Protein AF-A0A7C4X6F0-F1 (afdb_monomer_lite)

Foldseek 3Di:
DQDQALCPVPDCVPVVSVLVLLLVLQLLCLLQVFDHQDPGNCPVCVVCVVVSVVSNVVCVVVQQPAQPLLVLQLVCQCVLCVVPDPVLRAHDHRDFAEPFDACNLQLQLAAPPDQWDDAPFWIKGQDPVGIDIDGPDNDDDDQLFEAEEPRAPDDDPSHQYAHNLLVSNLNNVLRVAPQSLQFGNRCPPPPGTTGGKYKFKFWAWQDDDDPPPAHIATEIEMEIERNNLSVLVNLVCNVGGGSGDSNDPSSPCVVVVRRYLQAHEYEGERLVLLQAWLVVSPQAAPVPDDPSCVVSVSHDPDRRQGDVNSDWHKYWYDHLNRYIYMYTNGSDSVVSVVVVLVSSQVSNVNSPPGHRDPDDDDDDDDDDDCPPDHDCPPPDPDPPDDVVNVCVVCPPQWDDDPVRWIAGPVHRPDID

pLDDT: mean 94.07, std 7.0, range [45.28, 98.94]

Secondary structure (DSSP, 8-state):
----B--TT--TTSHHHHHHHHHHHHHHHHHTT----SSSS-HHHHHTHHHHHHHHHHHHHTTTPPPHHHHHHHHHHHHHTTTS-GGG-----S-EEE--STTHHHHHTS-TT-SEEEETTEEEEEETTEEEEEESS-S---TT-EEEESSSSPPPTTSEEE-HHHHHHHHHHHTS--HHHHB-GGGTTSSS--B-EEEEEE--EEE--BTTTB--EEEEEEEEEEGGGHHHHHHHHHHH-B---TTSGGG-GGG-TTTEEEEEEEEEE-GGGGG-BTTTTTPPBGGG--HHHHHHT-SBSSTTPBGGGG---EEEEE-TTSEEEEEES---HHHHHHHHHHHHHHHHHHHSS------------------S---GGGT----S--HHHHHHHHGGGEEEETTTEEEESS-TT-B-

Structure (mmCIF, N/CA/C/O backbone):
data_AF-A0A7C4X6F0-F1
#
_entry.id   AF-A0A7C4X6F0-F1
#
loop_
_atom_site.group_PDB
_atom_site.id
_atom_site.type_symbol
_atom_site.label_atom_id
_atom_site.label_alt_id
_atom_site.label_comp_id
_atom_site.label_asym_id
_atom_site.label_entity_id
_atom_site.label_seq_id
_atom_site.pdbx_PDB_ins_code
_atom_site.Cartn_x
_atom_site.Cartn_y
_atom_site.Cartn_z
_atom_site.occupancy
_atom_site.B_iso_or_equiv
_atom_site.auth_seq_id
_atom_site.auth_comp_id
_atom_site.auth_asym_id
_atom_site.auth_atom_id
_atom_site.pdbx_PDB_model_num
ATOM 1 N N . MET A 1 1 ? -0.761 -7.126 -20.478 1.00 45.28 1 MET A N 1
ATOM 2 C CA . MET A 1 1 ? -0.667 -6.788 -19.044 1.00 45.28 1 MET A CA 1
ATOM 3 C C . MET A 1 1 ? -1.473 -5.528 -18.778 1.00 45.28 1 MET A C 1
ATOM 5 O O . MET A 1 1 ? -1.378 -4.611 -19.596 1.00 45.28 1 MET A O 1
ATOM 9 N N . PRO A 1 2 ? -2.237 -5.454 -17.675 1.00 49.09 2 PRO A N 1
ATOM 10 C CA . PRO A 1 2 ? -2.739 -4.183 -17.164 1.00 49.09 2 PRO A CA 1
ATOM 11 C C . PRO A 1 2 ? -1.581 -3.192 -17.017 1.00 49.09 2 PRO A C 1
ATOM 13 O O . PRO A 1 2 ? -0.437 -3.575 -16.762 1.00 49.09 2 PRO A O 1
ATOM 16 N N . LYS A 1 3 ? -1.868 -1.913 -17.237 1.00 57.47 3 LYS A N 1
ATOM 17 C CA . LYS A 1 3 ? -0.872 -0.847 -17.339 1.00 57.47 3 LYS A CA 1
ATOM 18 C C . LYS A 1 3 ? -0.253 -0.575 -15.958 1.00 57.47 3 LYS A C 1
ATOM 20 O O . LYS A 1 3 ? -0.777 0.243 -15.217 1.00 57.47 3 LYS A O 1
ATOM 25 N N . ARG A 1 4 ? 0.846 -1.257 -15.606 1.00 74.81 4 ARG A N 1
ATOM 26 C CA . ARG A 1 4 ? 1.692 -0.886 -14.458 1.00 74.81 4 ARG A CA 1
ATOM 27 C C . ARG A 1 4 ? 2.516 0.334 -14.857 1.00 74.81 4 ARG A C 1
ATOM 29 O O . ARG A 1 4 ? 3.539 0.204 -15.523 1.00 74.81 4 ARG A O 1
ATOM 36 N N . ASP A 1 5 ? 2.037 1.519 -14.500 1.00 86.62 5 ASP A N 1
ATOM 37 C CA . ASP A 1 5 ? 2.746 2.765 -14.787 1.00 86.62 5 ASP A CA 1
ATOM 38 C C . ASP A 1 5 ? 3.826 3.006 -13.725 1.00 86.62 5 ASP A C 1
ATOM 40 O O . ASP A 1 5 ? 3.529 3.063 -12.532 1.00 86.62 5 ASP A O 1
ATOM 44 N N . LEU A 1 6 ? 5.083 3.108 -14.160 1.00 86.38 6 LEU A N 1
ATOM 45 C CA . LEU A 1 6 ? 6.242 3.410 -13.311 1.00 86.38 6 LEU A CA 1
ATOM 46 C C . LEU A 1 6 ? 6.633 4.896 -13.365 1.00 86.38 6 LEU A C 1
ATOM 48 O O . LEU A 1 6 ? 7.646 5.285 -12.789 1.00 86.38 6 LEU A O 1
ATOM 52 N N . GLY A 1 7 ? 5.885 5.722 -14.102 1.00 84.75 7 GLY A N 1
ATOM 53 C CA . GLY A 1 7 ? 6.131 7.158 -14.202 1.00 84.75 7 GLY A CA 1
ATOM 54 C C . GLY A 1 7 ? 7.413 7.546 -14.931 1.00 84.75 7 GLY A C 1
ATOM 55 O O . GLY A 1 7 ? 7.840 8.690 -14.820 1.00 84.75 7 GLY A O 1
ATOM 56 N N . LEU A 1 8 ? 8.035 6.626 -15.678 1.00 84.50 8 LEU A N 1
ATOM 57 C CA . LEU A 1 8 ? 9.307 6.867 -16.376 1.00 84.50 8 LEU A CA 1
ATOM 58 C C . LEU A 1 8 ? 9.208 7.955 -17.455 1.00 84.50 8 LEU A C 1
ATOM 60 O O . LEU A 1 8 ? 10.213 8.563 -17.806 1.00 84.50 8 LEU A O 1
ATOM 64 N N . SER A 1 9 ? 8.006 8.194 -17.982 1.00 82.75 9 SER A N 1
ATOM 65 C CA . SER A 1 9 ? 7.734 9.217 -18.995 1.00 82.75 9 SER A CA 1
ATOM 66 C C . SER A 1 9 ? 7.144 10.510 -18.426 1.00 82.75 9 SER A C 1
ATOM 68 O O . SER A 1 9 ? 6.794 11.387 -19.209 1.00 82.75 9 SER A O 1
ATOM 70 N N . LEU A 1 10 ? 6.949 10.610 -17.106 1.00 82.62 10 LEU A N 1
ATOM 71 C CA . LEU A 1 10 ? 6.332 11.774 -16.471 1.00 82.62 10 LEU A CA 1
ATOM 72 C C . LEU A 1 10 ? 7.409 12.773 -16.034 1.00 82.62 10 LEU A C 1
ATOM 74 O O . LEU A 1 10 ? 8.211 12.472 -15.149 1.00 82.62 10 LEU A O 1
ATOM 78 N N . ASP A 1 11 ? 7.365 13.992 -16.570 1.00 84.19 11 ASP A N 1
ATOM 79 C CA . ASP A 1 11 ? 8.173 15.108 -16.089 1.00 84.19 11 ASP A CA 1
ATOM 80 C C . ASP A 1 11 ? 7.322 16.043 -15.222 1.00 84.19 11 ASP A C 1
ATOM 82 O O . ASP A 1 11 ? 6.773 17.054 -15.657 1.00 84.19 11 ASP A O 1
ATOM 86 N N . ILE A 1 12 ? 7.253 15.731 -13.929 1.00 78.25 12 ILE A N 1
ATOM 87 C CA . ILE A 1 12 ? 6.500 16.532 -12.954 1.00 78.25 12 ILE A CA 1
ATOM 88 C C . ILE A 1 12 ? 7.059 17.956 -12.762 1.00 78.25 12 ILE A C 1
ATOM 90 O O . ILE A 1 12 ? 6.385 18.803 -12.167 1.00 78.25 12 ILE A O 1
ATOM 94 N N . ASN A 1 13 ? 8.285 18.224 -13.229 1.00 79.88 13 ASN A N 1
ATOM 95 C CA . ASN A 1 13 ? 8.870 19.562 -13.200 1.00 79.88 13 ASN A CA 1
ATOM 96 C C . ASN A 1 13 ? 8.414 20.405 -14.394 1.00 79.88 13 ASN A C 1
ATOM 98 O O . ASN A 1 13 ? 8.497 21.632 -14.323 1.00 79.88 13 ASN A O 1
ATOM 102 N N . ASN A 1 14 ? 7.885 19.780 -15.450 1.00 88.19 14 ASN A N 1
ATOM 103 C CA . ASN A 1 14 ? 7.239 20.481 -16.546 1.00 88.19 14 ASN A CA 1
ATOM 104 C C . ASN A 1 14 ? 5.931 21.130 -16.044 1.00 88.19 14 ASN A C 1
ATOM 106 O O . ASN A 1 14 ? 4.987 20.418 -15.675 1.00 88.19 14 ASN A O 1
ATOM 110 N N . PRO A 1 15 ? 5.814 22.475 -16.058 1.00 88.38 15 PRO A N 1
ATOM 111 C CA . PRO A 1 15 ? 4.629 23.165 -15.551 1.00 88.38 15 PRO A CA 1
ATOM 112 C C . PRO A 1 15 ? 3.330 22.748 -16.250 1.00 88.38 15 PRO A C 1
ATOM 114 O O . PRO A 1 15 ? 2.281 22.692 -15.611 1.00 88.38 15 PRO A O 1
ATOM 117 N N . ALA A 1 16 ? 3.388 22.412 -17.542 1.00 90.06 16 ALA A N 1
ATOM 118 C CA . ALA A 1 16 ? 2.212 21.996 -18.297 1.00 90.06 16 ALA A CA 1
ATOM 119 C C . ALA A 1 16 ? 1.716 20.605 -17.871 1.00 90.06 16 ALA A C 1
ATOM 121 O O . ALA A 1 16 ? 0.509 20.384 -17.775 1.00 90.06 16 ALA A O 1
ATOM 122 N N . GLU A 1 17 ? 2.624 19.664 -17.598 1.00 89.94 17 GLU A N 1
ATOM 123 C CA . GLU A 1 17 ? 2.253 18.337 -17.090 1.00 89.94 17 GLU A CA 1
ATOM 124 C C . GLU A 1 17 ? 1.723 18.421 -15.662 1.00 89.94 17 GLU A C 1
ATOM 126 O O . GLU A 1 17 ? 0.656 17.881 -15.359 1.00 89.94 17 GLU A O 1
ATOM 131 N N . ARG A 1 18 ? 2.406 19.188 -14.808 1.00 90.88 18 ARG A N 1
ATOM 132 C CA . ARG A 1 18 ? 1.957 19.462 -13.443 1.00 90.88 18 ARG A CA 1
ATOM 133 C C . ARG A 1 18 ? 0.552 20.070 -13.414 1.00 90.88 18 ARG A C 1
ATOM 135 O O . ARG A 1 18 ? -0.300 19.575 -12.678 1.00 90.88 18 ARG A O 1
ATOM 142 N N . GLY A 1 19 ? 0.285 21.083 -14.241 1.00 93.19 19 GLY A N 1
ATOM 143 C CA . GLY A 1 19 ? -1.025 21.736 -14.317 1.00 93.19 19 GLY A CA 1
ATOM 144 C C . GLY A 1 19 ? -2.149 20.798 -14.776 1.00 93.19 19 GLY A C 1
ATOM 145 O O . GLY A 1 19 ? -3.276 20.881 -14.276 1.00 93.19 19 GLY A O 1
ATOM 146 N N . LYS A 1 20 ? -1.851 19.833 -15.662 1.00 93.19 20 LYS A N 1
ATOM 147 C CA . LYS A 1 20 ? -2.805 18.772 -16.044 1.00 93.19 20 LYS A CA 1
ATOM 148 C C . LYS A 1 20 ? -3.149 17.870 -14.859 1.00 93.19 20 LYS A C 1
ATOM 150 O O . LYS A 1 20 ? -4.325 17.577 -14.653 1.00 93.19 20 LYS A O 1
ATOM 155 N N . ILE A 1 21 ? -2.154 17.459 -14.066 1.00 94.56 21 ILE A N 1
ATOM 156 C CA . ILE A 1 21 ? -2.380 16.627 -12.872 1.00 94.56 21 ILE A CA 1
ATOM 157 C C . ILE A 1 21 ? -3.182 17.400 -11.817 1.00 94.56 21 ILE A C 1
ATOM 159 O O . ILE A 1 21 ? -4.138 16.853 -11.274 1.00 94.56 21 ILE A O 1
ATOM 163 N N . ILE A 1 22 ? -2.864 18.676 -11.575 1.00 95.88 22 ILE A N 1
ATOM 164 C CA . ILE A 1 22 ? -3.624 19.549 -10.659 1.00 95.88 22 ILE A CA 1
ATOM 165 C C . ILE A 1 22 ? -5.090 19.644 -11.090 1.00 95.88 22 ILE A C 1
ATOM 167 O O . ILE A 1 22 ? -5.987 19.420 -10.278 1.00 95.88 22 ILE A O 1
ATOM 171 N N . SER A 1 23 ? -5.338 19.903 -12.376 1.00 95.31 23 SER A N 1
ATOM 172 C CA . SER A 1 23 ? -6.697 19.974 -12.932 1.00 95.31 23 SER A CA 1
ATOM 173 C C . SER A 1 23 ? -7.452 18.652 -12.754 1.00 95.31 23 SER A C 1
ATOM 175 O O . SER A 1 23 ? -8.632 18.646 -12.404 1.00 95.31 23 SER A O 1
ATOM 177 N N . TYR A 1 24 ? -6.767 17.521 -12.945 1.00 95.69 24 TYR A N 1
ATOM 178 C CA . TYR A 1 24 ? -7.346 16.193 -12.749 1.00 95.69 24 TYR A CA 1
ATOM 179 C C . TYR A 1 24 ? -7.680 15.905 -11.279 1.00 95.69 24 TYR A C 1
ATOM 181 O O . TYR A 1 24 ? -8.777 15.436 -10.982 1.00 95.69 24 TYR A O 1
ATOM 189 N N . ILE A 1 25 ? -6.782 16.238 -10.345 1.00 97.50 25 ILE A N 1
ATOM 190 C CA . ILE A 1 25 ? -7.027 16.098 -8.901 1.00 97.50 25 ILE A CA 1
ATOM 191 C C . ILE A 1 25 ? -8.242 16.934 -8.488 1.00 97.50 25 ILE A C 1
ATOM 193 O O . ILE A 1 25 ? -9.145 16.421 -7.829 1.00 97.50 25 ILE A O 1
ATOM 197 N N . ASN A 1 26 ? -8.306 18.190 -8.933 1.00 97.00 26 ASN A N 1
ATOM 198 C CA . ASN A 1 26 ? -9.435 19.085 -8.690 1.00 97.00 26 ASN A CA 1
ATOM 199 C C . ASN A 1 26 ? -10.761 18.527 -9.228 1.00 97.00 26 ASN A C 1
ATOM 201 O O . ASN A 1 26 ? -11.781 18.584 -8.539 1.00 97.00 26 ASN A O 1
ATOM 205 N N . LEU A 1 27 ? -10.749 17.928 -10.423 1.00 95.31 27 LEU A N 1
ATOM 206 C CA . LEU A 1 27 ? -11.915 17.247 -10.989 1.00 95.31 27 LEU A CA 1
ATOM 207 C C . LEU A 1 27 ? -12.375 16.088 -10.104 1.00 95.31 27 LEU A C 1
ATOM 209 O O . LEU A 1 27 ? -13.566 15.989 -9.810 1.00 95.31 27 LEU A O 1
ATOM 213 N N . LYS A 1 28 ? -11.448 15.246 -9.635 1.00 95.44 28 LYS A N 1
ATOM 214 C CA . LYS A 1 28 ? -11.787 14.127 -8.749 1.00 95.44 28 LYS A CA 1
ATOM 215 C C . LYS A 1 28 ? -12.330 14.605 -7.403 1.00 95.44 28 LYS A C 1
ATOM 217 O O . LYS A 1 28 ? -13.376 14.113 -6.986 1.00 95.44 28 LYS A O 1
ATOM 222 N N . LEU A 1 29 ? -11.695 15.594 -6.769 1.00 96.31 29 LEU A N 1
ATOM 223 C CA . LEU A 1 29 ? -12.172 16.193 -5.514 1.00 96.31 29 LEU A CA 1
ATOM 224 C C . LEU A 1 29 ? -13.601 16.728 -5.672 1.00 96.31 29 LEU A C 1
ATOM 226 O O . LEU A 1 29 ? -14.496 16.344 -4.916 1.00 96.31 29 LEU A O 1
ATOM 230 N N . SER A 1 30 ? -13.846 17.511 -6.727 1.00 94.88 30 SER A N 1
ATOM 231 C CA . SER A 1 30 ? -15.182 18.025 -7.033 1.00 94.88 30 SER A CA 1
ATOM 232 C C . SER A 1 30 ? -16.180 16.891 -7.295 1.00 94.88 30 SER A C 1
ATOM 234 O O . SER A 1 30 ? -17.279 16.890 -6.744 1.00 94.88 30 SER A O 1
ATOM 236 N N . SER A 1 31 ? -15.803 15.849 -8.037 1.00 92.69 31 SER A N 1
ATOM 237 C CA . SER A 1 31 ? -16.672 14.688 -8.283 1.00 92.69 31 SER A CA 1
ATOM 238 C C . SER A 1 31 ? -17.092 13.949 -7.002 1.00 92.69 31 SER A C 1
ATOM 240 O O . SER A 1 31 ? -18.177 13.372 -6.949 1.00 92.69 31 SER A O 1
ATOM 242 N N . MET A 1 32 ? -16.273 14.032 -5.949 1.00 92.81 32 MET A N 1
ATOM 243 C CA . MET A 1 32 ? -16.528 13.432 -4.637 1.00 92.81 32 MET A CA 1
ATOM 244 C C . MET A 1 32 ? -17.299 14.341 -3.671 1.00 92.81 32 MET A C 1
ATOM 246 O O . MET A 1 32 ? -17.670 13.888 -2.592 1.00 92.81 32 MET A O 1
ATOM 250 N N . GLY A 1 33 ? -17.549 15.608 -4.016 1.00 93.62 33 GLY A N 1
ATOM 251 C CA . GLY A 1 33 ? -18.141 16.550 -3.057 1.00 93.62 33 GLY A CA 1
ATOM 252 C C . GLY A 1 33 ? -17.154 17.212 -2.118 1.00 93.62 33 GLY A C 1
ATOM 253 O O . GLY A 1 33 ? -17.583 17.800 -1.132 1.00 93.62 33 GLY A O 1
ATOM 254 N N . LEU A 1 34 ? -15.860 17.129 -2.414 1.00 95.94 34 LEU A N 1
ATOM 255 C CA . LEU A 1 34 ? -14.809 17.676 -1.571 1.00 95.94 34 LEU A CA 1
ATOM 256 C C . LEU A 1 34 ? -14.362 19.061 -2.071 1.00 95.94 34 LEU A C 1
ATOM 258 O O . LEU A 1 34 ? -14.429 19.321 -3.279 1.00 95.94 34 LEU A O 1
ATOM 262 N N . PRO A 1 35 ? -13.877 19.935 -1.168 1.00 96.38 35 PRO A N 1
ATOM 263 C CA . PRO A 1 35 ? -13.198 21.172 -1.538 1.00 96.38 35 PRO A CA 1
ATOM 264 C C . PRO A 1 35 ? -12.066 20.932 -2.543 1.00 96.38 35 PRO A C 1
ATOM 266 O O . PRO A 1 35 ? -11.385 19.907 -2.498 1.00 96.38 35 PRO A O 1
ATOM 269 N N . VAL A 1 36 ? -11.864 21.888 -3.447 1.00 96.44 36 VAL A N 1
ATOM 270 C CA . VAL A 1 36 ? -10.822 21.854 -4.485 1.00 96.44 36 VAL A CA 1
ATOM 271 C C . VAL A 1 36 ? -9.756 22.906 -4.199 1.00 96.44 36 VAL A C 1
ATOM 273 O O . VAL A 1 36 ? -10.011 23.870 -3.482 1.00 96.44 36 VAL A O 1
ATOM 276 N N . TYR A 1 37 ? -8.580 22.759 -4.803 1.00 96.56 37 TYR A N 1
ATOM 277 C CA . TYR A 1 37 ? -7.583 23.824 -4.823 1.00 96.56 37 TYR A CA 1
ATOM 278 C C . TYR A 1 37 ? -8.024 24.927 -5.791 1.00 96.56 37 TYR A C 1
ATOM 280 O O . TYR A 1 37 ? -8.212 24.672 -6.983 1.00 96.56 37 TYR A O 1
ATOM 288 N N . SER A 1 38 ? -8.211 26.152 -5.301 1.00 93.50 38 SER A N 1
ATOM 289 C CA . SER A 1 38 ? -8.960 27.184 -6.028 1.00 93.50 38 SER A CA 1
ATOM 290 C C . SER A 1 38 ? -8.108 28.005 -7.001 1.00 93.50 38 SER A C 1
ATOM 292 O O . SER A 1 38 ? -8.654 28.706 -7.855 1.00 93.50 38 SER A O 1
ATOM 294 N N . LYS A 1 39 ? -6.777 27.961 -6.864 1.00 92.38 39 LYS A N 1
ATOM 295 C CA . LYS A 1 39 ? -5.858 28.910 -7.521 1.00 92.38 39 LYS A CA 1
ATOM 296 C C . LYS A 1 39 ? -5.363 28.450 -8.897 1.00 92.38 39 LYS A C 1
ATOM 298 O O . LYS A 1 39 ? -4.927 29.281 -9.686 1.00 92.38 39 LYS A O 1
ATOM 303 N N . GLU A 1 40 ? -5.438 27.155 -9.207 1.00 90.25 40 GLU A N 1
ATOM 304 C CA . GLU A 1 40 ? -4.981 26.575 -10.480 1.00 90.25 40 GLU A CA 1
ATOM 305 C C . GLU A 1 40 ? -5.898 25.417 -10.905 1.00 90.25 40 GLU A C 1
ATOM 307 O O . GLU A 1 40 ? -6.461 24.720 -10.066 1.00 90.25 40 GLU A O 1
ATOM 312 N N . GLY A 1 41 ? -6.046 25.185 -12.213 1.00 85.00 41 GLY A N 1
ATOM 313 C CA . GLY A 1 41 ? -6.732 23.996 -12.736 1.00 85.00 41 GLY A CA 1
ATOM 314 C C . GLY A 1 41 ? -8.251 23.965 -12.524 1.00 85.00 41 GLY A C 1
ATOM 315 O O . GLY A 1 41 ? -8.847 22.890 -12.529 1.00 85.00 41 GLY A O 1
ATOM 316 N N . THR A 1 42 ? -8.891 25.122 -12.323 1.00 86.75 42 THR A N 1
ATOM 317 C CA . THR A 1 42 ? -10.335 25.236 -12.042 1.00 86.75 42 THR A CA 1
ATOM 318 C C . THR A 1 42 ? -11.194 25.579 -13.260 1.00 86.75 42 THR A C 1
ATOM 320 O O . THR A 1 42 ? -12.399 25.338 -13.227 1.00 86.75 42 THR A O 1
ATOM 323 N N . SER A 1 43 ? -10.623 26.093 -14.362 1.00 84.12 43 SER A N 1
ATOM 324 C CA . SER A 1 43 ? -11.435 26.560 -15.505 1.00 84.12 43 SER A CA 1
ATOM 325 C C . SER A 1 43 ? -12.284 25.444 -16.128 1.00 84.12 43 SER A C 1
ATOM 327 O O . SER A 1 43 ? -13.438 25.674 -16.482 1.00 84.12 43 SER A O 1
ATOM 329 N N . PHE A 1 44 ? -11.752 24.218 -16.179 1.00 80.88 44 PHE A N 1
ATOM 330 C CA . PHE A 1 44 ? -12.473 23.047 -16.673 1.00 80.88 44 PHE A CA 1
ATOM 331 C C . PHE A 1 44 ? -13.645 22.643 -15.765 1.00 80.88 44 PHE A C 1
ATOM 333 O O . PHE A 1 44 ? -14.671 22.187 -16.265 1.00 80.88 44 PHE A O 1
ATOM 340 N N . LEU A 1 45 ? -13.537 22.849 -14.445 1.00 84.25 45 LEU A N 1
ATOM 341 C CA . LEU A 1 45 ? -14.612 22.515 -13.503 1.00 84.25 45 LEU A CA 1
ATOM 342 C C . LEU A 1 45 ? -15.866 23.345 -13.758 1.00 84.25 45 LEU A C 1
ATOM 344 O O . LEU A 1 45 ? -16.968 22.808 -13.727 1.00 84.25 45 LEU A O 1
ATOM 348 N N . ASN A 1 46 ? -15.692 24.636 -14.051 1.00 79.75 46 ASN A N 1
ATOM 349 C CA . ASN A 1 46 ? -16.809 25.537 -14.330 1.00 79.75 46 ASN A CA 1
ATOM 350 C C . ASN A 1 46 ? -17.563 25.121 -15.599 1.00 79.75 46 ASN A C 1
ATOM 352 O O . ASN A 1 46 ? -18.785 25.209 -15.642 1.00 79.75 46 ASN A O 1
ATOM 356 N N . ILE A 1 47 ? -16.842 24.628 -16.611 1.00 85.06 47 ILE A N 1
ATOM 357 C CA . ILE A 1 47 ? -17.432 24.142 -17.866 1.00 85.06 47 ILE A CA 1
ATOM 358 C C . ILE A 1 47 ? -18.157 22.807 -17.646 1.00 85.06 47 ILE A C 1
ATOM 360 O O . ILE A 1 47 ? -19.230 22.585 -18.197 1.00 85.06 47 ILE A O 1
ATOM 364 N N . ALA A 1 48 ? -17.586 21.917 -16.833 1.00 87.81 48 ALA A N 1
ATOM 365 C CA . ALA A 1 48 ? -18.108 20.573 -16.600 1.00 87.81 48 ALA A CA 1
ATOM 366 C C . ALA A 1 48 ? -19.059 20.463 -15.390 1.00 87.81 48 ALA A C 1
ATOM 368 O O . ALA A 1 48 ? -19.382 19.346 -14.986 1.00 87.81 48 ALA A O 1
ATOM 369 N N . ASN A 1 49 ? -19.508 21.578 -14.802 1.00 87.56 49 ASN A N 1
ATOM 370 C CA . ASN A 1 49 ? -20.203 21.591 -13.509 1.00 87.56 49 ASN A CA 1
ATOM 371 C C . ASN A 1 49 ? -21.438 20.670 -13.471 1.00 87.56 49 ASN A C 1
ATOM 373 O O . ASN A 1 49 ? -21.541 19.818 -12.588 1.00 87.56 49 ASN A O 1
ATOM 377 N N . ASP A 1 50 ? -22.323 20.762 -14.467 1.00 89.12 50 ASP A N 1
ATOM 378 C CA . ASP A 1 50 ? -23.541 19.938 -14.532 1.00 89.12 50 ASP A CA 1
ATOM 379 C C . ASP A 1 50 ? -23.223 18.444 -14.700 1.00 89.12 50 ASP A C 1
ATOM 381 O O . ASP A 1 50 ? -23.880 17.581 -14.113 1.00 89.12 50 ASP A O 1
ATOM 385 N N . MET A 1 51 ? -22.169 18.125 -15.459 1.00 91.00 51 MET A N 1
ATOM 386 C CA . MET A 1 51 ? -21.699 16.751 -15.644 1.00 91.00 51 MET A CA 1
ATOM 387 C C . MET A 1 51 ? -21.128 16.181 -14.341 1.00 91.00 51 MET A C 1
ATOM 389 O O . MET A 1 51 ? -21.434 15.045 -13.979 1.00 91.00 51 MET A O 1
ATOM 393 N N . ILE A 1 52 ? -20.336 16.974 -13.614 1.00 91.00 52 ILE A N 1
ATOM 394 C CA . ILE A 1 52 ? -19.766 16.598 -12.315 1.00 91.00 52 ILE A CA 1
ATOM 395 C C . ILE A 1 52 ? -20.882 16.415 -11.279 1.00 91.00 52 ILE A C 1
ATOM 397 O O . ILE A 1 52 ? -20.870 15.429 -10.542 1.00 91.00 52 ILE A O 1
ATOM 401 N N . ALA A 1 53 ? -21.872 17.312 -11.244 1.00 89.06 53 ALA A N 1
ATOM 402 C CA . ALA A 1 53 ? -23.026 17.208 -10.353 1.00 89.06 53 ALA A CA 1
ATOM 403 C C . ALA A 1 53 ? -23.857 15.946 -10.642 1.00 89.06 53 ALA A C 1
ATOM 405 O O . ALA A 1 53 ? -24.192 15.199 -9.722 1.00 89.06 53 ALA A O 1
ATOM 406 N N . ASN A 1 54 ? -24.120 15.646 -11.920 1.00 90.75 54 ASN A N 1
ATOM 407 C CA . ASN A 1 54 ? -24.807 14.419 -12.325 1.00 90.75 54 ASN A CA 1
ATOM 408 C C . ASN A 1 54 ? -24.032 13.157 -11.913 1.00 90.75 54 ASN A C 1
ATOM 410 O O . ASN A 1 54 ? -24.615 12.201 -11.399 1.00 90.75 54 ASN A O 1
ATOM 414 N N . TYR A 1 55 ? -22.714 13.161 -12.120 1.00 88.69 55 TYR A N 1
ATOM 415 C CA . TYR A 1 55 ? -21.837 12.065 -11.718 1.00 88.69 55 TYR A CA 1
ATOM 416 C C . TYR A 1 55 ? -21.830 11.869 -10.196 1.00 88.69 55 TYR A C 1
ATOM 418 O O . TYR A 1 55 ? -21.923 10.737 -9.722 1.00 88.69 55 TYR A O 1
ATOM 426 N N . ARG A 1 56 ? -21.814 12.959 -9.420 1.00 88.31 56 ARG A N 1
ATOM 427 C CA . ARG A 1 56 ? -21.891 12.914 -7.956 1.00 88.31 56 ARG A CA 1
ATOM 428 C C . ARG A 1 56 ? -23.188 12.259 -7.473 1.00 88.31 56 ARG A C 1
ATOM 430 O O . ARG A 1 56 ? -23.133 11.394 -6.601 1.00 88.31 56 ARG A O 1
ATOM 437 N N . GLU A 1 57 ? -24.338 12.608 -8.055 1.00 89.75 57 GLU A N 1
ATOM 438 C CA . GLU A 1 57 ? -25.620 11.983 -7.693 1.00 89.75 57 GLU A CA 1
ATOM 439 C C . GLU A 1 57 ? -25.671 10.494 -8.052 1.00 89.75 57 GLU A C 1
ATOM 441 O O . GLU A 1 57 ? -26.147 9.684 -7.257 1.00 89.75 57 GLU A O 1
ATOM 446 N N . LYS A 1 58 ? -25.110 10.098 -9.201 1.00 89.56 58 LYS A N 1
ATOM 447 C CA . LYS A 1 58 ? -24.973 8.677 -9.565 1.00 89.56 58 LYS A CA 1
ATOM 448 C C . LYS A 1 58 ? -24.082 7.920 -8.579 1.00 89.56 58 LYS A C 1
ATOM 450 O O . LYS A 1 58 ? -24.465 6.853 -8.107 1.00 89.56 58 LYS A O 1
ATOM 455 N N . ASN A 1 59 ? -22.945 8.495 -8.195 1.00 85.44 59 ASN A N 1
ATOM 456 C CA . ASN A 1 59 ? -22.061 7.901 -7.190 1.00 85.44 59 ASN A CA 1
ATOM 457 C C . ASN A 1 59 ? -22.702 7.829 -5.804 1.00 85.44 59 ASN A C 1
ATOM 459 O O . ASN A 1 59 ? -22.426 6.901 -5.048 1.00 85.44 59 ASN A O 1
ATOM 463 N N . ARG A 1 60 ? -23.586 8.772 -5.457 1.00 86.62 60 ARG A N 1
ATOM 464 C CA . ARG A 1 60 ? -24.360 8.705 -4.213 1.00 86.62 60 ARG A CA 1
ATOM 465 C C . ARG A 1 60 ? -25.273 7.476 -4.186 1.00 86.62 60 ARG A C 1
ATOM 467 O O . ARG A 1 60 ? -25.384 6.857 -3.131 1.00 86.62 60 ARG A O 1
ATOM 474 N N . LEU A 1 61 ? -25.879 7.107 -5.319 1.00 86.75 61 LEU A N 1
ATOM 475 C CA . LEU A 1 61 ? -26.689 5.885 -5.446 1.00 86.75 61 LEU A CA 1
ATOM 476 C C . LEU A 1 61 ? -25.839 4.610 -5.334 1.00 86.75 61 LEU A C 1
ATOM 478 O O . LEU A 1 61 ? -26.293 3.624 -4.765 1.00 86.75 61 LEU A O 1
ATOM 482 N N . LEU A 1 62 ? -24.594 4.652 -5.811 1.00 84.31 62 LEU A N 1
ATOM 483 C CA . LEU A 1 62 ? -23.607 3.571 -5.696 1.00 84.31 62 LEU A CA 1
ATOM 484 C C . LEU A 1 62 ? -22.778 3.647 -4.403 1.00 84.31 62 LEU A C 1
ATOM 486 O O . LEU A 1 62 ? -21.697 3.074 -4.331 1.00 84.31 62 LEU A O 1
ATOM 490 N N . GLY A 1 63 ? -23.249 4.360 -3.376 1.00 77.06 63 GLY A N 1
ATOM 491 C CA . GLY A 1 63 ? -22.415 4.808 -2.255 1.00 77.06 63 GLY A CA 1
ATOM 492 C C . GLY A 1 63 ? -21.716 3.718 -1.432 1.00 77.06 63 GLY A C 1
ATOM 493 O O . GLY A 1 63 ? -20.769 4.053 -0.722 1.00 77.06 63 GLY A O 1
ATOM 494 N N . ASN A 1 64 ? -22.160 2.462 -1.547 1.00 84.31 64 ASN A N 1
ATOM 495 C CA . ASN A 1 64 ? -21.604 1.292 -0.859 1.00 84.31 64 ASN A CA 1
ATOM 496 C C . ASN A 1 64 ? -20.971 0.270 -1.821 1.00 84.31 64 ASN A C 1
ATOM 498 O O . ASN A 1 64 ? -20.605 -0.819 -1.395 1.00 84.31 64 ASN A O 1
ATOM 502 N N . TYR A 1 65 ? -20.888 0.577 -3.117 1.00 92.12 65 TYR A N 1
ATOM 503 C CA . TYR A 1 65 ? -20.300 -0.332 -4.094 1.00 92.12 65 TYR A CA 1
ATOM 504 C C . TYR A 1 65 ? -18.778 -0.357 -3.933 1.00 92.12 65 TYR A C 1
ATOM 506 O O . TYR A 1 65 ? -18.128 0.687 -4.004 1.00 92.12 65 TYR A O 1
ATOM 514 N N . LEU A 1 66 ? -18.220 -1.549 -3.728 1.00 96.06 66 LEU A N 1
ATOM 515 C CA . LEU A 1 66 ? -16.782 -1.782 -3.671 1.00 96.06 66 LEU A CA 1
ATOM 516 C C . LEU A 1 66 ? -16.271 -2.234 -5.047 1.00 96.06 66 LEU A C 1
ATOM 518 O O . LEU A 1 66 ? -16.962 -2.990 -5.736 1.00 96.06 66 LEU A O 1
ATOM 522 N N . PRO A 1 67 ? -15.063 -1.821 -5.472 1.00 96.12 67 PRO A N 1
ATOM 523 C CA . PRO A 1 67 ? -14.435 -2.431 -6.636 1.00 96.12 67 PRO A CA 1
ATOM 524 C C . PRO A 1 67 ? -14.141 -3.917 -6.350 1.00 96.12 67 PRO A C 1
ATOM 526 O O . PRO A 1 67 ? -13.982 -4.290 -5.184 1.00 96.12 67 PRO A O 1
ATOM 529 N N . PRO A 1 68 ? -14.006 -4.776 -7.379 1.00 97.31 68 PRO A N 1
ATOM 530 C CA . PRO A 1 68 ? -13.874 -6.226 -7.192 1.00 97.31 68 PRO A CA 1
ATOM 531 C C . PRO A 1 68 ? -12.766 -6.654 -6.219 1.00 97.31 68 PRO A C 1
ATOM 533 O O . PRO A 1 68 ? -12.959 -7.566 -5.420 1.00 97.31 68 PRO A O 1
ATOM 536 N N . CYS A 1 69 ? -11.619 -5.970 -6.238 1.00 97.31 69 CYS A N 1
ATOM 537 C CA . CYS A 1 69 ? -10.517 -6.231 -5.313 1.00 97.31 69 CYS A CA 1
ATOM 538 C C . CYS A 1 69 ? -10.875 -5.918 -3.851 1.00 97.31 69 CYS A C 1
ATOM 540 O O . CYS A 1 69 ? -10.502 -6.675 -2.961 1.00 97.31 69 CYS A O 1
ATOM 542 N N . ASP A 1 70 ? -11.620 -4.839 -3.596 1.00 98.19 70 ASP A N 1
ATOM 543 C CA . ASP A 1 70 ? -12.044 -4.457 -2.245 1.00 98.19 70 ASP A CA 1
ATOM 544 C C . ASP A 1 70 ? -13.174 -5.376 -1.769 1.00 98.19 70 ASP A C 1
ATOM 546 O O . ASP A 1 70 ? -13.200 -5.739 -0.596 1.00 98.19 70 ASP A O 1
ATOM 550 N N . GLN A 1 71 ? -14.038 -5.837 -2.682 1.00 98.19 71 GLN A N 1
ATOM 551 C CA . GLN A 1 71 ? -15.054 -6.847 -2.383 1.00 98.19 71 GLN A CA 1
ATOM 552 C C . GLN A 1 71 ? -14.418 -8.169 -1.936 1.00 98.19 71 GLN A C 1
ATOM 554 O O . GLN A 1 71 ? -14.806 -8.695 -0.901 1.00 98.19 71 GLN A O 1
ATOM 559 N N . ARG A 1 72 ? -13.377 -8.661 -2.627 1.00 98.56 72 ARG A N 1
ATOM 560 C CA . ARG A 1 72 ? -12.631 -9.864 -2.201 1.00 98.56 72 ARG A CA 1
ATOM 561 C C . ARG A 1 72 ? -12.044 -9.719 -0.795 1.00 98.56 72 ARG A C 1
ATOM 563 O O . ARG A 1 72 ? -12.028 -10.678 -0.023 1.00 98.56 72 ARG A O 1
ATOM 570 N N . ILE A 1 73 ? -11.575 -8.519 -0.446 1.00 98.69 73 ILE A N 1
ATOM 571 C CA . ILE A 1 73 ? -11.082 -8.230 0.905 1.00 98.69 73 ILE A CA 1
ATOM 572 C C . ILE A 1 73 ? -12.248 -8.231 1.905 1.00 98.69 73 ILE A C 1
ATOM 574 O O . ILE A 1 73 ? -12.117 -8.836 2.967 1.00 98.69 73 ILE A O 1
ATOM 578 N N . GLN A 1 74 ? -13.378 -7.597 1.583 1.00 98.38 74 GLN A N 1
ATOM 579 C CA . GLN A 1 74 ? -14.552 -7.565 2.460 1.00 98.38 74 GLN A CA 1
ATOM 580 C C . GLN A 1 74 ? -15.127 -8.969 2.695 1.00 98.38 74 GLN A C 1
ATOM 582 O O . GLN A 1 74 ? -15.354 -9.334 3.844 1.00 98.38 74 GLN A O 1
ATOM 587 N N . ASP A 1 75 ? -15.246 -9.791 1.650 1.00 98.56 75 ASP A N 1
ATOM 588 C CA . ASP A 1 75 ? -15.712 -11.180 1.739 1.00 98.56 75 ASP A CA 1
ATOM 589 C C . ASP A 1 75 ? -14.816 -12.009 2.674 1.00 98.56 75 ASP A C 1
ATOM 591 O O . ASP A 1 75 ? -15.296 -12.791 3.502 1.00 98.56 75 ASP A O 1
ATOM 595 N N . PHE A 1 76 ? -13.493 -11.812 2.589 1.00 98.75 76 PHE A N 1
ATOM 596 C CA . PHE A 1 76 ? -12.549 -12.417 3.524 1.00 98.75 76 PHE A CA 1
ATOM 597 C C . PHE A 1 76 ? -12.803 -11.955 4.962 1.00 98.75 76 PHE A C 1
ATOM 599 O O . PHE A 1 76 ? -12.876 -12.807 5.850 1.00 98.75 76 PHE A O 1
ATOM 606 N N . LEU A 1 77 ? -12.943 -10.645 5.201 1.00 98.50 77 LEU A N 1
ATOM 607 C CA . LEU A 1 77 ? -13.172 -10.083 6.537 1.00 98.50 77 LEU A CA 1
ATOM 608 C C . LEU A 1 77 ? -14.485 -10.590 7.144 1.00 98.50 77 LEU A C 1
ATOM 610 O O . LEU A 1 77 ? -14.488 -11.042 8.290 1.00 98.50 77 LEU A O 1
ATOM 614 N N . ASP A 1 78 ? -15.570 -10.587 6.372 1.00 97.94 78 ASP A N 1
ATOM 615 C CA . ASP A 1 78 ? -16.891 -11.040 6.808 1.00 97.94 78 ASP A CA 1
ATOM 616 C C . ASP A 1 78 ? -16.858 -12.510 7.237 1.00 97.94 78 ASP A C 1
ATOM 618 O O . ASP A 1 78 ? -17.384 -12.877 8.291 1.00 97.94 78 ASP A O 1
ATOM 622 N N . ALA A 1 79 ? -16.171 -13.354 6.466 1.00 98.12 79 ALA A N 1
ATOM 623 C CA . ALA A 1 79 ? -16.013 -14.762 6.798 1.00 98.12 79 ALA A CA 1
ATOM 624 C C . ALA A 1 79 ? -14.982 -15.004 7.924 1.00 98.12 79 ALA A C 1
ATOM 626 O O . ALA A 1 79 ? -15.173 -15.895 8.754 1.00 98.12 79 ALA A O 1
ATOM 627 N N . TYR A 1 80 ? -13.908 -14.210 8.010 1.00 98.38 80 TYR A N 1
ATOM 628 C CA . TYR A 1 80 ? -12.908 -14.299 9.086 1.00 98.38 80 TYR A CA 1
ATOM 629 C C . TYR A 1 80 ? -13.504 -13.936 10.458 1.00 98.38 80 TYR A C 1
ATOM 631 O O . TYR A 1 80 ? -13.163 -14.567 11.462 1.00 98.38 80 TYR A O 1
ATOM 639 N N . PHE A 1 81 ? -14.431 -12.972 10.489 1.00 98.25 81 PHE A N 1
ATOM 640 C CA . PHE A 1 81 ? -15.125 -12.488 11.689 1.00 98.25 81 PHE A CA 1
ATOM 641 C C . PHE A 1 81 ? -16.548 -13.041 11.866 1.00 98.25 81 PHE A C 1
ATOM 643 O O . PHE A 1 81 ? -17.327 -12.485 12.644 1.00 98.25 81 PHE A O 1
ATOM 650 N N . HIS A 1 82 ? -16.920 -14.118 11.168 1.00 96.81 82 HIS A N 1
ATOM 651 C CA . HIS A 1 82 ? -18.288 -14.653 11.206 1.00 96.81 82 HIS A CA 1
ATOM 652 C C . HIS A 1 82 ? -18.748 -15.097 12.610 1.00 96.81 82 HIS A C 1
ATOM 654 O O . HIS A 1 82 ? -19.948 -15.179 12.869 1.00 96.81 82 HIS A O 1
ATOM 660 N N . ASP A 1 83 ? -17.805 -15.392 13.503 1.00 96.12 83 ASP A N 1
ATOM 661 C CA . ASP A 1 83 ? -18.000 -15.791 14.898 1.00 96.12 83 ASP A CA 1
ATOM 662 C C . ASP A 1 83 ? -18.141 -14.598 15.859 1.00 96.12 83 ASP A C 1
ATOM 664 O O . ASP A 1 83 ? -18.547 -14.773 17.008 1.00 96.12 83 ASP A O 1
ATOM 668 N N . LEU A 1 84 ? -17.842 -13.378 15.401 1.00 96.69 84 LEU A N 1
ATOM 669 C CA . LEU A 1 84 ? -18.029 -12.153 16.174 1.00 96.69 84 LEU A CA 1
ATOM 670 C C . LEU A 1 84 ? -19.438 -11.572 15.971 1.00 96.69 84 LEU A C 1
ATOM 672 O O . LEU A 1 84 ? -20.031 -11.757 14.901 1.00 96.69 84 LEU A O 1
ATOM 676 N N . PRO A 1 85 ? -19.978 -10.822 16.950 1.00 95.12 85 PRO A N 1
ATOM 677 C CA . PRO A 1 85 ? -21.210 -10.059 16.769 1.00 95.12 85 PRO A CA 1
ATOM 678 C C . PRO A 1 85 ? -21.113 -9.109 15.573 1.00 95.12 85 PRO A C 1
ATOM 680 O O . PRO A 1 85 ? -20.053 -8.547 15.310 1.00 95.12 85 PRO A O 1
ATOM 683 N N . GLU A 1 86 ? -22.223 -8.891 14.869 1.00 92.88 86 GLU A N 1
ATOM 684 C CA . GLU A 1 86 ? -22.268 -8.054 13.661 1.00 92.88 86 GLU A CA 1
ATOM 685 C C . GLU A 1 86 ? -21.722 -6.634 13.892 1.00 92.88 86 GLU A C 1
ATOM 687 O O . GLU A 1 86 ? -21.048 -6.083 13.030 1.00 92.88 86 GLU A O 1
ATOM 692 N N . GLN A 1 87 ? -21.919 -6.073 15.090 1.00 92.31 87 GLN A N 1
ATOM 693 C CA . GLN A 1 87 ? -21.453 -4.724 15.437 1.00 92.31 87 GLN A CA 1
ATOM 694 C C . GLN A 1 87 ? -19.922 -4.619 15.548 1.00 92.31 87 GLN A C 1
ATOM 696 O O . GLN A 1 87 ? -19.377 -3.520 15.517 1.00 92.31 87 GLN A O 1
ATOM 701 N N . GLU A 1 88 ? -19.233 -5.751 15.697 1.00 93.25 88 GLU A N 1
ATOM 702 C CA . GLU A 1 88 ? -17.772 -5.837 15.782 1.00 93.25 88 GLU A CA 1
ATOM 703 C C . GLU A 1 88 ? -17.139 -6.126 14.411 1.00 93.25 88 GLU A C 1
ATOM 705 O O . GLU A 1 88 ? -15.918 -6.227 14.323 1.00 93.25 88 GLU A O 1
ATOM 710 N N . ARG A 1 89 ? -17.937 -6.279 13.339 1.00 94.50 89 ARG A N 1
ATOM 711 C CA . ARG A 1 89 ? -17.448 -6.606 11.990 1.00 94.50 89 ARG A CA 1
ATOM 712 C C . ARG A 1 89 ? -17.188 -5.324 11.188 1.00 94.50 89 ARG A C 1
ATOM 714 O O . ARG A 1 89 ? -18.138 -4.681 10.739 1.00 94.50 89 ARG A O 1
ATOM 721 N N . PRO A 1 90 ? -15.921 -4.918 11.001 1.00 95.25 90 PRO A N 1
ATOM 722 C CA . PRO A 1 90 ? -15.591 -3.692 10.285 1.00 95.25 90 PRO A CA 1
ATOM 723 C C . PRO A 1 90 ? -15.888 -3.804 8.785 1.00 95.25 90 PRO A C 1
ATOM 725 O O . PRO A 1 90 ? -15.731 -4.864 8.181 1.00 95.25 90 PRO A O 1
ATOM 728 N N . GLN A 1 91 ? -16.251 -2.672 8.184 1.00 95.06 91 GLN A N 1
ATOM 729 C CA . GLN A 1 91 ? -16.492 -2.531 6.748 1.00 95.06 91 GLN A CA 1
ATOM 730 C C . GLN A 1 91 ? -15.435 -1.616 6.126 1.00 95.06 91 GLN A C 1
ATOM 732 O O . GLN A 1 91 ? -15.096 -0.575 6.697 1.00 95.06 91 GLN A O 1
ATOM 737 N N . ILE A 1 92 ? -14.919 -1.997 4.960 1.00 95.06 92 ILE A N 1
ATOM 738 C CA . ILE A 1 92 ? -13.940 -1.210 4.206 1.00 95.06 92 ILE A CA 1
ATOM 739 C C . ILE A 1 92 ? -14.582 0.107 3.742 1.00 95.06 92 ILE A C 1
ATOM 741 O O . ILE A 1 92 ? -15.732 0.118 3.294 1.00 95.06 92 ILE A O 1
ATOM 745 N N . PRO A 1 93 ? -13.862 1.243 3.803 1.00 92.31 93 PRO A N 1
ATOM 746 C CA . PRO A 1 93 ? -14.376 2.511 3.308 1.00 92.31 93 PRO A CA 1
ATOM 747 C C . PRO A 1 93 ? -14.578 2.459 1.787 1.00 92.31 93 PRO A C 1
ATOM 749 O O . PRO A 1 93 ? -13.616 2.484 1.025 1.00 92.31 93 PRO A O 1
ATOM 752 N N . ALA A 1 94 ? -15.836 2.471 1.338 1.00 88.88 94 ALA A N 1
ATOM 753 C CA . ALA A 1 94 ? -16.172 2.503 -0.091 1.00 88.88 94 ALA A CA 1
ATOM 754 C C . ALA A 1 94 ? -15.768 3.826 -0.771 1.00 88.88 94 ALA A C 1
ATOM 756 O O . ALA A 1 94 ? -15.382 3.869 -1.940 1.00 88.88 94 ALA A O 1
ATOM 757 N N . LYS A 1 95 ? -15.822 4.937 -0.027 1.00 89.69 95 LYS A N 1
ATOM 758 C CA . LYS A 1 95 ? -15.539 6.283 -0.541 1.00 89.69 95 LYS A CA 1
ATOM 759 C C . LYS A 1 95 ? -14.108 6.686 -0.220 1.00 89.69 95 LYS A C 1
ATOM 761 O O . LYS A 1 95 ? -13.828 7.229 0.847 1.00 89.69 95 LYS A O 1
ATOM 766 N N . THR A 1 96 ? -13.209 6.447 -1.167 1.00 95.56 96 THR A N 1
ATOM 767 C CA . THR A 1 96 ? -11.815 6.897 -1.089 1.00 95.56 96 THR A CA 1
ATOM 768 C C . THR A 1 96 ? -11.448 7.717 -2.315 1.00 95.56 96 THR A C 1
ATOM 770 O O . THR A 1 96 ? -12.016 7.549 -3.394 1.00 95.56 96 THR A O 1
ATOM 773 N N . PHE A 1 97 ? -10.481 8.614 -2.156 1.00 97.75 97 PHE A N 1
ATOM 774 C CA . PHE A 1 97 ? -9.846 9.282 -3.274 1.00 97.75 97 PHE A CA 1
ATOM 775 C C . PHE A 1 97 ? -8.846 8.304 -3.900 1.00 97.75 97 PHE A C 1
ATOM 777 O O . PHE A 1 97 ? -7.728 8.130 -3.411 1.00 97.75 97 PHE A O 1
ATOM 784 N N . THR A 1 98 ? -9.271 7.617 -4.958 1.00 97.50 98 THR A N 1
ATOM 785 C CA . THR A 1 98 ? -8.423 6.678 -5.700 1.00 97.50 98 THR A CA 1
ATOM 786 C C . THR A 1 98 ? -7.303 7.420 -6.428 1.00 97.50 98 THR A C 1
ATOM 788 O O . THR A 1 98 ? -7.566 8.346 -7.196 1.00 97.50 98 THR A O 1
ATOM 791 N N . LEU A 1 99 ? -6.064 6.978 -6.245 1.00 98.06 99 LEU A N 1
ATOM 792 C CA . LEU A 1 99 ? -4.886 7.426 -6.982 1.00 98.06 99 LEU A CA 1
ATOM 793 C C . LEU A 1 99 ? -4.707 6.532 -8.212 1.00 98.06 99 LEU A C 1
ATOM 795 O O . LEU A 1 99 ? -4.002 5.531 -8.172 1.00 98.06 99 LEU A O 1
ATOM 799 N N . ASP A 1 100 ? -5.396 6.867 -9.295 1.00 96.00 100 ASP A N 1
ATOM 800 C CA . ASP A 1 100 ? -5.507 6.050 -10.513 1.00 96.00 100 ASP A CA 1
ATOM 801 C C . ASP A 1 100 ? -4.495 6.420 -11.607 1.00 96.00 100 ASP A C 1
ATOM 803 O O . ASP A 1 100 ? -4.502 5.835 -12.692 1.00 96.00 100 ASP A O 1
ATOM 807 N N . ARG A 1 101 ? -3.646 7.421 -11.357 1.00 94.69 101 ARG A N 1
ATOM 808 C CA . ARG A 1 101 ? -2.570 7.824 -12.264 1.00 94.69 101 ARG A CA 1
ATOM 809 C C . ARG A 1 101 ? -1.297 8.109 -11.490 1.00 94.69 101 ARG A C 1
ATOM 811 O O . ARG A 1 101 ? -1.333 8.800 -10.468 1.00 94.69 101 ARG A O 1
ATOM 818 N N . TYR A 1 102 ? -0.183 7.658 -12.060 1.00 95.06 102 TYR A N 1
ATOM 819 C CA . TYR A 1 102 ? 1.135 7.902 -11.501 1.00 95.06 102 TYR A CA 1
ATOM 820 C C . TYR A 1 102 ? 1.393 9.400 -11.294 1.00 95.06 102 TYR A C 1
ATOM 822 O O . TYR A 1 102 ? 1.112 10.221 -12.170 1.00 95.06 102 TYR A O 1
ATOM 830 N N . GLY A 1 103 ? 1.933 9.763 -10.127 1.00 94.50 103 GLY A N 1
ATOM 831 C CA . GLY A 1 103 ? 2.335 11.134 -9.807 1.00 94.50 103 GLY A CA 1
ATOM 832 C C . GLY A 1 103 ? 1.237 11.989 -9.172 1.00 94.50 103 GLY A C 1
ATOM 833 O O . GLY A 1 103 ? 1.544 13.050 -8.620 1.00 94.50 103 GLY A O 1
ATOM 834 N N . MET A 1 104 ? -0.020 11.525 -9.155 1.00 96.81 104 MET A N 1
ATOM 835 C CA . MET A 1 104 ? -1.080 12.179 -8.379 1.00 96.81 104 MET A CA 1
ATOM 836 C C . MET A 1 104 ? -0.724 12.228 -6.896 1.00 96.81 104 MET A C 1
ATOM 838 O O . MET A 1 104 ? -0.821 13.289 -6.285 1.00 96.81 104 MET A O 1
ATOM 842 N N . ALA A 1 105 ? -0.253 11.106 -6.342 1.00 97.56 105 ALA A N 1
ATOM 843 C CA . ALA A 1 105 ? 0.128 11.006 -4.939 1.00 97.56 105 ALA A CA 1
ATOM 844 C C . ALA A 1 105 ? 1.182 12.064 -4.580 1.00 97.56 105 ALA A C 1
ATOM 846 O O . ALA A 1 105 ? 1.018 12.808 -3.616 1.00 97.56 105 ALA A O 1
ATOM 847 N N . ARG A 1 106 ? 2.207 12.214 -5.430 1.00 96.06 106 ARG A N 1
ATOM 848 C CA . ARG A 1 106 ? 3.273 13.210 -5.266 1.00 96.06 106 ARG A CA 1
ATOM 849 C C . ARG A 1 106 ? 2.765 14.646 -5.266 1.00 96.06 106 ARG A C 1
ATOM 851 O O . ARG A 1 106 ? 3.186 15.440 -4.426 1.00 96.06 106 ARG A O 1
ATOM 858 N N . ILE A 1 107 ? 1.885 14.998 -6.207 1.00 95.88 107 ILE A N 1
ATOM 859 C CA . ILE A 1 107 ? 1.275 16.335 -6.243 1.00 95.88 107 ILE A CA 1
ATOM 860 C C . ILE A 1 107 ? 0.405 16.561 -5.007 1.00 95.88 107 ILE A C 1
ATOM 862 O O . ILE A 1 107 ? 0.425 17.657 -4.457 1.00 95.88 107 ILE A O 1
ATOM 866 N N . MET A 1 108 ? -0.308 15.535 -4.540 1.00 97.31 108 MET A N 1
ATOM 867 C CA . MET A 1 108 ? -1.200 15.644 -3.389 1.00 97.31 108 MET A CA 1
ATOM 868 C C . MET A 1 108 ? -0.486 15.744 -2.038 1.00 97.31 108 MET A C 1
ATOM 870 O O . MET A 1 108 ? -1.102 16.189 -1.071 1.00 97.31 108 MET A O 1
ATOM 874 N N . SER A 1 109 ? 0.794 15.371 -1.962 1.00 96.94 109 SER A N 1
ATOM 875 C CA . SER A 1 109 ? 1.599 15.413 -0.733 1.00 96.94 109 SER A CA 1
ATOM 876 C C . SER A 1 109 ? 1.954 16.822 -0.242 1.00 96.94 109 SER A C 1
ATOM 878 O O . SER A 1 109 ? 2.492 16.962 0.859 1.00 96.94 109 SER A O 1
ATOM 880 N N . LEU A 1 110 ? 1.685 17.866 -1.036 1.00 95.69 110 LEU A N 1
ATOM 881 C CA . LEU A 1 110 ? 1.947 19.272 -0.712 1.00 95.69 110 LEU A CA 1
ATOM 882 C C . LEU A 1 110 ? 0.879 20.191 -1.330 1.00 95.69 110 LEU A C 1
ATOM 884 O O . LEU A 1 110 ? 0.410 19.898 -2.431 1.00 95.69 110 LEU A O 1
ATOM 888 N N . PRO A 1 111 ? 0.562 21.344 -0.711 1.00 96.38 111 PRO A N 1
ATOM 889 C CA . PRO A 1 111 ? -0.204 22.389 -1.382 1.00 96.38 111 PRO A CA 1
ATOM 890 C C . PRO A 1 111 ? 0.502 22.851 -2.670 1.00 96.38 111 PRO A C 1
ATOM 892 O O . PRO A 1 111 ? 1.725 23.047 -2.655 1.00 96.38 111 PRO A O 1
ATOM 895 N N . PRO A 1 112 ? -0.211 23.052 -3.794 1.00 94.81 112 PRO A N 1
ATOM 896 C CA . PRO A 1 112 ? 0.422 23.472 -5.044 1.00 94.81 112 PRO A CA 1
ATOM 897 C C . PRO A 1 112 ? 1.111 24.841 -4.988 1.00 94.81 112 PRO A C 1
ATOM 899 O O . PRO A 1 112 ? 2.052 25.065 -5.750 1.00 94.81 112 PRO A O 1
ATOM 902 N N . ASP A 1 113 ? 0.681 25.728 -4.092 1.00 94.62 113 ASP A N 1
ATOM 903 C CA . ASP A 1 113 ? 1.236 27.066 -3.853 1.00 94.62 113 ASP A CA 1
ATOM 904 C C . ASP A 1 113 ? 2.289 27.123 -2.740 1.00 94.62 113 ASP A C 1
ATOM 906 O O . ASP A 1 113 ? 2.755 28.209 -2.398 1.00 94.62 113 ASP A O 1
ATOM 910 N N . ALA A 1 114 ? 2.675 25.984 -2.161 1.00 94.06 114 ALA A N 1
ATOM 911 C CA . ALA A 1 114 ? 3.628 25.942 -1.063 1.00 94.06 114 ALA A CA 1
ATOM 912 C C . ALA A 1 114 ? 4.825 25.031 -1.360 1.00 94.06 114 ALA A C 1
ATOM 914 O O . ALA A 1 114 ? 4.738 24.000 -2.034 1.00 94.06 114 ALA A O 1
ATOM 915 N N . HIS A 1 115 ? 5.971 25.403 -0.791 1.00 94.88 115 HIS A N 1
ATOM 916 C CA . HIS A 1 115 ? 7.176 24.574 -0.794 1.00 94.88 115 HIS A CA 1
ATOM 917 C C . HIS A 1 115 ? 7.316 23.718 0.464 1.00 94.88 115 HIS A C 1
ATOM 919 O O . HIS A 1 115 ? 8.165 22.834 0.489 1.00 94.88 115 HIS A O 1
ATOM 925 N N . VAL A 1 116 ? 6.512 23.972 1.497 1.00 96.94 116 VAL A N 1
ATOM 926 C CA . VAL A 1 116 ? 6.574 23.281 2.786 1.00 96.94 116 VAL A CA 1
ATOM 927 C C . VAL A 1 116 ? 5.156 23.004 3.266 1.00 96.94 116 VAL A C 1
ATOM 929 O O . VAL A 1 116 ? 4.284 23.863 3.155 1.00 96.94 116 VAL A O 1
ATOM 932 N N . TYR A 1 117 ? 4.942 21.821 3.825 1.00 96.19 117 TYR A N 1
ATOM 933 C CA . TYR A 1 117 ? 3.727 21.451 4.544 1.00 96.19 117 TYR A CA 1
ATOM 934 C C . TYR A 1 117 ? 4.117 20.726 5.823 1.00 96.19 117 TYR A C 1
ATOM 936 O O . TYR A 1 117 ? 5.009 19.880 5.802 1.00 96.19 117 TYR A O 1
ATOM 944 N N . SER A 1 118 ? 3.445 21.038 6.925 1.00 94.94 118 SER A N 1
ATOM 945 C CA . SER A 1 118 ? 3.689 20.409 8.218 1.00 94.94 118 SER A CA 1
ATOM 946 C C . SER A 1 118 ? 2.375 19.918 8.810 1.00 94.94 118 SER A C 1
ATOM 948 O O . SER A 1 118 ? 1.375 20.634 8.794 1.00 94.94 118 SER A O 1
ATOM 950 N N . SER A 1 119 ? 2.400 18.698 9.334 1.00 91.38 119 SER A N 1
ATOM 951 C CA . SER A 1 119 ? 1.321 18.052 10.080 1.00 91.38 119 SER A CA 1
ATOM 952 C C . SER A 1 119 ? 1.909 17.398 11.339 1.00 91.38 119 SER A C 1
ATOM 954 O O . SER A 1 119 ? 3.122 17.173 11.386 1.00 91.38 119 SER A O 1
ATOM 956 N N . PRO A 1 120 ? 1.097 17.013 12.340 1.00 88.44 120 PRO A N 1
ATOM 957 C CA . PRO A 1 120 ? 1.600 16.304 13.522 1.00 88.44 120 PRO A CA 1
ATOM 958 C C . PRO A 1 120 ? 2.359 14.996 13.218 1.00 88.44 120 PRO A C 1
ATOM 960 O O . PRO A 1 120 ? 3.131 14.520 14.050 1.00 88.44 120 PRO A O 1
ATOM 963 N N . SER A 1 121 ? 2.135 14.399 12.042 1.00 90.06 121 SER A N 1
ATOM 964 C CA . SER A 1 121 ? 2.700 13.109 11.633 1.00 90.06 121 SER A CA 1
ATOM 965 C C . SER A 1 121 ? 3.870 13.198 10.651 1.00 90.06 121 SER A C 1
ATOM 967 O O . SER A 1 121 ? 4.643 12.243 10.541 1.00 90.06 121 SER A O 1
ATOM 969 N N . LEU A 1 122 ? 3.984 14.288 9.892 1.00 94.50 122 LEU A N 1
ATOM 970 C CA . LEU A 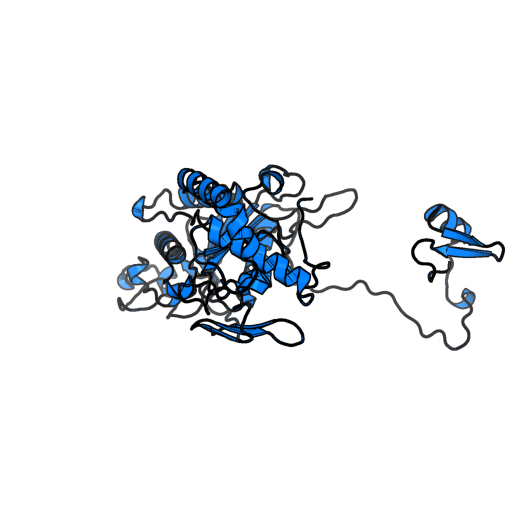1 122 ? 4.910 14.401 8.764 1.00 94.50 122 LEU A CA 1
ATOM 971 C C . LEU A 1 122 ? 5.149 15.867 8.390 1.00 94.50 122 LEU A C 1
ATOM 973 O O . LEU A 1 122 ? 4.189 16.633 8.268 1.00 94.50 122 LEU A O 1
ATOM 977 N N . THR A 1 123 ? 6.402 16.200 8.078 1.00 96.94 123 THR A N 1
ATOM 978 C CA . THR A 1 123 ? 6.766 17.450 7.397 1.00 96.94 123 THR A CA 1
ATOM 979 C C . THR A 1 123 ? 7.299 17.155 6.000 1.00 96.94 123 THR A C 1
ATOM 981 O O . THR A 1 123 ? 8.181 16.316 5.827 1.00 96.94 123 THR A O 1
ATOM 984 N N . SER A 1 124 ? 6.780 17.856 4.999 1.00 97.56 124 SER A N 1
ATOM 985 C CA . SER A 1 124 ? 7.096 17.653 3.585 1.00 97.56 124 SER A CA 1
ATOM 986 C C . SER A 1 124 ? 7.665 18.926 2.963 1.00 97.56 124 SER A C 1
ATOM 988 O O . SER A 1 124 ? 7.221 20.028 3.287 1.00 97.56 124 SER A O 1
ATOM 990 N N . TYR A 1 125 ? 8.612 18.773 2.038 1.00 97.44 125 TYR A N 1
ATOM 991 C CA . TYR A 1 125 ? 9.306 19.868 1.363 1.00 97.44 125 TYR A CA 1
ATOM 992 C C . TYR A 1 125 ? 9.412 19.606 -0.137 1.00 97.44 125 TYR A C 1
ATOM 994 O O . TYR A 1 125 ? 9.817 18.523 -0.561 1.00 97.44 125 TYR A O 1
ATOM 1002 N N . ARG A 1 126 ? 9.131 20.623 -0.948 1.00 94.50 126 ARG A N 1
ATOM 1003 C CA . ARG A 1 126 ? 9.517 20.648 -2.359 1.00 94.50 126 ARG A CA 1
ATOM 1004 C C . ARG A 1 126 ? 10.968 21.109 -2.444 1.00 94.50 126 ARG A C 1
ATOM 1006 O O . ARG A 1 126 ? 11.283 22.226 -2.040 1.00 94.50 126 ARG A O 1
ATOM 1013 N N . VAL A 1 127 ? 11.842 20.260 -2.971 1.00 94.50 127 VAL A N 1
ATOM 1014 C CA . VAL A 1 127 ? 13.279 20.530 -3.116 1.00 94.50 127 VAL A CA 1
ATOM 1015 C C . VAL A 1 127 ? 13.669 20.529 -4.595 1.00 94.50 127 VAL A C 1
ATOM 1017 O O . VAL A 1 127 ? 12.913 20.063 -5.442 1.00 94.50 127 VAL A O 1
ATOM 1020 N N . LYS A 1 128 ? 14.851 21.058 -4.937 1.00 89.50 128 LYS A N 1
ATOM 1021 C CA . LYS A 1 128 ? 15.287 21.206 -6.344 1.00 89.50 128 LYS A CA 1
ATOM 1022 C C . LYS A 1 128 ? 15.287 19.888 -7.129 1.00 89.50 128 LYS A C 1
ATOM 1024 O O . LYS A 1 128 ? 15.059 19.879 -8.328 1.00 89.50 128 LYS A O 1
ATOM 1029 N N . ASN A 1 129 ? 15.567 18.794 -6.437 1.00 86.88 129 ASN A N 1
ATOM 1030 C CA . ASN A 1 129 ? 15.751 17.446 -6.956 1.00 86.88 129 ASN A CA 1
ATOM 1031 C C . ASN A 1 129 ? 14.540 16.528 -6.698 1.00 86.88 129 ASN A C 1
ATOM 1033 O O . ASN A 1 129 ? 14.641 15.323 -6.906 1.00 86.88 129 ASN A O 1
ATOM 1037 N N . GLY A 1 130 ? 13.400 17.073 -6.254 1.00 90.62 130 GLY A N 1
ATOM 1038 C CA . GLY A 1 130 ? 12.168 16.309 -6.056 1.00 90.62 130 GLY A CA 1
ATOM 1039 C C . GLY A 1 130 ? 11.402 16.715 -4.801 1.00 90.62 130 GLY A C 1
ATOM 1040 O O . GLY A 1 130 ? 11.120 17.892 -4.568 1.00 90.62 130 GLY A O 1
ATOM 1041 N N . ILE A 1 131 ? 11.038 15.724 -3.992 1.00 93.75 131 ILE A N 1
ATOM 1042 C CA . ILE A 1 131 ? 10.269 15.906 -2.762 1.00 93.75 131 ILE A CA 1
ATOM 1043 C C . ILE A 1 131 ? 10.986 15.232 -1.591 1.00 93.75 131 ILE A C 1
ATOM 1045 O O . ILE A 1 131 ? 11.581 14.167 -1.745 1.00 93.75 131 ILE A O 1
ATOM 1049 N N . LEU A 1 132 ? 10.959 15.881 -0.431 1.00 96.88 132 LEU A N 1
ATOM 1050 C CA . LEU A 1 132 ? 11.516 15.378 0.821 1.00 96.88 132 LEU A CA 1
ATOM 1051 C C . LEU A 1 132 ? 10.392 15.233 1.845 1.00 96.88 132 LEU A C 1
ATOM 1053 O O . LEU A 1 132 ? 9.596 16.151 2.027 1.00 96.88 132 LEU A O 1
ATOM 1057 N N . HIS A 1 133 ? 10.374 14.103 2.543 1.00 97.56 133 HIS A N 1
ATOM 1058 C CA . HIS A 1 133 ? 9.388 13.770 3.562 1.00 97.56 133 HIS A CA 1
ATOM 1059 C C . HIS A 1 133 ? 10.092 13.347 4.854 1.00 97.56 133 HIS A C 1
ATOM 1061 O O . HIS A 1 133 ? 10.822 12.358 4.860 1.00 97.56 133 HIS A O 1
ATOM 1067 N N . ASN A 1 134 ? 9.836 14.067 5.945 1.00 96.69 134 ASN A N 1
ATOM 1068 C CA . ASN A 1 134 ? 10.371 13.803 7.280 1.00 96.69 134 ASN A CA 1
ATOM 1069 C C . ASN A 1 134 ? 9.229 13.356 8.211 1.00 96.69 134 ASN A C 1
ATOM 1071 O O . ASN A 1 134 ? 8.540 14.214 8.775 1.00 96.69 134 ASN A O 1
ATOM 1075 N N . PRO A 1 135 ? 8.951 12.041 8.319 1.00 95.25 135 PRO A N 1
ATOM 1076 C CA . PRO A 1 135 ? 7.912 11.522 9.207 1.00 95.25 135 PRO A CA 1
ATOM 1077 C C . PRO A 1 135 ? 8.304 11.723 10.675 1.00 95.25 135 PRO A C 1
ATOM 1079 O O . PRO A 1 135 ? 9.479 11.898 10.993 1.00 95.25 135 PRO A O 1
ATOM 1082 N N . LYS A 1 136 ? 7.318 11.670 11.579 1.00 91.25 136 LYS A N 1
ATOM 1083 C CA . LYS A 1 136 ? 7.534 11.846 13.025 1.00 91.25 136 LYS A CA 1
ATOM 1084 C C . LYS A 1 136 ? 8.581 10.879 13.592 1.00 91.25 136 LYS A C 1
ATOM 1086 O O . LYS A 1 136 ? 9.405 11.287 14.404 1.00 91.25 136 LYS A O 1
ATOM 1091 N N . ASN A 1 137 ? 8.539 9.617 13.166 1.00 89.75 137 ASN A N 1
ATOM 1092 C CA . ASN A 1 137 ? 9.542 8.611 13.504 1.00 89.75 137 ASN A CA 1
ATOM 1093 C C . ASN A 1 137 ? 10.522 8.456 12.335 1.00 89.75 137 ASN A C 1
ATOM 1095 O O . ASN A 1 137 ? 10.112 8.180 11.210 1.00 89.75 137 ASN A O 1
ATOM 1099 N N . ASP A 1 138 ? 11.819 8.610 12.602 1.00 88.00 138 ASP A N 1
ATOM 1100 C CA . ASP A 1 138 ? 12.885 8.652 11.590 1.00 88.00 138 ASP A CA 1
ATOM 1101 C C . ASP A 1 138 ? 13.444 7.270 11.211 1.00 88.00 138 ASP A C 1
ATOM 1103 O O . ASP A 1 138 ? 14.200 7.133 10.245 1.00 88.00 138 ASP A O 1
ATOM 1107 N N . ARG A 1 139 ? 13.069 6.225 11.956 1.00 86.56 139 ARG A N 1
ATOM 1108 C CA . ARG A 1 139 ? 13.561 4.859 11.768 1.00 86.56 139 ARG A CA 1
ATOM 1109 C C . ARG A 1 139 ? 12.529 3.801 12.122 1.00 86.56 139 ARG A C 1
ATOM 1111 O O . ARG A 1 139 ? 11.594 4.016 12.886 1.00 86.56 139 ARG A O 1
ATOM 1118 N N . ARG A 1 140 ? 12.767 2.606 11.587 1.00 84.38 140 ARG A N 1
ATOM 1119 C CA . ARG A 1 140 ? 11.972 1.408 11.851 1.00 84.38 140 ARG A CA 1
ATOM 1120 C C . ARG A 1 140 ? 12.428 0.713 13.134 1.00 84.38 140 ARG A C 1
ATOM 1122 O O . ARG A 1 140 ? 13.626 0.525 13.330 1.00 84.38 140 ARG A O 1
ATOM 1129 N N . THR A 1 141 ? 11.475 0.217 13.915 1.00 82.75 141 THR A N 1
ATOM 1130 C CA . THR A 1 141 ? 11.712 -0.700 15.038 1.00 82.75 141 THR A CA 1
ATOM 1131 C C . THR A 1 141 ? 11.392 -2.127 14.590 1.00 82.75 141 THR A C 1
ATOM 1133 O O . THR A 1 141 ? 10.507 -2.348 13.759 1.00 82.75 141 THR A O 1
ATOM 1136 N N . THR A 1 142 ? 12.127 -3.115 15.094 1.00 77.69 142 THR A N 1
ATOM 1137 C CA . THR A 1 142 ? 11.893 -4.540 14.786 1.00 77.69 142 THR A CA 1
ATOM 1138 C C . THR A 1 142 ? 11.413 -5.337 15.987 1.00 77.69 142 THR A C 1
ATOM 1140 O O . THR A 1 142 ? 10.653 -6.287 15.822 1.00 77.69 142 THR A O 1
ATOM 1143 N N . GLU A 1 143 ? 11.840 -4.959 17.188 1.00 83.81 143 GLU A N 1
ATOM 1144 C CA . GLU A 1 143 ? 11.516 -5.676 18.414 1.00 83.81 143 GLU A CA 1
ATOM 1145 C C . GLU A 1 143 ? 10.050 -5.466 18.806 1.00 83.81 143 GLU A C 1
ATOM 1147 O O . GLU A 1 143 ? 9.608 -4.339 19.015 1.00 83.81 143 GLU A O 1
ATOM 1152 N N . GLY A 1 144 ? 9.289 -6.562 18.890 1.00 84.19 144 GLY A N 1
ATOM 1153 C CA . GLY A 1 144 ? 7.911 -6.543 19.382 1.00 84.19 144 GLY A CA 1
ATOM 1154 C C . GLY A 1 144 ? 6.909 -5.797 18.496 1.0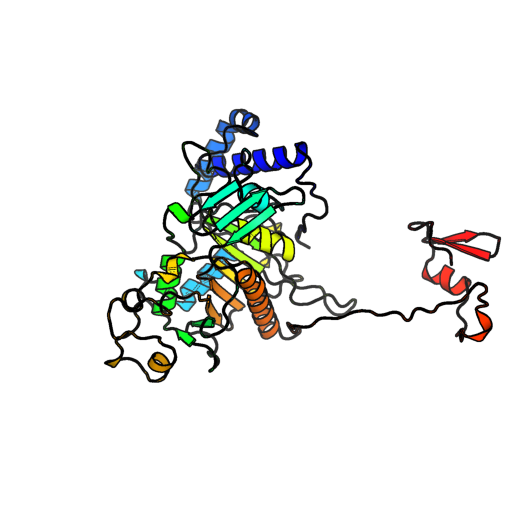0 84.19 144 GLY A C 1
ATOM 1155 O O . GLY A 1 144 ? 5.874 -5.396 19.013 1.00 84.19 144 GLY A O 1
ATOM 1156 N N . VAL A 1 145 ? 7.216 -5.608 17.207 1.00 92.62 145 VAL A N 1
ATOM 1157 C CA . VAL A 1 145 ? 6.436 -4.789 16.256 1.00 92.62 145 VAL A CA 1
ATOM 1158 C C . VAL A 1 145 ? 5.511 -5.621 15.367 1.00 92.62 145 VAL A C 1
ATOM 1160 O O . VAL A 1 145 ? 4.543 -5.089 14.836 1.00 92.62 145 VAL A O 1
ATOM 1163 N N . PHE A 1 146 ? 5.801 -6.908 15.154 1.00 96.94 146 PHE A N 1
ATOM 1164 C CA . PHE A 1 146 ? 5.027 -7.754 14.242 1.00 96.94 146 PHE A CA 1
ATOM 1165 C C . PHE A 1 146 ? 4.045 -8.630 15.021 1.00 96.94 146 PHE A C 1
ATOM 1167 O O . PHE A 1 146 ? 4.430 -9.589 15.692 1.00 96.94 146 PHE A O 1
ATOM 1174 N N . HIS A 1 147 ? 2.770 -8.270 14.914 1.00 98.50 147 HIS A N 1
ATOM 1175 C CA . HIS A 1 147 ? 1.648 -8.958 15.523 1.00 98.50 147 HIS A CA 1
ATOM 1176 C C . HIS A 1 147 ? 0.821 -9.691 14.470 1.00 98.50 147 HIS A C 1
ATOM 1178 O O . HIS A 1 147 ? 0.786 -9.312 13.297 1.00 98.50 147 HIS A O 1
ATOM 1184 N N . ILE A 1 148 ? 0.133 -10.734 14.901 1.00 98.69 148 ILE A N 1
ATOM 1185 C CA . ILE A 1 148 ? -0.677 -11.579 14.040 1.00 98.69 148 ILE A CA 1
ATOM 1186 C C . ILE A 1 148 ? -1.988 -11.893 14.762 1.00 98.69 148 ILE A C 1
ATOM 1188 O O . ILE A 1 148 ? -1.961 -12.345 15.903 1.00 98.69 148 ILE A O 1
ATOM 1192 N N . ALA A 1 149 ? -3.117 -11.692 14.087 1.00 98.50 149 ALA A N 1
ATOM 1193 C CA . ALA A 1 149 ? -4.421 -12.115 14.579 1.00 98.50 149 ALA A CA 1
ATOM 1194 C C . ALA A 1 149 ? -4.560 -13.650 14.557 1.00 98.50 149 ALA A C 1
ATOM 1196 O O . ALA A 1 149 ? -4.131 -14.315 13.606 1.00 98.50 149 ALA A O 1
ATOM 1197 N N . GLU A 1 150 ? -5.158 -14.205 15.609 1.00 96.94 150 GLU A N 1
ATOM 1198 C CA . GLU A 1 150 ? -5.553 -15.617 15.684 1.00 96.94 150 GLU A CA 1
ATOM 1199 C C . GLU A 1 150 ? -6.749 -15.935 14.764 1.00 96.94 150 GLU A C 1
ATOM 1201 O O . GLU A 1 150 ? -7.467 -15.042 14.321 1.00 96.94 150 GLU A O 1
ATOM 1206 N N . GLY A 1 151 ? -7.021 -17.221 14.522 1.00 95.06 151 GLY A N 1
ATOM 1207 C CA . GLY A 1 151 ? -8.187 -17.664 13.741 1.00 95.06 151 GLY A CA 1
ATOM 1208 C C . GLY A 1 151 ? -7.942 -17.804 12.236 1.00 95.06 151 GLY A C 1
ATOM 1209 O O . GLY A 1 151 ? -8.890 -18.029 11.493 1.00 95.06 151 GLY A O 1
ATOM 1210 N N . GLY A 1 152 ? -6.686 -17.684 11.798 1.00 97.12 152 GLY A N 1
ATOM 1211 C CA . GLY A 1 152 ? -6.244 -18.026 10.445 1.00 97.12 152 GLY A CA 1
ATOM 1212 C C . GLY A 1 152 ? -5.114 -19.055 10.462 1.00 97.12 152 GLY A C 1
ATOM 1213 O O . GLY A 1 152 ? -5.108 -19.967 11.288 1.00 97.12 152 GLY A O 1
ATOM 1214 N N . LEU A 1 153 ? -4.118 -18.880 9.589 1.00 98.00 153 LEU A N 1
ATOM 1215 C CA . LEU A 1 153 ? -2.922 -19.733 9.587 1.00 98.00 153 LEU A CA 1
ATOM 1216 C C . LEU A 1 153 ? -2.137 -19.632 10.914 1.00 98.00 153 LEU A C 1
ATOM 1218 O O . LEU A 1 153 ? -2.125 -18.555 11.531 1.00 98.00 153 LEU A O 1
ATOM 1222 N N . PRO A 1 154 ? -1.422 -20.705 11.324 1.00 97.88 154 PRO A N 1
ATOM 1223 C CA . PRO A 1 154 ? -0.681 -20.746 12.582 1.00 97.88 154 PRO A CA 1
ATOM 1224 C C . PRO A 1 154 ? 0.227 -19.533 12.800 1.00 97.88 154 PRO A C 1
ATOM 1226 O O . PRO A 1 154 ? 0.908 -19.053 11.889 1.00 97.88 154 PRO A O 1
ATOM 1229 N N . VAL A 1 155 ? 0.243 -19.033 14.035 1.00 97.75 155 VAL A N 1
ATOM 1230 C CA . VAL A 1 155 ? 1.047 -17.871 14.420 1.00 97.75 155 VAL A CA 1
ATOM 1231 C C . VAL A 1 155 ? 2.444 -18.328 14.848 1.00 97.75 155 VAL A C 1
ATOM 1233 O O . VAL A 1 155 ? 2.544 -19.052 15.844 1.00 97.75 155 VAL A O 1
ATOM 1236 N N . PRO A 1 156 ? 3.525 -17.903 14.164 1.00 96.44 156 PRO A N 1
ATOM 1237 C CA . PRO A 1 156 ? 4.886 -18.261 14.552 1.00 96.44 156 PRO A CA 1
ATOM 1238 C C . PRO A 1 156 ? 5.207 -17.832 15.988 1.00 96.44 156 PRO A C 1
ATOM 1240 O O . PRO A 1 156 ? 4.765 -16.777 16.444 1.00 96.44 156 PRO A O 1
ATOM 1243 N N . LEU A 1 157 ? 5.999 -18.640 16.698 1.00 93.00 157 LEU A N 1
ATOM 1244 C CA . LEU A 1 157 ? 6.285 -18.432 18.124 1.00 93.00 157 LEU A CA 1
ATOM 1245 C C . LEU A 1 157 ? 7.001 -17.113 18.427 1.00 93.00 157 LEU A C 1
ATOM 1247 O O . LEU A 1 157 ? 6.847 -16.590 19.529 1.00 93.00 157 LEU A O 1
ATOM 1251 N N . ASP A 1 158 ? 7.764 -16.592 17.466 1.00 93.44 158 ASP A N 1
ATOM 1252 C CA . ASP A 1 158 ? 8.506 -15.338 17.577 1.00 93.44 158 ASP A CA 1
ATOM 1253 C C . ASP A 1 158 ? 7.636 -14.091 17.312 1.00 93.44 158 ASP A C 1
ATOM 1255 O O . ASP A 1 158 ? 8.122 -12.962 17.382 1.00 93.44 158 ASP A O 1
ATOM 1259 N N . LYS A 1 159 ? 6.346 -14.278 17.007 1.00 96.56 159 LYS A N 1
ATOM 1260 C CA . LYS A 1 159 ? 5.362 -13.209 16.801 1.00 96.56 159 LYS A CA 1
ATOM 1261 C C . LYS A 1 159 ? 4.379 -13.150 17.965 1.00 96.56 159 LYS A C 1
ATOM 1263 O O . LYS A 1 159 ? 4.080 -14.163 18.597 1.00 96.56 159 LYS A O 1
ATOM 1268 N N . LYS A 1 160 ? 3.839 -11.954 18.203 1.00 98.06 160 LYS A N 1
ATOM 1269 C CA . LYS A 1 160 ? 2.766 -11.745 19.181 1.00 98.06 160 LYS A CA 1
ATOM 1270 C C . LYS A 1 160 ? 1.431 -12.177 18.575 1.00 98.06 160 LYS A C 1
ATOM 1272 O O . LYS A 1 160 ? 1.037 -11.641 17.536 1.00 98.06 160 LYS A O 1
ATOM 1277 N N . GLU A 1 161 ? 0.751 -13.122 19.214 1.00 98.25 161 GLU A N 1
ATOM 1278 C CA . GLU A 1 161 ? -0.592 -13.556 18.814 1.00 98.25 161 GLU A CA 1
ATOM 1279 C C . GLU A 1 161 ? -1.656 -12.668 19.447 1.00 98.25 161 GLU A C 1
ATOM 1281 O O . GLU A 1 161 ? -1.659 -12.462 20.656 1.00 98.25 161 GLU A O 1
ATOM 1286 N N . VAL A 1 162 ? -2.561 -12.144 18.628 1.00 98.62 162 VAL A N 1
ATOM 1287 C CA . VAL A 1 162 ? -3.564 -11.163 19.035 1.00 98.62 162 VAL A CA 1
ATOM 1288 C C . VAL A 1 162 ? -4.958 -11.776 18.924 1.00 98.62 162 VAL A C 1
ATOM 1290 O O . VAL A 1 162 ? -5.284 -12.315 17.864 1.00 98.62 162 VAL A O 1
ATOM 1293 N N . PRO A 1 163 ? -5.802 -11.654 19.967 1.00 97.94 163 PRO A N 1
ATOM 1294 C CA . PRO A 1 163 ? -7.178 -12.124 19.912 1.00 97.94 163 PRO A CA 1
ATOM 1295 C C . PRO A 1 163 ? -7.957 -11.546 18.731 1.00 97.94 163 PRO A C 1
ATOM 1297 O O . PRO A 1 163 ? -7.825 -10.357 18.417 1.00 97.94 163 PRO A O 1
ATOM 1300 N N . LYS A 1 164 ? -8.821 -12.359 18.116 1.00 96.81 164 LYS A N 1
ATOM 1301 C CA . LYS A 1 164 ? -9.554 -11.971 16.897 1.00 96.81 164 LYS A CA 1
ATOM 1302 C C . LYS A 1 164 ? -10.388 -10.701 17.106 1.00 96.81 164 LYS A C 1
ATOM 1304 O O . LYS A 1 164 ? -10.371 -9.802 16.266 1.00 96.81 164 LYS A O 1
ATOM 1309 N N . ILE A 1 165 ? -11.041 -10.585 18.265 1.00 97.88 165 ILE A N 1
ATOM 1310 C CA . ILE A 1 165 ? -11.828 -9.404 18.656 1.00 97.88 165 ILE A CA 1
ATOM 1311 C C . ILE A 1 165 ? -10.988 -8.120 18.717 1.00 97.88 165 ILE A C 1
ATOM 1313 O O . ILE A 1 165 ? -11.447 -7.057 18.304 1.00 97.88 165 ILE A O 1
ATOM 1317 N N . ALA A 1 166 ? -9.735 -8.209 19.172 1.00 98.44 166 ALA A N 1
ATOM 1318 C CA . ALA A 1 166 ? -8.857 -7.049 19.253 1.00 98.44 166 ALA A CA 1
ATOM 1319 C C . ALA A 1 166 ? -8.432 -6.573 17.864 1.00 98.44 166 ALA A C 1
ATOM 1321 O O . ALA A 1 166 ? -8.433 -5.369 17.612 1.00 98.44 166 ALA A O 1
ATOM 1322 N N . PHE A 1 167 ? -8.147 -7.496 16.941 1.00 98.62 167 PHE A N 1
ATOM 1323 C CA . PHE A 1 167 ? -7.892 -7.137 15.547 1.00 98.62 167 PHE A CA 1
ATOM 1324 C C . PHE A 1 167 ? -9.128 -6.517 14.877 1.00 98.62 167 PHE A C 1
ATOM 1326 O O . PHE A 1 167 ? -8.997 -5.484 14.224 1.00 98.62 167 PHE A O 1
ATOM 1333 N N . ALA A 1 168 ? -10.325 -7.076 15.094 1.00 98.56 168 ALA A N 1
ATOM 1334 C CA . ALA A 1 168 ? -11.576 -6.534 14.558 1.00 98.56 168 ALA A CA 1
ATOM 1335 C C . ALA A 1 168 ? -11.815 -5.081 15.008 1.00 98.56 168 ALA A C 1
ATOM 1337 O O . ALA A 1 168 ? -12.043 -4.192 14.185 1.00 98.56 168 ALA A O 1
ATOM 1338 N N . ARG A 1 169 ? -11.644 -4.806 16.308 1.00 98.50 169 ARG A N 1
ATOM 1339 C CA . ARG A 1 169 ? -11.763 -3.454 16.876 1.00 98.50 169 ARG A CA 1
ATOM 1340 C C . ARG A 1 169 ? -10.677 -2.501 16.393 1.00 98.50 169 ARG A C 1
ATOM 1342 O O . ARG A 1 169 ? -10.979 -1.345 16.107 1.00 98.50 169 ARG A O 1
ATOM 1349 N N . MET A 1 170 ? -9.429 -2.961 16.263 1.00 98.69 170 MET A N 1
ATOM 1350 C CA . MET A 1 170 ? -8.362 -2.154 15.657 1.00 98.69 170 MET A CA 1
ATOM 1351 C C . MET A 1 170 ? -8.693 -1.788 14.215 1.00 98.69 170 MET A C 1
ATOM 1353 O O . MET A 1 170 ? -8.479 -0.647 13.822 1.00 98.69 170 MET A O 1
ATOM 1357 N N . LEU A 1 171 ? -9.225 -2.729 13.435 1.00 98.62 171 LEU A N 1
ATOM 1358 C CA . LEU A 1 171 ? -9.588 -2.502 12.042 1.00 98.62 171 LEU A CA 1
ATOM 1359 C C . LEU A 1 171 ? -10.769 -1.530 11.920 1.00 98.62 171 LEU A C 1
ATOM 1361 O O . LEU A 1 171 ? -10.703 -0.594 11.127 1.00 98.62 171 LEU A O 1
ATOM 1365 N N . ALA A 1 172 ? -11.788 -1.664 12.774 1.00 98.12 172 ALA A N 1
ATOM 1366 C CA . ALA A 1 172 ? -12.876 -0.689 12.867 1.00 98.12 172 ALA A CA 1
ATOM 1367 C C . ALA A 1 172 ? -12.341 0.722 13.166 1.00 98.12 172 ALA A C 1
ATOM 1369 O O . ALA A 1 172 ? -12.675 1.679 12.471 1.00 98.12 172 ALA A O 1
ATOM 1370 N N . ARG A 1 173 ? -11.434 0.847 14.145 1.00 98.12 173 ARG A N 1
ATOM 1371 C CA . ARG A 1 173 ? -10.782 2.122 14.479 1.00 98.12 173 ARG A CA 1
ATOM 1372 C C . ARG A 1 173 ? -9.871 2.631 13.366 1.00 98.12 173 ARG A C 1
ATOM 1374 O O . ARG A 1 173 ? -9.782 3.842 13.173 1.00 98.12 173 ARG A O 1
ATOM 1381 N N . ALA A 1 174 ? -9.207 1.747 12.624 1.00 98.44 174 ALA A N 1
ATOM 1382 C CA . ALA A 1 174 ? -8.361 2.109 11.491 1.00 98.44 174 ALA A CA 1
ATOM 1383 C C . ALA A 1 174 ? -9.168 2.800 10.384 1.00 98.44 174 ALA A C 1
ATOM 1385 O O . ALA A 1 174 ? -8.661 3.738 9.774 1.00 98.44 174 ALA A O 1
ATOM 1386 N N . PHE A 1 175 ? -10.426 2.397 10.182 1.00 97.38 175 PHE A N 1
ATOM 1387 C CA . PHE A 1 175 ? -11.351 3.009 9.223 1.00 97.38 175 PHE A CA 1
ATOM 1388 C C . PHE A 1 175 ? -12.075 4.261 9.738 1.00 97.38 175 PHE A C 1
ATOM 1390 O O . PHE A 1 175 ? -12.749 4.938 8.963 1.00 97.38 175 PHE A O 1
ATOM 1397 N N . THR A 1 176 ? -11.887 4.630 11.007 1.00 96.25 176 THR A N 1
ATOM 1398 C CA . THR A 1 176 ? -12.420 5.866 11.601 1.00 96.25 176 THR A CA 1
ATOM 1399 C C . THR A 1 176 ? -11.299 6.735 12.193 1.00 96.25 176 THR A C 1
ATOM 1401 O O . THR A 1 176 ? -11.246 6.932 13.413 1.00 96.25 176 THR A O 1
ATOM 1404 N N . PRO A 1 177 ? -10.351 7.222 11.372 1.00 96.56 177 PRO A N 1
ATOM 1405 C CA . PRO A 1 177 ? -9.281 8.095 11.840 1.00 96.56 177 PRO A CA 1
ATOM 1406 C C . PRO A 1 177 ? -9.831 9.466 12.278 1.00 96.56 177 PRO A C 1
ATOM 1408 O O . PRO A 1 177 ? -10.864 9.909 11.768 1.00 96.56 177 PRO A O 1
ATOM 1411 N N . PRO A 1 178 ? -9.132 10.178 13.181 1.00 96.31 178 PRO A N 1
ATOM 1412 C CA . PRO A 1 178 ? -9.438 11.569 13.505 1.00 96.31 178 PRO A CA 1
ATOM 1413 C C . PRO A 1 178 ? -9.457 12.469 12.262 1.00 96.31 178 PRO A C 1
ATOM 1415 O O . PRO A 1 178 ? -8.667 12.277 11.335 1.00 96.31 178 PRO A O 1
ATOM 1418 N N . GLU A 1 179 ? -10.309 13.499 12.265 1.00 94.69 179 GLU A N 1
ATOM 1419 C CA . GLU A 1 179 ? -10.470 14.399 11.112 1.00 94.69 179 GLU A CA 1
ATOM 1420 C C . GLU A 1 179 ? -9.164 15.067 10.664 1.00 94.69 179 GLU A C 1
ATOM 1422 O O . GLU A 1 179 ? -8.971 15.291 9.471 1.00 94.69 179 GLU A O 1
ATOM 1427 N N . GLU A 1 180 ? -8.259 15.364 11.599 1.00 94.31 180 GLU A N 1
ATOM 1428 C CA . GLU A 1 180 ? -6.952 15.961 11.303 1.00 94.31 180 GLU A CA 1
ATOM 1429 C C . GLU A 1 180 ? -6.072 15.065 10.419 1.00 94.31 180 GLU A C 1
ATOM 1431 O O . GLU A 1 180 ? -5.354 15.568 9.557 1.00 94.31 180 GLU A O 1
ATOM 1436 N N . LEU A 1 181 ? -6.166 13.737 10.567 1.00 96.50 181 LEU A N 1
ATOM 1437 C CA . LEU A 1 181 ? -5.429 12.790 9.727 1.00 96.50 181 LEU A CA 1
ATOM 1438 C C . LEU A 1 181 ? -6.056 12.655 8.338 1.00 96.50 181 LEU A C 1
ATOM 1440 O O . LEU A 1 181 ? -5.399 12.236 7.389 1.00 96.50 181 LEU A O 1
ATOM 1444 N N . MET A 1 182 ? -7.325 13.020 8.191 1.00 97.38 182 MET A N 1
ATOM 1445 C CA . MET A 1 182 ? -8.030 12.912 6.918 1.00 97.38 182 MET A CA 1
ATOM 1446 C C . MET A 1 182 ? -7.727 14.071 5.969 1.00 97.38 182 MET A C 1
ATOM 1448 O O . MET A 1 182 ? -8.012 13.945 4.779 1.00 97.38 182 MET A O 1
ATOM 1452 N N . ILE A 1 183 ? -7.148 15.172 6.463 1.00 97.50 183 ILE A N 1
ATOM 1453 C CA . ILE A 1 183 ? -6.830 16.364 5.667 1.00 97.50 183 ILE A CA 1
ATOM 1454 C C . ILE A 1 183 ? -5.840 16.013 4.554 1.00 97.50 183 ILE A C 1
ATOM 1456 O O . ILE A 1 183 ? -4.729 15.558 4.814 1.00 97.50 183 ILE A O 1
ATOM 1460 N N . ILE A 1 184 ? -6.224 16.281 3.308 1.00 98.06 184 ILE A N 1
ATOM 1461 C CA . ILE A 1 184 ? -5.356 16.113 2.144 1.00 98.06 184 ILE A CA 1
ATOM 1462 C C . ILE A 1 184 ? -4.425 17.336 2.040 1.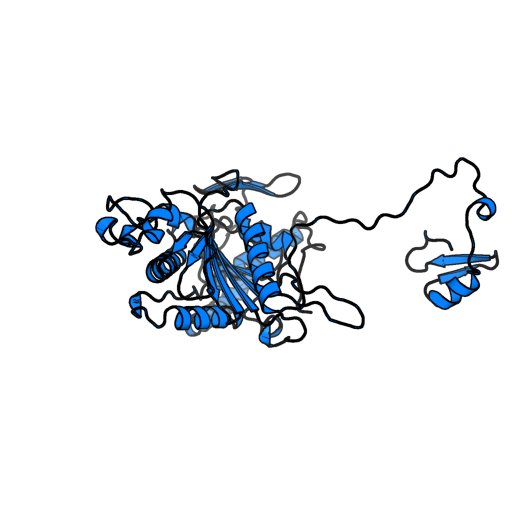00 98.06 184 ILE A C 1
ATOM 1464 O O . ILE A 1 184 ? -4.927 18.459 1.892 1.00 98.06 184 ILE A O 1
ATOM 1468 N N . PRO A 1 185 ? -3.085 17.158 2.042 1.00 97.75 185 PRO A N 1
ATOM 1469 C CA . PRO A 1 185 ? -2.135 18.273 2.004 1.00 97.75 185 PRO A CA 1
ATOM 1470 C C . PRO A 1 185 ? -2.338 19.217 0.813 1.00 97.75 185 PRO A C 1
ATOM 1472 O O . PRO A 1 185 ? -2.176 20.424 0.954 1.00 97.75 185 PRO A O 1
ATOM 1475 N N . PHE A 1 186 ? -2.760 18.683 -0.335 1.00 98.00 186 PHE A N 1
ATOM 1476 C CA . PHE A 1 186 ? -3.099 19.428 -1.551 1.00 98.00 186 PHE A CA 1
ATOM 1477 C C . PHE A 1 186 ? -4.000 20.654 -1.325 1.00 98.00 186 PHE A C 1
ATOM 1479 O O . PHE A 1 186 ? -3.792 21.694 -1.939 1.00 98.00 186 PHE A O 1
ATOM 1486 N N . THR A 1 187 ? -4.990 20.542 -0.436 1.00 97.69 187 THR A N 1
ATOM 1487 C CA . THR A 1 187 ? -5.947 21.622 -0.129 1.00 97.69 187 THR A CA 1
ATOM 1488 C C . THR A 1 187 ? -5.651 22.318 1.197 1.00 97.69 187 THR A C 1
ATOM 1490 O O . THR A 1 187 ? -6.487 23.058 1.701 1.00 97.69 187 THR A O 1
ATOM 1493 N N . ALA A 1 188 ? -4.497 22.075 1.825 1.00 94.88 188 ALA A N 1
ATOM 1494 C CA . ALA A 1 188 ? -4.263 22.549 3.189 1.00 94.88 188 ALA A CA 1
ATOM 1495 C C . ALA A 1 188 ? -4.162 24.082 3.315 1.00 94.88 188 ALA A C 1
ATOM 1497 O O . ALA A 1 188 ? -4.367 24.606 4.408 1.00 94.88 188 ALA A O 1
ATOM 1498 N N . THR A 1 189 ? -3.871 24.796 2.222 1.00 95.31 189 THR A N 1
ATOM 1499 C CA . THR A 1 189 ? -3.832 26.270 2.158 1.00 95.31 189 THR A CA 1
ATOM 1500 C C . THR A 1 189 ? -5.186 26.904 1.818 1.00 95.31 189 THR A C 1
ATOM 1502 O O . THR A 1 189 ? -5.291 28.131 1.789 1.00 95.31 189 THR A O 1
ATOM 1505 N N . GLU A 1 190 ? -6.219 26.093 1.572 1.00 96.69 190 GLU A N 1
ATOM 1506 C CA . GLU A 1 190 ? -7.577 26.557 1.290 1.00 96.69 190 GLU A CA 1
ATOM 1507 C C . GLU A 1 190 ? -8.356 26.8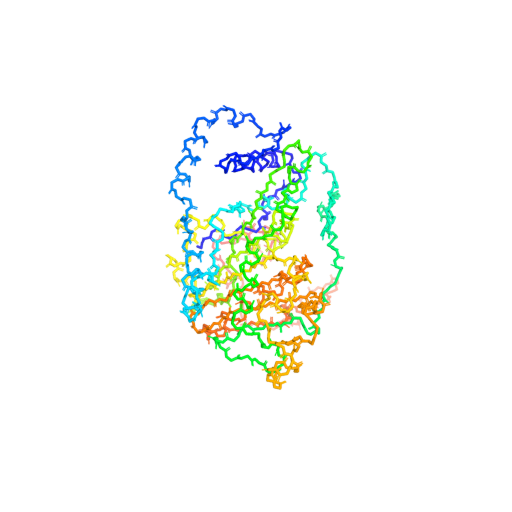62 2.574 1.00 96.69 190 GLU A C 1
ATOM 1509 O O . GLU A 1 190 ? -8.069 26.328 3.648 1.00 96.69 190 GLU A O 1
ATOM 1514 N N . ARG A 1 191 ? -9.388 27.710 2.458 1.00 95.19 191 ARG A N 1
ATOM 1515 C CA . ARG A 1 191 ? -10.299 28.019 3.576 1.00 95.19 191 ARG A CA 1
ATOM 1516 C C . ARG A 1 191 ? -11.050 26.774 4.054 1.00 95.19 191 ARG A C 1
ATOM 1518 O O . ARG A 1 191 ? -11.246 26.602 5.253 1.00 95.19 191 ARG A O 1
ATOM 1525 N N . GLU A 1 192 ? -11.481 25.942 3.112 1.00 95.94 192 GLU A N 1
ATOM 1526 C CA . GLU A 1 192 ? -12.091 24.643 3.375 1.00 95.94 192 GLU A CA 1
ATOM 1527 C C . GLU A 1 192 ? -11.158 23.552 2.856 1.00 95.94 192 GLU A C 1
ATOM 1529 O O . GLU A 1 192 ? -10.796 23.535 1.682 1.00 95.94 192 GLU A O 1
ATOM 1534 N N . GLN A 1 193 ? -10.757 22.646 3.743 1.00 96.88 193 GLN A N 1
ATOM 1535 C CA . GLN A 1 193 ? -9.785 21.603 3.436 1.00 96.88 193 GLN A CA 1
ATOM 1536 C C . GLN A 1 193 ? -10.503 20.296 3.096 1.00 96.88 193 GLN A C 1
ATOM 1538 O O . GLN A 1 193 ? -11.408 19.866 3.818 1.00 96.88 193 GLN A O 1
ATOM 1543 N N . ALA A 1 194 ? -10.078 19.632 2.023 1.00 98.00 194 ALA A N 1
ATOM 1544 C CA . ALA A 1 194 ? -10.580 18.315 1.672 1.00 98.00 194 ALA A CA 1
ATOM 1545 C C . ALA A 1 194 ? -10.124 17.268 2.692 1.00 98.00 194 ALA A C 1
ATOM 1547 O O . ALA A 1 194 ? -8.945 17.192 3.044 1.00 98.00 194 ALA A O 1
ATOM 1548 N N . LYS A 1 195 ? -11.071 16.437 3.137 1.00 97.81 195 LYS A N 1
ATOM 1549 C CA . LYS A 1 195 ? -10.850 15.343 4.085 1.00 97.81 195 LYS A CA 1
ATOM 1550 C C . LYS A 1 195 ? -11.317 14.033 3.462 1.00 97.81 195 LYS A C 1
ATOM 1552 O O . LYS A 1 195 ? -12.495 13.899 3.143 1.00 97.81 195 LYS A O 1
ATOM 1557 N N . SER A 1 196 ? -10.415 13.077 3.269 1.00 97.75 196 SER A N 1
ATOM 1558 C CA . SER A 1 196 ? -10.752 11.769 2.697 1.00 97.75 196 SER A CA 1
ATOM 1559 C C . SER A 1 196 ? -9.669 10.739 2.996 1.00 97.75 196 SER A C 1
ATOM 1561 O O . SER A 1 196 ? -8.502 11.081 3.177 1.00 97.75 196 SER A O 1
ATOM 1563 N N . PHE A 1 197 ? -10.045 9.462 2.957 1.00 98.31 197 PHE A N 1
ATOM 1564 C CA . PHE A 1 197 ? -9.081 8.402 2.692 1.00 98.31 197 PHE A CA 1
ATOM 1565 C C . PHE A 1 197 ? -8.551 8.567 1.271 1.00 98.31 197 PHE A C 1
ATOM 1567 O O . PHE A 1 197 ? -9.304 8.934 0.364 1.00 98.31 197 PHE A O 1
ATOM 1574 N N . VAL A 1 198 ? -7.281 8.248 1.073 1.00 98.56 198 VAL A N 1
ATOM 1575 C CA . VAL A 1 198 ? -6.680 8.000 -0.236 1.00 98.56 198 VAL A CA 1
ATOM 1576 C C . VAL A 1 198 ? -6.465 6.500 -0.398 1.00 98.56 198 VAL A C 1
ATOM 1578 O O . VAL A 1 198 ? -6.193 5.796 0.581 1.00 98.56 198 VAL A O 1
ATOM 1581 N N . SER A 1 199 ? -6.602 5.996 -1.623 1.00 98.62 199 SER A N 1
ATOM 1582 C CA . SER A 1 199 ? -6.314 4.593 -1.914 1.00 98.62 199 SER A CA 1
ATOM 1583 C C . SER A 1 199 ? -5.489 4.419 -3.182 1.00 98.62 199 SER A C 1
ATOM 1585 O O . SER A 1 199 ? -5.613 5.194 -4.127 1.00 98.62 199 SER A O 1
ATOM 1587 N N . LEU A 1 200 ? -4.650 3.387 -3.206 1.00 98.62 200 LEU A N 1
ATOM 1588 C CA . LEU A 1 200 ? -3.818 3.018 -4.349 1.00 98.62 200 LEU A CA 1
ATOM 1589 C C . LEU A 1 200 ? -3.984 1.531 -4.651 1.00 98.62 200 LEU A C 1
ATOM 1591 O O . LEU A 1 200 ? -4.115 0.706 -3.744 1.00 98.62 200 LEU A O 1
ATOM 1595 N N . TYR A 1 201 ? -4.024 1.200 -5.936 1.00 98.38 201 TYR A N 1
ATOM 1596 C CA . TYR A 1 201 ? -4.064 -0.170 -6.421 1.00 98.38 201 TYR A CA 1
ATOM 1597 C C . TYR A 1 201 ? -2.710 -0.528 -7.034 1.00 98.38 201 TYR A C 1
ATOM 1599 O O . TYR A 1 201 ? -2.178 0.212 -7.863 1.00 98.38 201 TYR A O 1
ATOM 1607 N N . LEU A 1 202 ? -2.134 -1.641 -6.581 1.00 98.19 202 LEU A N 1
ATOM 1608 C CA . LEU A 1 202 ? -0.807 -2.113 -6.963 1.00 98.19 202 LEU A CA 1
ATOM 1609 C C . LEU A 1 202 ? -0.887 -3.546 -7.492 1.00 98.19 202 LEU A C 1
ATOM 1611 O O . LEU A 1 202 ? -1.730 -4.338 -7.066 1.00 98.19 202 LEU A O 1
ATOM 1615 N N . ARG A 1 203 ? 0.062 -3.891 -8.365 1.00 97.44 203 ARG A N 1
ATOM 1616 C CA . ARG A 1 203 ? 0.250 -5.243 -8.905 1.00 97.44 203 ARG A CA 1
ATOM 1617 C C . ARG A 1 203 ? 1.703 -5.709 -8.728 1.00 97.44 203 ARG A C 1
ATOM 1619 O O . ARG A 1 203 ? 2.422 -5.816 -9.723 1.00 97.44 203 ARG A O 1
ATOM 1626 N N . PRO A 1 204 ? 2.195 -5.901 -7.487 1.00 97.25 204 PRO A N 1
ATOM 1627 C CA . PRO A 1 204 ? 3.565 -6.352 -7.274 1.00 97.25 204 PRO A CA 1
ATOM 1628 C C . PRO A 1 204 ? 3.785 -7.763 -7.837 1.00 97.25 204 PRO A C 1
ATOM 1630 O O . PRO A 1 204 ? 3.025 -8.690 -7.553 1.00 97.25 204 PRO A O 1
ATOM 1633 N N . THR A 1 205 ? 4.851 -7.919 -8.618 1.00 97.31 205 THR A N 1
ATOM 1634 C CA . THR A 1 205 ? 5.290 -9.199 -9.182 1.00 97.31 205 THR A CA 1
ATOM 1635 C C . THR A 1 205 ? 5.633 -10.200 -8.071 1.00 97.31 205 THR A C 1
ATOM 1637 O O . THR A 1 205 ? 6.286 -9.844 -7.090 1.00 97.31 205 THR A O 1
ATOM 1640 N N . VAL A 1 206 ? 5.199 -11.450 -8.240 1.00 98.25 206 VAL A N 1
ATOM 1641 C CA . VAL A 1 206 ? 5.456 -12.576 -7.323 1.00 98.25 206 VAL A CA 1
ATOM 1642 C C . VAL A 1 206 ? 6.188 -13.698 -8.048 1.00 98.25 206 VAL A C 1
ATOM 1644 O O . VAL A 1 206 ? 7.155 -14.237 -7.525 1.00 98.25 206 VAL A O 1
ATOM 1647 N N . VAL A 1 207 ? 5.733 -14.041 -9.254 1.00 98.00 207 VAL A N 1
ATOM 1648 C CA . VAL A 1 207 ? 6.348 -15.072 -10.093 1.00 98.00 207 VAL A CA 1
ATOM 1649 C C . VAL A 1 207 ? 6.992 -14.362 -11.277 1.00 98.00 207 VAL A C 1
ATOM 1651 O O . VAL A 1 207 ? 6.253 -13.737 -12.039 1.00 98.00 207 VAL A O 1
ATOM 1654 N N . PRO A 1 208 ? 8.323 -14.400 -11.436 1.00 96.00 208 PRO A N 1
ATOM 1655 C CA . PRO A 1 208 ? 8.977 -13.819 -12.601 1.00 96.00 208 PRO A CA 1
ATOM 1656 C C . PRO A 1 208 ? 8.685 -14.639 -13.864 1.00 96.00 208 PRO A C 1
ATOM 1658 O O . PRO A 1 208 ? 8.410 -15.838 -13.793 1.00 96.00 208 PRO A O 1
ATOM 1661 N N . GLU A 1 209 ? 8.772 -13.999 -15.029 1.00 96.00 209 GLU A N 1
ATOM 1662 C CA . GLU A 1 209 ? 8.688 -14.704 -16.308 1.00 96.00 209 GLU A CA 1
ATOM 1663 C C . GLU A 1 209 ? 9.923 -15.589 -16.540 1.00 96.00 209 GLU A C 1
ATOM 1665 O O . GLU A 1 209 ? 11.064 -15.167 -16.343 1.00 96.00 209 GLU A O 1
ATOM 1670 N N . VAL A 1 210 ? 9.683 -16.805 -17.032 1.00 95.81 210 VAL A N 1
ATOM 1671 C CA . VAL A 1 210 ? 10.706 -17.687 -17.597 1.00 95.81 210 VAL A CA 1
ATOM 1672 C C . VAL A 1 210 ? 10.234 -18.114 -18.992 1.00 95.81 210 VAL A C 1
ATOM 1674 O O . VAL A 1 210 ? 9.275 -18.893 -19.088 1.00 95.81 210 VAL A O 1
ATOM 1677 N N . PRO A 1 211 ? 10.874 -17.628 -20.079 1.00 95.00 211 PRO A N 1
ATOM 1678 C CA . PRO A 1 211 ? 10.455 -17.919 -21.448 1.00 95.00 211 PRO A CA 1
ATOM 1679 C C . PRO A 1 211 ? 10.304 -19.421 -21.716 1.00 95.00 211 PRO A C 1
ATOM 1681 O O . PRO A 1 211 ? 11.200 -20.210 -21.426 1.00 95.00 211 PRO A O 1
ATOM 1684 N N . GLY A 1 212 ? 9.156 -19.815 -22.274 1.00 95.38 212 GLY A N 1
ATOM 1685 C CA . GLY A 1 212 ? 8.830 -21.215 -22.570 1.00 95.38 212 GLY A CA 1
ATOM 1686 C C . GLY A 1 212 ? 8.341 -22.047 -21.377 1.00 95.38 212 GLY A C 1
ATOM 1687 O O . GLY A 1 212 ? 8.004 -23.212 -21.576 1.00 95.38 212 GLY A O 1
ATOM 1688 N N . TYR A 1 213 ? 8.265 -21.475 -20.170 1.00 95.19 213 TYR A N 1
ATOM 1689 C CA . TYR A 1 213 ? 7.811 -22.178 -18.967 1.00 95.19 213 TYR A CA 1
ATOM 1690 C C . TYR A 1 213 ? 6.635 -21.483 -18.274 1.00 95.19 213 TYR A C 1
ATOM 1692 O O . TYR A 1 213 ? 5.546 -22.051 -18.203 1.00 95.19 213 TYR A O 1
ATOM 1700 N N . ILE A 1 214 ? 6.827 -20.256 -17.778 1.00 94.69 214 ILE A N 1
ATOM 1701 C CA . ILE A 1 214 ? 5.807 -19.539 -17.004 1.00 94.69 214 ILE A CA 1
ATOM 1702 C C . ILE A 1 214 ? 5.838 -18.043 -17.308 1.00 94.69 214 ILE A C 1
ATOM 1704 O O . ILE A 1 214 ? 6.906 -17.446 -17.427 1.00 94.69 214 ILE A O 1
ATOM 1708 N N . GLN A 1 215 ? 4.657 -17.441 -17.447 1.00 95.12 215 GLN A N 1
ATOM 1709 C CA . GLN A 1 215 ? 4.515 -15.991 -17.579 1.00 95.12 215 GLN A CA 1
ATOM 1710 C C . GLN A 1 215 ? 4.608 -15.311 -16.214 1.00 95.12 215 GLN A C 1
ATOM 1712 O O . GLN A 1 215 ? 4.303 -15.923 -15.188 1.00 95.12 215 GLN A O 1
ATOM 1717 N N . GLU A 1 216 ? 4.978 -14.030 -16.213 1.00 96.38 216 GLU A N 1
ATOM 1718 C CA . GLU A 1 216 ? 4.974 -13.233 -14.990 1.00 96.38 216 GLU A CA 1
ATOM 1719 C C . GLU A 1 216 ? 3.582 -13.238 -14.334 1.00 96.38 216 GLU A C 1
ATOM 1721 O O . GLU A 1 216 ? 2.564 -13.010 -14.995 1.00 96.38 216 GLU A O 1
ATOM 1726 N N . LYS A 1 217 ? 3.543 -13.452 -13.014 1.00 97.44 217 LYS A N 1
ATOM 1727 C CA . LYS A 1 217 ? 2.331 -13.310 -12.202 1.00 97.44 217 LYS A CA 1
ATOM 1728 C C . LYS A 1 217 ? 2.536 -12.327 -11.067 1.00 97.44 217 LYS A C 1
ATOM 1730 O O . LYS A 1 217 ? 3.570 -12.323 -10.397 1.00 97.44 217 LYS A O 1
ATOM 1735 N N . ALA A 1 218 ? 1.504 -11.541 -10.807 1.00 97.75 218 ALA A N 1
ATOM 1736 C CA . ALA A 1 218 ? 1.481 -10.529 -9.767 1.00 97.75 218 ALA A CA 1
ATOM 1737 C C . ALA A 1 218 ? 0.387 -10.811 -8.734 1.00 97.75 218 ALA A C 1
ATOM 1739 O O . ALA A 1 218 ? -0.678 -11.331 -9.066 1.00 97.75 218 ALA A O 1
ATOM 1740 N N . LEU A 1 219 ? 0.659 -10.416 -7.495 1.00 98.25 219 LEU A N 1
ATOM 1741 C CA . LEU A 1 219 ? -0.332 -10.215 -6.442 1.00 98.25 219 LEU A CA 1
ATOM 1742 C C . LEU A 1 219 ? -1.113 -8.933 -6.756 1.00 98.25 219 LEU A C 1
ATOM 1744 O O . LEU A 1 219 ? -0.559 -8.008 -7.349 1.00 98.25 219 LEU A O 1
ATOM 1748 N N . GLU A 1 220 ? -2.377 -8.849 -6.354 1.00 98.31 220 GLU A N 1
ATOM 1749 C CA . GLU A 1 220 ? -3.097 -7.576 -6.333 1.00 98.31 220 GLU A CA 1
ATOM 1750 C C . GLU A 1 220 ? -3.115 -7.010 -4.904 1.00 98.31 220 GLU A C 1
ATOM 1752 O O . GLU A 1 220 ? -3.373 -7.736 -3.942 1.00 98.31 220 GLU A O 1
ATOM 1757 N N . THR A 1 221 ? -2.828 -5.718 -4.747 1.00 98.56 221 THR A N 1
ATOM 1758 C CA . THR A 1 221 ? -2.717 -5.087 -3.425 1.00 98.56 221 THR A CA 1
ATOM 1759 C C . THR A 1 221 ? -3.471 -3.768 -3.383 1.00 98.56 221 THR A C 1
ATOM 1761 O O . THR A 1 221 ? -3.289 -2.894 -4.235 1.00 98.56 221 THR A O 1
ATOM 1764 N N . ARG A 1 222 ? -4.283 -3.598 -2.341 1.00 98.56 222 ARG A N 1
ATOM 1765 C CA . ARG A 1 222 ? -5.020 -2.374 -2.035 1.00 98.56 222 ARG A CA 1
ATOM 1766 C C . ARG A 1 222 ? -4.417 -1.684 -0.831 1.00 98.56 222 ARG A C 1
ATOM 1768 O O . ARG A 1 222 ? -4.269 -2.271 0.236 1.00 98.56 222 ARG A O 1
ATOM 1775 N N . PHE A 1 223 ? -4.024 -0.433 -1.024 1.00 98.75 223 PHE A N 1
ATOM 1776 C CA . PHE A 1 223 ? -3.340 0.347 -0.007 1.00 98.75 223 PHE A CA 1
ATOM 1777 C C . PHE A 1 223 ? -4.193 1.552 0.372 1.00 98.75 223 PHE A C 1
ATOM 1779 O O . PHE A 1 223 ? -4.459 2.404 -0.473 1.00 98.75 223 PHE A O 1
ATOM 1786 N N . PHE A 1 224 ? -4.601 1.629 1.635 1.00 98.81 224 PHE A N 1
ATOM 1787 C CA . PHE A 1 224 ? -5.442 2.681 2.191 1.00 98.81 224 PHE A CA 1
ATOM 1788 C C . PHE A 1 224 ? -4.655 3.522 3.189 1.00 98.81 224 PHE A C 1
ATOM 1790 O O . PHE A 1 224 ? -3.937 2.999 4.046 1.00 98.81 224 PHE A O 1
ATOM 1797 N N . ALA A 1 225 ? -4.825 4.836 3.119 1.00 98.50 225 ALA A N 1
ATOM 1798 C CA . ALA A 1 225 ? -4.306 5.734 4.137 1.00 98.50 225 ALA A CA 1
ATOM 1799 C C . ALA A 1 225 ? -5.207 6.963 4.310 1.00 98.50 225 ALA A C 1
ATOM 1801 O O . ALA A 1 225 ? -5.840 7.398 3.345 1.00 98.50 225 ALA A O 1
ATOM 1802 N N . PRO A 1 226 ? -5.260 7.556 5.511 1.00 98.31 226 PRO A N 1
ATOM 1803 C CA . PRO A 1 226 ? -5.776 8.905 5.694 1.00 98.31 226 PRO A CA 1
ATOM 1804 C C . PRO A 1 226 ? -5.066 9.900 4.763 1.00 98.31 226 PRO A C 1
ATOM 1806 O O . PRO A 1 226 ? -3.879 9.737 4.466 1.00 98.31 226 PRO A O 1
ATOM 1809 N N . GLY A 1 227 ? -5.780 10.933 4.307 1.00 97.81 227 GLY A N 1
ATOM 1810 C CA . GLY A 1 227 ? -5.277 11.911 3.337 1.00 97.81 227 GLY A CA 1
ATOM 1811 C C . GLY A 1 227 ? -3.945 12.560 3.722 1.00 97.81 227 GLY A C 1
ATOM 1812 O O . GLY A 1 227 ? -3.106 12.781 2.846 1.00 97.81 227 GLY A O 1
ATOM 1813 N N . SER A 1 228 ? -3.693 12.775 5.017 1.00 97.44 228 SER A N 1
ATOM 1814 C CA . SER A 1 228 ? -2.449 13.386 5.506 1.00 97.44 228 SER A CA 1
ATOM 1815 C C . SER A 1 228 ? -1.211 12.513 5.270 1.00 97.44 228 SER A C 1
ATOM 1817 O O . SER A 1 228 ? -0.083 13.007 5.291 1.00 97.44 228 SER A O 1
ATOM 1819 N N . LEU A 1 229 ? -1.415 11.218 5.007 1.00 98.06 229 LEU A N 1
ATOM 1820 C CA . LEU A 1 229 ? -0.377 10.211 4.793 1.00 98.06 229 LEU A CA 1
ATOM 1821 C C . LEU A 1 229 ? -0.218 9.827 3.311 1.00 98.06 229 LEU A C 1
ATOM 1823 O O . LEU A 1 229 ? 0.421 8.823 3.000 1.00 98.06 229 LEU A O 1
ATOM 1827 N N . VAL A 1 230 ? -0.758 10.620 2.376 1.00 98.38 230 VAL A N 1
ATOM 1828 C CA . VAL A 1 230 ? -0.655 10.367 0.922 1.00 98.38 230 VAL A CA 1
ATOM 1829 C C . VAL A 1 230 ? 0.792 10.250 0.418 1.00 98.38 230 VAL A C 1
ATOM 1831 O O . VAL A 1 230 ? 1.052 9.527 -0.543 1.00 98.38 230 VAL A O 1
ATOM 1834 N N . ALA A 1 231 ? 1.760 10.849 1.119 1.00 98.06 231 ALA A N 1
ATOM 1835 C CA . ALA A 1 231 ? 3.183 10.679 0.829 1.00 98.06 231 ALA A CA 1
ATOM 1836 C C . ALA A 1 231 ? 3.630 9.206 0.882 1.00 98.06 231 ALA A C 1
ATOM 1838 O O . ALA A 1 231 ? 4.480 8.784 0.098 1.00 98.06 231 ALA A O 1
ATOM 1839 N N . ASN A 1 232 ? 3.054 8.389 1.773 1.00 98.50 232 ASN A N 1
ATOM 1840 C CA . ASN A 1 232 ? 3.350 6.956 1.828 1.00 98.50 232 ASN A CA 1
ATOM 1841 C C . ASN A 1 232 ? 2.881 6.229 0.561 1.00 98.50 232 ASN A C 1
ATOM 1843 O O . ASN A 1 232 ? 3.514 5.249 0.165 1.00 98.50 232 ASN A O 1
ATOM 1847 N N . LEU A 1 233 ? 1.809 6.715 -0.074 1.00 98.56 233 LEU A N 1
ATOM 1848 C CA . LEU A 1 233 ? 1.289 6.161 -1.320 1.00 98.56 233 LEU A CA 1
ATOM 1849 C C . LEU A 1 233 ? 2.169 6.582 -2.509 1.00 98.56 233 LEU A C 1
ATOM 1851 O O . LEU A 1 233 ? 2.458 5.727 -3.335 1.00 98.56 233 LEU A O 1
ATOM 1855 N N . ASP A 1 234 ? 2.701 7.814 -2.545 1.00 98.00 234 ASP A N 1
ATOM 1856 C CA . ASP A 1 234 ? 3.737 8.226 -3.527 1.00 98.00 234 ASP A CA 1
ATOM 1857 C C . ASP A 1 234 ? 4.982 7.328 -3.430 1.00 98.00 234 ASP A C 1
ATOM 1859 O O . ASP A 1 234 ? 5.509 6.834 -4.430 1.00 98.00 234 ASP A O 1
ATOM 1863 N N . PHE A 1 235 ? 5.425 7.046 -2.202 1.00 98.06 235 PHE A N 1
ATOM 1864 C CA . PHE A 1 235 ? 6.596 6.208 -1.967 1.00 98.06 235 PHE A CA 1
ATOM 1865 C C . PHE A 1 235 ? 6.431 4.781 -2.511 1.00 98.06 235 PHE A C 1
ATOM 1867 O O . PHE A 1 235 ? 7.316 4.286 -3.208 1.00 98.06 235 PHE A O 1
ATOM 1874 N N . ILE A 1 236 ? 5.318 4.104 -2.212 1.00 97.88 236 ILE A N 1
ATOM 1875 C CA . ILE A 1 236 ? 5.087 2.739 -2.714 1.00 97.88 236 ILE A CA 1
ATOM 1876 C C . ILE A 1 236 ? 4.713 2.724 -4.201 1.00 97.88 236 ILE A C 1
ATOM 1878 O O . ILE A 1 236 ? 5.117 1.792 -4.889 1.00 97.88 236 ILE A O 1
ATOM 1882 N N . GLU A 1 237 ? 4.013 3.743 -4.708 1.00 97.75 237 GLU A N 1
ATOM 1883 C CA . GLU A 1 237 ? 3.730 3.924 -6.137 1.00 97.75 237 GLU A CA 1
ATOM 1884 C C . GLU A 1 237 ? 5.039 3.984 -6.928 1.00 97.75 237 GLU A C 1
ATOM 1886 O O . GLU A 1 237 ? 5.200 3.279 -7.919 1.00 97.75 237 GLU A O 1
ATOM 1891 N N . SER A 1 238 ? 6.021 4.738 -6.434 1.00 95.56 238 SER A N 1
ATOM 1892 C CA . SER A 1 238 ? 7.334 4.864 -7.076 1.00 95.56 238 SER A CA 1
ATOM 1893 C C . SER A 1 238 ? 8.135 3.554 -7.106 1.00 95.56 238 SER A C 1
ATOM 1895 O O . SER A 1 238 ? 8.991 3.375 -7.967 1.00 95.56 238 SER A O 1
ATOM 1897 N N . ILE A 1 239 ? 7.892 2.634 -6.166 1.00 96.44 239 ILE A N 1
ATOM 1898 C CA . ILE A 1 239 ? 8.605 1.346 -6.089 1.00 96.44 239 ILE A CA 1
ATOM 1899 C C . ILE A 1 239 ? 7.863 0.260 -6.877 1.00 96.44 239 ILE A C 1
ATOM 1901 O O . ILE A 1 239 ? 8.478 -0.549 -7.572 1.00 96.44 239 ILE A O 1
ATOM 1905 N N . PHE A 1 240 ? 6.538 0.209 -6.744 1.00 96.62 240 PHE A N 1
ATOM 1906 C CA . PHE A 1 240 ? 5.711 -0.906 -7.202 1.00 96.62 240 PHE A CA 1
ATOM 1907 C C . PHE A 1 240 ? 4.792 -0.548 -8.378 1.00 96.62 240 PHE A C 1
ATOM 1909 O O . PHE A 1 240 ? 4.152 -1.441 -8.923 1.00 96.62 240 PHE A O 1
ATOM 1916 N N . GLY A 1 241 ? 4.797 0.699 -8.844 1.00 95.88 241 GLY A N 1
ATOM 1917 C CA . GLY A 1 241 ? 3.983 1.195 -9.955 1.00 95.88 241 GLY A CA 1
ATOM 1918 C C . GLY A 1 241 ? 2.516 1.412 -9.594 1.00 95.88 241 GLY A C 1
ATOM 1919 O O . GLY A 1 241 ? 2.042 0.949 -8.564 1.00 95.88 241 GLY A O 1
ATOM 1920 N N . ASN A 1 242 ? 1.783 2.101 -10.462 1.00 97.25 242 ASN A N 1
ATOM 1921 C CA . ASN A 1 242 ? 0.346 2.335 -10.326 1.00 97.25 242 ASN A CA 1
ATOM 1922 C C . ASN A 1 242 ? -0.429 1.356 -11.227 1.00 97.25 242 ASN A C 1
ATOM 1924 O O . ASN A 1 242 ? -0.120 1.262 -12.415 1.00 97.25 242 ASN A O 1
ATOM 1928 N N . ALA A 1 243 ? -1.408 0.625 -10.680 1.00 96.44 243 ALA A N 1
ATOM 1929 C CA . ALA A 1 243 ? -2.233 -0.335 -11.430 1.00 96.44 243 ALA A CA 1
ATOM 1930 C C . ALA A 1 243 ? -3.570 0.250 -11.938 1.00 96.44 243 ALA A C 1
ATOM 1932 O O . ALA A 1 243 ? -4.436 -0.486 -12.410 1.00 96.44 243 ALA A O 1
ATOM 1933 N N . GLY A 1 244 ? -3.736 1.569 -11.858 1.00 95.81 244 GLY A N 1
ATOM 1934 C CA . GLY A 1 244 ? -4.891 2.309 -12.344 1.00 95.81 244 GLY A CA 1
ATOM 1935 C C . GLY A 1 244 ? -6.071 2.329 -11.375 1.00 95.81 244 GLY A C 1
ATOM 1936 O O . GLY A 1 244 ? -5.945 2.101 -10.171 1.00 95.81 244 GLY A O 1
ATOM 1937 N N . ASP A 1 245 ? -7.244 2.638 -11.922 1.00 96.00 245 ASP A N 1
ATOM 1938 C CA . ASP A 1 245 ? -8.498 2.672 -11.175 1.00 96.00 245 ASP A CA 1
ATOM 1939 C C . ASP A 1 245 ? -9.049 1.242 -10.966 1.00 96.00 245 ASP A C 1
ATOM 1941 O O . ASP A 1 245 ? -9.337 0.569 -11.963 1.00 96.00 245 ASP A O 1
ATOM 1945 N N . PRO A 1 246 ? -9.224 0.761 -9.719 1.00 96.06 246 PRO A N 1
ATOM 1946 C CA . PRO A 1 246 ? -9.732 -0.582 -9.441 1.00 96.06 246 PRO A CA 1
ATOM 1947 C C . PRO A 1 246 ? -11.211 -0.774 -9.822 1.00 96.06 246 PRO A C 1
ATOM 1949 O O . PRO A 1 246 ? -11.676 -1.909 -9.885 1.00 96.06 246 PRO A O 1
ATOM 1952 N N . TYR A 1 247 ? -11.964 0.300 -10.089 1.00 94.25 247 TYR A N 1
ATOM 1953 C CA . TYR A 1 247 ? -13.348 0.203 -10.565 1.00 94.25 247 TYR A CA 1
ATOM 1954 C C . TYR A 1 247 ? -13.443 -0.127 -12.061 1.00 94.25 247 TYR A C 1
ATOM 1956 O O . TYR A 1 247 ? -14.513 -0.507 -12.538 1.00 94.25 247 TYR A O 1
ATOM 1964 N N . ILE A 1 248 ? -12.351 0.019 -12.820 1.00 95.06 248 ILE A N 1
ATOM 1965 C CA . ILE A 1 248 ? -12.324 -0.313 -14.246 1.00 95.06 248 ILE A CA 1
ATOM 1966 C C . ILE A 1 248 ? -12.123 -1.829 -14.393 1.00 95.06 248 ILE A C 1
ATOM 1968 O O . ILE A 1 248 ? -11.083 -2.331 -13.969 1.00 95.06 248 ILE A O 1
ATOM 1972 N N . PRO A 1 249 ? -13.031 -2.565 -15.068 1.00 94.19 249 PRO A N 1
ATOM 1973 C CA . PRO A 1 249 ? -12.907 -4.018 -15.229 1.00 94.19 249 PRO A CA 1
ATOM 1974 C C . PRO A 1 249 ? -11.588 -4.469 -15.866 1.00 94.19 249 PRO A C 1
ATOM 1976 O O . PRO A 1 249 ? -11.047 -5.502 -15.499 1.00 94.19 249 PRO A O 1
ATOM 1979 N N . ALA A 1 250 ? -11.013 -3.672 -16.773 1.00 93.56 250 ALA A N 1
ATOM 1980 C CA . ALA A 1 250 ? -9.709 -3.963 -17.377 1.00 93.56 250 ALA A CA 1
ATOM 1981 C C . ALA A 1 250 ? -8.545 -4.034 -16.363 1.00 93.56 250 ALA A C 1
ATOM 1983 O O . ALA A 1 250 ? -7.485 -4.561 -16.695 1.00 93.56 250 ALA A O 1
ATOM 1984 N N . ASN A 1 251 ? -8.735 -3.506 -15.150 1.00 95.38 251 ASN A N 1
ATOM 1985 C CA . ASN A 1 251 ? -7.769 -3.561 -14.056 1.00 95.38 251 ASN A CA 1
ATOM 1986 C C . ASN A 1 251 ? -8.118 -4.649 -13.014 1.00 95.38 251 ASN A C 1
ATOM 1988 O O . ASN A 1 251 ? -7.325 -4.885 -12.099 1.00 95.38 251 ASN A O 1
ATOM 1992 N N . ASP A 1 252 ? -9.266 -5.329 -13.131 1.00 96.88 252 ASP A N 1
ATOM 1993 C CA . ASP A 1 252 ? -9.641 -6.410 -12.215 1.00 96.88 252 ASP A CA 1
ATOM 1994 C C . ASP A 1 252 ? -8.751 -7.637 -12.438 1.00 96.88 252 ASP A C 1
ATOM 1996 O O . ASP A 1 252 ? -8.745 -8.250 -13.507 1.00 96.88 252 ASP A O 1
ATOM 2000 N N . ALA A 1 253 ? -8.015 -8.019 -11.393 1.00 96.19 253 ALA A N 1
ATOM 2001 C CA . ALA A 1 253 ? -7.112 -9.157 -11.417 1.00 96.19 253 ALA A CA 1
ATOM 2002 C C . ALA A 1 253 ? -7.797 -10.475 -11.787 1.00 96.19 253 ALA A C 1
ATOM 2004 O O . ALA A 1 253 ? -7.196 -11.303 -12.470 1.00 96.19 253 ALA A O 1
ATOM 2005 N N . ALA A 1 254 ? -9.050 -10.652 -11.366 1.00 96.56 254 ALA A N 1
ATOM 2006 C CA . ALA A 1 254 ? -9.798 -11.880 -11.599 1.00 96.56 254 ALA A CA 1
ATOM 2007 C C . ALA A 1 254 ? -10.159 -12.091 -13.078 1.00 96.56 254 ALA A C 1
ATOM 2009 O O . ALA A 1 254 ? -10.368 -13.229 -13.496 1.00 96.56 254 ALA A O 1
ATOM 2010 N N . LEU A 1 255 ? -10.192 -11.019 -13.879 1.00 96.88 255 LEU A N 1
ATOM 2011 C CA . LEU A 1 255 ? -10.457 -11.087 -15.318 1.00 96.88 255 LEU A CA 1
ATOM 2012 C C . LEU A 1 255 ? -9.194 -11.376 -16.151 1.00 96.88 255 LEU A C 1
ATOM 2014 O O . LEU A 1 255 ? -9.309 -11.660 -17.342 1.00 96.88 255 LEU A O 1
ATOM 2018 N N . ASP A 1 256 ? -8.008 -11.365 -15.531 1.00 93.56 256 ASP A N 1
ATOM 2019 C CA . ASP A 1 256 ? -6.738 -11.802 -16.128 1.00 93.56 256 ASP A CA 1
ATOM 2020 C C . ASP A 1 256 ? -6.026 -12.834 -15.222 1.00 93.56 256 ASP A C 1
ATOM 2022 O O . ASP A 1 256 ? -4.990 -12.547 -14.604 1.00 93.56 256 ASP A O 1
ATOM 2026 N N . PRO A 1 257 ? -6.560 -14.069 -15.124 1.00 94.00 257 PRO A N 1
ATOM 2027 C CA . PRO A 1 257 ? -6.001 -15.112 -14.261 1.00 94.00 257 PRO A CA 1
ATOM 2028 C C . PRO A 1 257 ? -4.617 -15.594 -14.724 1.00 94.00 257 PRO A C 1
ATOM 2030 O O . PRO A 1 257 ? -3.870 -16.203 -13.954 1.00 94.00 257 PRO A O 1
ATOM 2033 N N . ILE A 1 258 ? -4.242 -15.322 -15.978 1.00 94.50 258 ILE A N 1
ATOM 2034 C CA . ILE A 1 258 ? -2.943 -15.715 -16.528 1.00 94.50 258 ILE A CA 1
ATOM 2035 C C . ILE A 1 258 ? -1.827 -14.916 -15.854 1.00 94.50 258 ILE A C 1
ATOM 2037 O O . ILE A 1 258 ? -0.797 -15.500 -15.520 1.00 94.50 258 ILE A O 1
ATOM 2041 N N . THR A 1 259 ? -2.052 -13.639 -15.544 1.00 95.50 259 THR A N 1
ATOM 2042 C CA . THR A 1 259 ? -1.042 -12.769 -14.913 1.00 95.50 259 THR A CA 1
ATOM 2043 C C . THR A 1 259 ? -1.264 -12.541 -13.415 1.00 95.50 259 THR A C 1
ATOM 2045 O O . THR A 1 259 ? -0.516 -11.793 -12.782 1.00 95.50 259 THR A O 1
ATOM 2048 N N . TRP A 1 260 ? -2.283 -13.158 -12.813 1.00 97.75 260 TRP A N 1
ATOM 2049 C CA . TRP A 1 260 ? -2.586 -13.068 -11.380 1.00 97.75 260 TRP A CA 1
ATOM 2050 C C . TRP A 1 260 ? -2.161 -14.341 -10.631 1.00 97.75 260 TRP A C 1
ATOM 2052 O O . TRP A 1 260 ? -2.178 -15.445 -11.185 1.00 97.75 260 TRP A O 1
ATOM 2062 N N . THR A 1 261 ? -1.760 -14.192 -9.366 1.00 98.25 261 THR A N 1
ATOM 2063 C CA . THR A 1 261 ? -1.468 -15.322 -8.465 1.00 98.25 261 THR A CA 1
ATOM 2064 C C . THR A 1 261 ? -2.713 -15.938 -7.829 1.00 98.25 261 THR A C 1
ATOM 2066 O O . THR A 1 261 ? -2.599 -16.995 -7.223 1.00 98.25 261 THR A O 1
ATOM 2069 N N . GLY A 1 262 ? -3.882 -15.300 -7.957 1.00 98.12 262 GLY A N 1
ATOM 2070 C CA . GLY A 1 262 ? -5.105 -15.698 -7.247 1.00 98.12 262 GLY A CA 1
ATOM 2071 C C . GLY A 1 262 ? -5.200 -15.145 -5.821 1.00 98.12 262 GLY A C 1
ATOM 2072 O O . GLY A 1 262 ? -6.133 -15.480 -5.102 1.00 98.12 262 GLY A O 1
ATOM 2073 N N . HIS A 1 263 ? -4.247 -14.304 -5.408 1.00 98.75 263 HIS A N 1
ATOM 2074 C CA . HIS A 1 263 ? -4.184 -13.740 -4.061 1.00 98.75 263 HIS A CA 1
ATOM 2075 C C . HIS A 1 263 ? -4.479 -12.241 -4.057 1.00 98.75 263 HIS A C 1
ATOM 2077 O O . HIS A 1 263 ? -4.132 -11.526 -5.003 1.00 98.75 263 HIS A O 1
ATOM 2083 N N . THR A 1 264 ? -5.051 -11.757 -2.961 1.00 98.88 264 THR A N 1
ATOM 2084 C CA . THR A 1 264 ? -5.409 -10.349 -2.757 1.00 98.88 264 THR A CA 1
ATOM 2085 C C . THR A 1 264 ? -4.825 -9.871 -1.438 1.00 98.88 264 THR A C 1
ATOM 2087 O O . THR A 1 264 ? -4.803 -10.601 -0.448 1.00 98.88 264 THR A O 1
ATOM 2090 N N . SER A 1 265 ? -4.354 -8.633 -1.376 1.00 98.25 265 SER A N 1
ATOM 2091 C CA . SER A 1 265 ? -3.858 -8.092 -0.119 1.00 98.25 265 SER A CA 1
ATOM 2092 C C . SER A 1 265 ? -4.303 -6.664 0.150 1.00 98.25 265 SER A C 1
ATOM 2094 O O . SER A 1 265 ? -4.598 -5.892 -0.759 1.00 98.25 265 SER A O 1
ATOM 2096 N N . CYS A 1 266 ? -4.365 -6.318 1.432 1.00 98.81 266 CYS A N 1
ATOM 2097 C CA . CYS A 1 266 ? -4.811 -5.023 1.919 1.00 98.81 266 CYS A CA 1
ATOM 2098 C C . CYS A 1 266 ? -3.812 -4.473 2.937 1.00 98.81 266 CYS A C 1
ATOM 2100 O O . CYS A 1 266 ? -3.359 -5.199 3.825 1.00 98.81 266 CYS A O 1
ATOM 2102 N N . ILE A 1 267 ? -3.461 -3.195 2.818 1.00 98.88 267 ILE A N 1
ATOM 2103 C CA . ILE A 1 267 ? -2.627 -2.482 3.787 1.00 98.88 267 ILE A CA 1
ATOM 2104 C C . ILE A 1 267 ? -3.343 -1.198 4.192 1.00 98.88 267 ILE A C 1
ATOM 2106 O O . ILE A 1 267 ? -3.737 -0.418 3.329 1.00 98.88 267 ILE A O 1
ATOM 2110 N N . ILE A 1 268 ? -3.469 -0.956 5.497 1.00 98.88 268 ILE A N 1
ATOM 2111 C CA . ILE A 1 268 ? -4.066 0.259 6.057 1.00 98.88 268 ILE A CA 1
ATOM 2112 C C . ILE A 1 268 ? -3.049 0.982 6.943 1.00 98.88 268 ILE A C 1
ATOM 2114 O O . ILE A 1 268 ? -2.531 0.399 7.896 1.00 98.88 268 ILE A O 1
ATOM 2118 N N . LEU A 1 269 ? -2.784 2.263 6.673 1.00 98.62 269 LEU A N 1
ATOM 2119 C CA . LEU A 1 269 ? -2.041 3.121 7.605 1.00 98.62 269 LEU A CA 1
ATOM 2120 C C . LEU A 1 269 ? -2.989 3.727 8.639 1.00 98.62 269 LEU A C 1
ATOM 2122 O O . LEU A 1 269 ? -3.935 4.422 8.282 1.00 98.62 269 LEU A O 1
ATOM 2126 N N . ALA A 1 270 ? -2.714 3.496 9.921 1.00 98.44 270 ALA A N 1
ATOM 2127 C CA . ALA A 1 270 ? -3.557 3.939 11.028 1.00 98.44 270 ALA A CA 1
ATOM 2128 C C . ALA A 1 270 ? -2.703 4.335 12.243 1.00 98.44 270 ALA A C 1
ATOM 2130 O O . ALA A 1 270 ? -2.688 3.666 13.277 1.00 98.44 270 ALA A O 1
ATOM 2131 N N . ILE A 1 271 ? -1.949 5.429 12.110 1.00 97.50 271 ILE A N 1
ATOM 2132 C CA . ILE A 1 271 ? -0.982 5.876 13.131 1.00 97.50 271 ILE A CA 1
ATOM 2133 C C . ILE A 1 271 ? -1.620 6.219 14.486 1.00 97.50 271 ILE A C 1
ATOM 2135 O O . ILE A 1 271 ? -0.956 6.161 15.521 1.00 97.50 271 ILE A O 1
ATOM 2139 N N . HIS A 1 272 ? -2.916 6.537 14.488 1.00 97.50 272 HIS A N 1
ATOM 2140 C CA . HIS A 1 272 ? -3.697 6.845 15.685 1.00 97.50 272 HIS A CA 1
ATOM 2141 C C . HIS A 1 272 ? -3.954 5.624 16.572 1.00 97.50 272 HIS A C 1
ATOM 2143 O O . HIS A 1 272 ? -4.309 5.791 17.729 1.00 97.50 272 HIS A O 1
ATOM 2149 N N . LEU A 1 273 ? -3.734 4.395 16.095 1.00 98.25 273 LEU A N 1
ATOM 2150 C CA . LEU A 1 273 ? -3.954 3.200 16.919 1.00 98.25 273 LEU A CA 1
ATOM 2151 C C . LEU A 1 273 ? -2.960 3.054 18.077 1.00 98.25 273 LEU A C 1
ATOM 2153 O O . LEU A 1 273 ? -3.197 2.270 18.992 1.00 98.25 273 LEU A O 1
ATOM 2157 N N . THR A 1 274 ? -1.860 3.810 18.073 1.00 97.06 274 THR A N 1
ATOM 2158 C CA . THR A 1 274 ? -0.908 3.823 19.195 1.00 97.06 274 THR A CA 1
ATOM 2159 C C . THR A 1 274 ? -1.488 4.464 20.461 1.00 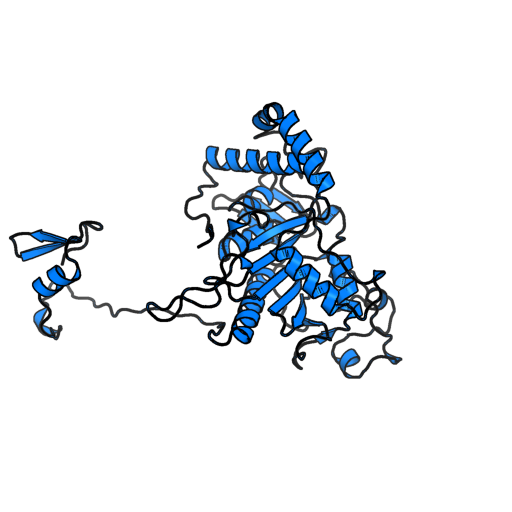97.06 274 THR A C 1
ATOM 2161 O O . THR A 1 274 ? -0.983 4.207 21.550 1.00 97.06 274 THR A O 1
ATOM 2164 N N . SER A 1 275 ? -2.574 5.238 20.362 1.00 97.19 275 SER A N 1
ATOM 2165 C CA . SER A 1 275 ? -3.281 5.779 21.531 1.00 97.19 275 SER A CA 1
ATOM 2166 C C . SER A 1 275 ? -4.383 4.865 22.066 1.00 97.19 275 SER A C 1
ATOM 2168 O O . SER A 1 275 ? -5.022 5.214 23.055 1.00 97.19 275 SER A O 1
ATOM 2170 N N . CYS A 1 276 ? -4.640 3.723 21.424 1.00 98.12 276 CYS A N 1
ATOM 2171 C CA . CYS A 1 276 ? -5.684 2.810 21.868 1.00 98.12 276 CYS A CA 1
ATOM 2172 C C . CYS A 1 276 ? -5.283 2.070 23.144 1.00 98.12 276 CYS A C 1
ATOM 2174 O O . CYS A 1 276 ? -4.149 1.603 23.264 1.00 98.12 276 CYS A O 1
ATOM 2176 N N . THR A 1 277 ? -6.214 1.900 24.083 1.00 98.62 277 THR A N 1
ATOM 2177 C CA . THR A 1 277 ? -5.966 1.083 25.282 1.00 98.62 277 THR A CA 1
ATOM 2178 C C . THR A 1 277 ? -6.116 -0.409 24.982 1.00 98.62 277 THR A C 1
ATOM 2180 O O . THR A 1 277 ? -6.878 -0.842 24.120 1.00 98.62 277 THR A O 1
ATOM 2183 N N . LYS A 1 278 ? -5.418 -1.261 25.729 1.00 98.69 278 LYS A N 1
ATOM 2184 C CA . LYS A 1 278 ? -5.607 -2.716 25.646 1.00 98.69 278 LYS A CA 1
ATOM 2185 C C . LYS A 1 278 ? -7.048 -3.108 25.988 1.00 98.69 278 LYS A C 1
ATOM 2187 O O . LYS A 1 278 ? -7.620 -3.996 25.355 1.00 98.69 278 LYS A O 1
ATOM 2192 N N . LYS A 1 279 ? -7.641 -2.425 26.971 1.00 98.31 279 LYS A N 1
ATOM 2193 C CA . LYS A 1 279 ? -8.997 -2.690 27.455 1.00 98.31 279 LYS A CA 1
ATOM 2194 C C . LYS A 1 279 ? -10.068 -2.354 26.419 1.00 98.31 279 LYS A C 1
ATOM 2196 O O . LYS A 1 279 ? -10.956 -3.176 26.203 1.00 98.31 279 LYS A O 1
ATOM 2201 N N . GLU A 1 280 ? -10.003 -1.196 25.758 1.00 97.56 280 GLU A N 1
ATOM 2202 C CA . GLU A 1 280 ? -11.003 -0.838 24.735 1.00 97.56 280 GLU A CA 1
ATOM 2203 C C . GLU A 1 280 ? -10.965 -1.796 23.536 1.00 97.56 280 GLU A C 1
ATOM 2205 O O . GLU A 1 280 ? -12.003 -2.136 22.967 1.00 97.56 280 GLU A O 1
ATOM 2210 N N . LEU A 1 281 ? -9.781 -2.326 23.218 1.00 98.06 281 LEU A N 1
ATOM 2211 C CA . LEU A 1 281 ? -9.591 -3.340 22.184 1.00 98.06 281 LEU A CA 1
ATOM 2212 C C . LEU A 1 281 ? -10.058 -4.737 22.622 1.00 98.06 281 LEU A C 1
ATOM 2214 O O . LEU A 1 281 ? -10.005 -5.673 21.838 1.00 98.06 281 LEU A O 1
ATOM 2218 N N . GLY A 1 282 ? -10.558 -4.898 23.848 1.00 97.38 282 GLY A N 1
ATOM 2219 C CA . GLY A 1 282 ? -11.120 -6.163 24.320 1.00 97.38 282 GLY A CA 1
ATOM 2220 C C . GLY A 1 282 ? -10.079 -7.188 24.760 1.00 97.38 282 GLY A C 1
ATOM 2221 O O . GLY A 1 282 ? -10.406 -8.368 24.868 1.00 97.38 282 GLY A O 1
ATOM 2222 N N . LEU A 1 283 ? -8.838 -6.769 25.036 1.00 98.50 283 LEU A N 1
ATOM 2223 C CA . LEU A 1 283 ? -7.857 -7.660 25.652 1.00 98.50 283 LEU A CA 1
ATOM 2224 C C . LEU A 1 283 ? -8.265 -7.999 27.097 1.00 98.50 283 LEU A C 1
ATOM 2226 O O . LEU A 1 283 ? -8.884 -7.171 27.775 1.00 98.50 283 LEU A O 1
ATOM 2230 N N . PRO A 1 284 ? -7.928 -9.202 27.590 1.00 98.25 284 PRO A N 1
ATOM 2231 C CA . PRO A 1 284 ? -8.301 -9.632 28.929 1.00 98.25 284 PRO A CA 1
ATOM 2232 C C . PRO A 1 284 ? -7.505 -8.907 30.020 1.00 98.25 284 PRO A C 1
ATOM 2234 O O . PRO A 1 284 ? -6.362 -8.485 29.824 1.00 98.25 284 PRO A O 1
ATOM 2237 N N . ASP A 1 285 ? -8.110 -8.837 31.205 1.00 98.25 285 ASP A N 1
ATOM 2238 C CA . ASP A 1 285 ? -7.392 -8.557 32.449 1.00 98.25 285 ASP A CA 1
ATOM 2239 C C . ASP A 1 285 ? -6.297 -9.617 32.673 1.00 98.25 285 ASP A C 1
ATOM 2241 O O . ASP A 1 285 ? -6.494 -10.798 32.373 1.00 98.25 285 ASP A O 1
ATOM 2245 N N . TYR A 1 286 ? -5.150 -9.211 33.217 1.00 98.06 286 TYR A N 1
ATOM 2246 C CA . TYR A 1 286 ? -3.979 -10.064 33.436 1.00 98.06 286 TYR A CA 1
ATOM 2247 C C . TYR A 1 286 ? -4.299 -11.350 34.217 1.00 98.06 286 TYR A C 1
ATOM 2249 O O . TYR A 1 286 ? -3.717 -12.399 33.937 1.00 98.06 286 TYR A O 1
ATOM 2257 N N . SER A 1 287 ? -5.241 -11.301 35.166 1.00 97.62 287 SER A N 1
ATOM 2258 C CA . SER A 1 287 ? -5.672 -12.468 35.953 1.00 97.62 287 SER A CA 1
ATOM 2259 C C . SER A 1 287 ? -6.414 -13.525 35.128 1.00 97.62 287 SER A C 1
ATOM 2261 O O . SER A 1 287 ? -6.425 -14.697 35.499 1.00 97.62 287 SER A O 1
ATOM 2263 N N . LYS A 1 288 ? -7.007 -13.125 33.997 1.00 97.69 288 LYS A N 1
ATOM 2264 C CA . LYS A 1 288 ? -7.761 -13.986 33.072 1.00 97.69 288 LYS A CA 1
ATOM 2265 C C . LYS A 1 288 ? -6.970 -14.343 31.813 1.00 97.69 288 LYS A C 1
ATOM 2267 O O . LYS A 1 288 ? -7.478 -15.071 30.964 1.00 97.69 288 LYS A O 1
ATOM 2272 N N . ALA A 1 289 ? -5.760 -13.811 31.673 1.00 97.81 289 ALA A N 1
ATOM 2273 C CA . ALA A 1 289 ? -4.920 -14.018 30.508 1.00 97.81 289 ALA A CA 1
ATOM 2274 C C . ALA A 1 289 ? -4.219 -15.382 30.549 1.00 97.81 289 ALA A C 1
ATOM 2276 O O . ALA A 1 289 ? -3.762 -15.838 31.601 1.00 97.81 289 ALA A O 1
ATOM 2277 N N . THR A 1 290 ? -4.078 -16.009 29.385 1.00 97.56 290 THR A N 1
ATOM 2278 C CA . THR A 1 290 ? -3.238 -17.199 29.215 1.00 97.56 290 THR A CA 1
ATOM 2279 C C . THR A 1 290 ? -1.756 -16.846 29.356 1.00 97.56 290 THR A C 1
ATOM 2281 O O . THR A 1 290 ? -1.357 -15.689 29.211 1.00 97.56 290 THR A O 1
ATOM 2284 N N . GLU A 1 291 ? -0.900 -17.847 29.571 1.00 97.56 291 GLU A N 1
ATOM 2285 C CA . GLU A 1 291 ? 0.551 -17.621 29.641 1.00 97.56 291 GLU A CA 1
ATOM 2286 C C . GLU A 1 291 ? 1.116 -17.024 28.343 1.00 97.56 291 GLU A C 1
ATOM 2288 O O . GLU A 1 291 ? 1.978 -16.145 28.390 1.00 97.56 291 GLU A O 1
ATOM 2293 N N . ARG A 1 292 ? 0.572 -17.411 27.178 1.00 95.69 292 ARG A N 1
ATOM 2294 C CA . ARG A 1 292 ? 0.954 -16.803 25.897 1.00 95.69 292 ARG A CA 1
ATOM 2295 C C . ARG A 1 292 ? 0.542 -15.335 25.821 1.00 95.69 292 ARG A C 1
ATOM 2297 O O . ARG A 1 292 ? 1.363 -14.505 25.449 1.00 95.69 292 ARG A O 1
ATOM 2304 N N . GLN A 1 293 ? -0.685 -14.997 26.222 1.00 97.69 293 GLN A N 1
ATOM 2305 C CA . GLN A 1 293 ? -1.147 -13.605 26.244 1.00 97.69 293 GLN A CA 1
ATOM 2306 C C . GLN A 1 293 ? -0.296 -12.743 27.182 1.00 97.69 293 GLN A C 1
ATOM 2308 O O . GLN A 1 293 ? 0.082 -11.634 26.810 1.00 97.69 293 GLN A O 1
ATOM 2313 N N . LYS A 1 294 ? 0.074 -13.261 28.361 1.00 97.81 294 LYS A N 1
ATOM 2314 C CA . LYS A 1 294 ? 0.974 -12.569 29.296 1.00 97.81 294 LYS A CA 1
ATOM 2315 C C . LYS A 1 294 ? 2.356 -12.332 28.689 1.00 97.81 294 LYS A C 1
ATOM 2317 O O . LYS A 1 294 ? 2.863 -11.217 28.778 1.00 97.81 294 LYS A O 1
ATOM 2322 N N . ARG A 1 295 ? 2.943 -13.351 28.049 1.00 95.75 295 ARG A N 1
ATOM 2323 C CA . ARG A 1 295 ? 4.240 -13.262 27.356 1.00 95.75 295 ARG A CA 1
ATOM 2324 C C . ARG A 1 295 ? 4.214 -12.238 26.219 1.00 95.75 295 ARG A C 1
ATOM 2326 O O . ARG A 1 295 ? 5.138 -11.443 26.091 1.00 95.75 295 ARG A O 1
ATOM 2333 N N . ASP A 1 296 ? 3.155 -12.253 25.415 1.00 96.38 296 ASP A N 1
ATOM 2334 C CA . ASP A 1 296 ? 3.021 -11.405 24.225 1.00 96.38 296 ASP A CA 1
ATOM 2335 C C . ASP A 1 296 ? 2.566 -9.972 24.567 1.00 96.38 296 ASP A C 1
ATOM 2337 O O . ASP A 1 296 ? 2.557 -9.097 23.698 1.00 96.38 296 ASP A O 1
ATOM 2341 N N . GLY A 1 297 ? 2.206 -9.711 25.829 1.00 96.69 297 GLY A N 1
ATOM 2342 C CA . GLY A 1 297 ? 1.674 -8.425 26.286 1.00 96.69 297 GLY A CA 1
ATOM 2343 C C . GLY A 1 297 ? 0.222 -8.172 25.861 1.00 96.69 297 GLY A C 1
ATOM 2344 O O . GLY A 1 297 ? -0.228 -7.025 25.863 1.00 96.69 297 GLY A O 1
ATOM 2345 N N . MET A 1 298 ? -0.517 -9.228 25.512 1.00 98.12 298 MET A N 1
ATOM 2346 C CA . MET A 1 298 ? -1.909 -9.207 25.041 1.00 98.12 298 MET A CA 1
ATOM 2347 C C . MET A 1 298 ? -2.911 -9.327 26.193 1.00 98.12 298 MET A C 1
ATOM 2349 O O . MET A 1 298 ? -3.883 -10.076 26.138 1.00 98.12 298 MET A O 1
ATOM 2353 N N . CYS A 1 299 ? -2.644 -8.573 27.255 1.00 98.38 299 CYS A N 1
ATOM 2354 C CA . CYS A 1 299 ? -3.468 -8.416 28.447 1.00 98.38 299 CYS A CA 1
ATOM 2355 C C . CYS A 1 299 ? -3.071 -7.126 29.177 1.00 98.38 299 CYS A C 1
ATOM 2357 O O . CYS A 1 299 ? -1.978 -6.595 28.944 1.00 98.38 299 CYS A O 1
ATOM 2359 N N . TRP A 1 300 ? -3.916 -6.645 30.084 1.00 98.50 300 TRP A N 1
ATOM 2360 C CA . TRP A 1 300 ? -3.661 -5.432 30.870 1.00 98.50 300 TRP A CA 1
ATOM 2361 C C . TRP A 1 300 ? -3.762 -5.689 32.374 1.00 98.50 300 TRP A C 1
ATOM 2363 O O . TRP A 1 300 ? -4.563 -6.510 32.813 1.00 98.50 300 TRP A O 1
ATOM 2373 N N . LYS A 1 301 ? -2.946 -4.989 33.168 1.00 98.00 301 LYS A N 1
ATOM 2374 C CA . LYS A 1 301 ? -3.073 -4.916 34.634 1.00 98.00 301 LYS A CA 1
ATOM 2375 C C . LYS A 1 301 ? -3.810 -3.644 35.044 1.00 98.00 301 LYS A C 1
ATOM 2377 O O . LYS A 1 301 ? -4.655 -3.686 35.930 1.00 98.00 301 LYS A O 1
ATOM 2382 N N . ASN A 1 302 ? -3.522 -2.537 34.360 1.00 97.44 302 ASN A N 1
ATOM 2383 C CA . ASN A 1 302 ? -4.225 -1.269 34.511 1.00 97.44 302 ASN A CA 1
ATOM 2384 C C . ASN A 1 302 ? -5.110 -0.997 33.279 1.00 97.44 302 ASN A C 1
ATOM 2386 O O . ASN A 1 302 ? -4.635 -1.150 32.152 1.00 97.44 302 ASN A O 1
ATOM 2390 N N . PRO A 1 303 ? -6.371 -0.559 33.459 1.00 96.94 303 PRO A N 1
ATOM 2391 C CA . PRO A 1 303 ? -7.290 -0.249 32.358 1.00 96.94 303 PRO A CA 1
ATOM 2392 C C . PRO A 1 303 ? -6.757 0.737 31.309 1.00 96.94 303 PRO A C 1
ATOM 2394 O O . PRO A 1 303 ? -7.139 0.632 30.145 1.00 96.94 303 PRO A O 1
ATOM 2397 N N . ASP A 1 304 ? -5.879 1.655 31.719 1.00 97.88 304 ASP A N 1
ATOM 2398 C CA . ASP A 1 304 ? -5.337 2.732 30.880 1.00 97.88 304 ASP A CA 1
ATOM 2399 C C . ASP A 1 304 ? -4.055 2.332 30.128 1.00 97.88 304 ASP A C 1
ATOM 2401 O O . ASP A 1 304 ? -3.438 3.156 29.454 1.00 97.88 304 ASP A O 1
ATOM 2405 N N . GLU A 1 305 ? -3.620 1.070 30.231 1.00 98.38 305 GLU A N 1
ATOM 2406 C CA . GLU A 1 305 ? -2.470 0.584 29.470 1.00 98.38 305 GLU A CA 1
ATOM 2407 C C . GLU A 1 305 ? -2.725 0.691 27.966 1.00 98.38 305 GLU A C 1
ATOM 2409 O O . GLU A 1 305 ? -3.655 0.083 27.429 1.00 98.38 305 GLU A O 1
ATOM 2414 N N . LEU A 1 306 ? -1.844 1.413 27.277 1.00 98.50 306 LEU A N 1
ATOM 2415 C CA . LEU A 1 306 ? -1.853 1.510 25.825 1.00 98.50 306 LEU A CA 1
ATOM 2416 C C . LEU A 1 306 ? -1.480 0.175 25.182 1.00 98.50 306 LEU A C 1
ATOM 2418 O O . LEU A 1 306 ? -0.641 -0.587 25.677 1.00 98.50 306 LEU A O 1
ATOM 2422 N N . TYR A 1 307 ? -2.090 -0.104 24.038 1.00 98.56 307 TYR A N 1
ATOM 2423 C CA . TYR A 1 307 ? -1.720 -1.238 23.218 1.00 98.56 307 TYR A CA 1
ATOM 2424 C C . TYR A 1 307 ? -0.271 -1.096 22.747 1.00 98.56 307 TYR A C 1
ATOM 2426 O O . TYR A 1 307 ? 0.159 -0.025 22.321 1.00 98.56 307 TYR A O 1
ATOM 2434 N N . ASN A 1 308 ? 0.489 -2.189 22.851 1.00 97.62 308 ASN A N 1
ATOM 2435 C CA . ASN A 1 308 ? 1.924 -2.213 22.564 1.00 97.62 308 ASN A CA 1
ATOM 2436 C C . ASN A 1 308 ? 2.723 -1.101 23.276 1.00 97.62 308 ASN A C 1
ATOM 2438 O O . ASN A 1 308 ? 3.694 -0.582 22.730 1.00 97.62 308 ASN A O 1
ATOM 2442 N N . ASP A 1 309 ? 2.284 -0.698 24.471 1.00 96.50 309 ASP A N 1
ATOM 2443 C CA . ASP A 1 309 ? 2.889 0.374 25.268 1.00 96.50 309 ASP A CA 1
ATOM 2444 C C . ASP A 1 309 ? 2.948 1.726 24.526 1.00 96.50 309 ASP A C 1
ATOM 2446 O O . ASP A 1 309 ? 3.860 2.526 24.734 1.00 96.50 309 ASP A O 1
ATOM 2450 N N . GLY A 1 310 ? 2.006 1.958 23.605 1.00 95.75 310 GLY A N 1
ATOM 2451 C CA . GLY A 1 310 ? 1.963 3.147 22.754 1.00 95.75 310 GLY A CA 1
ATOM 2452 C C . GLY A 1 310 ? 3.032 3.179 21.658 1.00 95.75 310 GLY A C 1
ATOM 2453 O O . GLY A 1 310 ? 3.238 4.212 21.020 1.00 95.75 310 GLY A O 1
ATOM 2454 N N . LYS A 1 311 ? 3.736 2.064 21.427 1.00 95.69 311 LYS A N 1
ATOM 2455 C CA . LYS A 1 311 ? 4.789 1.962 20.411 1.00 95.69 311 LYS A CA 1
ATOM 2456 C C . LYS A 1 311 ? 4.223 1.529 19.055 1.00 95.69 311 LYS A C 1
ATOM 2458 O O . LYS A 1 311 ? 3.274 0.740 19.016 1.00 95.69 311 LYS A O 1
ATOM 2463 N N . PRO A 1 312 ? 4.866 1.941 17.946 1.00 95.88 312 PRO A N 1
ATOM 2464 C CA . PRO A 1 312 ? 4.584 1.441 16.604 1.00 95.88 312 PRO A CA 1
ATOM 2465 C C . PRO A 1 312 ? 4.453 -0.081 16.525 1.00 95.88 312 PRO A C 1
ATOM 2467 O O . PRO A 1 312 ? 5.254 -0.818 17.103 1.00 95.88 312 PRO A O 1
ATOM 2470 N N . PHE A 1 313 ? 3.474 -0.549 15.758 1.00 97.94 313 PHE A N 1
ATOM 2471 C CA . PHE A 1 313 ? 3.287 -1.962 15.447 1.00 97.94 313 PHE A CA 1
ATOM 2472 C C . PHE A 1 313 ? 2.694 -2.136 14.051 1.00 97.94 313 PHE A C 1
ATOM 2474 O O . PHE A 1 313 ? 2.155 -1.203 13.452 1.00 97.94 313 PHE A O 1
ATOM 2481 N N . LYS A 1 314 ? 2.766 -3.364 13.550 1.00 98.38 314 LYS A N 1
ATOM 2482 C CA . LYS A 1 314 ? 1.919 -3.852 12.472 1.00 98.38 314 LYS A CA 1
ATOM 2483 C C . LYS A 1 314 ? 1.186 -5.100 12.934 1.00 98.38 314 LYS A C 1
ATOM 2485 O O . LYS A 1 314 ? 1.749 -5.909 13.672 1.00 98.38 314 LYS A O 1
ATOM 2490 N N . ILE A 1 315 ? -0.048 -5.266 12.486 1.00 98.75 315 ILE A N 1
ATOM 2491 C CA . ILE A 1 315 ? -0.870 -6.435 12.794 1.00 98.75 315 ILE A CA 1
ATOM 2492 C C . ILE A 1 315 ? -1.540 -6.938 11.528 1.00 98.75 315 ILE A C 1
ATOM 2494 O O . ILE A 1 315 ? -2.078 -6.132 10.772 1.00 98.75 315 ILE A O 1
ATOM 2498 N N . CYS A 1 316 ? -1.514 -8.249 11.295 1.00 98.62 316 CYS A N 1
ATOM 2499 C CA . CYS A 1 316 ? -2.173 -8.834 10.134 1.00 98.62 316 CYS A CA 1
ATOM 2500 C C . CYS A 1 316 ? -3.110 -9.997 10.464 1.00 98.62 316 CYS A C 1
ATOM 2502 O O . CYS A 1 316 ? -2.871 -10.764 11.398 1.00 98.62 316 CYS A O 1
ATOM 2504 N N . ALA A 1 317 ? -4.135 -10.150 9.630 1.00 98.75 317 ALA A N 1
ATOM 2505 C CA . ALA A 1 317 ? -4.960 -11.344 9.508 1.00 98.75 317 ALA A CA 1
ATOM 2506 C C . ALA A 1 317 ? -4.742 -11.958 8.123 1.00 98.75 317 ALA A C 1
ATOM 2508 O O . ALA A 1 317 ? -4.634 -11.238 7.130 1.00 98.75 317 ALA A O 1
ATOM 2509 N N . ARG A 1 318 ? -4.626 -13.285 8.077 1.00 98.56 318 ARG A N 1
ATOM 2510 C CA . ARG A 1 318 ? -4.460 -14.067 6.847 1.00 98.56 318 ARG A CA 1
ATOM 2511 C C . ARG A 1 318 ? -4.790 -15.530 7.100 1.00 98.56 318 ARG A C 1
ATOM 2513 O O . ARG A 1 318 ? -4.559 -16.019 8.211 1.00 98.56 318 ARG A O 1
ATOM 2520 N N . ASP A 1 319 ? -5.233 -16.231 6.069 1.00 98.25 319 ASP A N 1
ATOM 2521 C CA . ASP A 1 319 ? -5.353 -17.688 6.080 1.00 98.25 319 ASP A CA 1
ATOM 2522 C C . ASP A 1 319 ? -5.090 -18.311 4.701 1.00 98.25 319 ASP A C 1
ATOM 2524 O O . ASP A 1 319 ? -4.382 -17.722 3.890 1.00 98.25 319 ASP A O 1
ATOM 2528 N N . ASP A 1 320 ? -5.563 -19.528 4.464 1.00 97.69 320 ASP A N 1
ATOM 2529 C CA . ASP A 1 320 ? -5.380 -20.298 3.233 1.00 97.69 320 ASP A CA 1
ATOM 2530 C C . ASP A 1 320 ? -6.288 -19.854 2.073 1.00 97.69 320 ASP A C 1
ATOM 2532 O O . ASP A 1 320 ? -6.093 -20.304 0.947 1.00 97.69 320 ASP A O 1
ATOM 2536 N N . ARG A 1 321 ? -7.218 -18.914 2.294 1.00 98.38 321 ARG A N 1
ATOM 2537 C CA . ARG A 1 321 ? -8.088 -18.358 1.240 1.00 98.38 321 ARG A CA 1
ATOM 2538 C C . ARG A 1 321 ? -7.378 -17.365 0.320 1.00 98.38 321 ARG A C 1
ATOM 2540 O O . ARG A 1 321 ? -7.994 -16.852 -0.609 1.00 98.38 321 ARG A O 1
ATOM 2547 N N . GLY A 1 322 ? -6.103 -17.067 0.574 1.00 98.38 322 GLY A N 1
ATOM 2548 C CA . GLY A 1 322 ? -5.300 -16.212 -0.299 1.00 98.38 322 GLY A CA 1
ATOM 2549 C C . GLY A 1 322 ? -5.474 -14.709 -0.077 1.00 98.38 322 GLY A C 1
ATOM 2550 O O . GLY A 1 322 ? -5.062 -13.926 -0.934 1.00 98.38 322 GLY A O 1
ATOM 2551 N N . VAL A 1 323 ? -6.061 -14.289 1.053 1.00 98.81 323 VAL A N 1
ATOM 2552 C CA . VAL A 1 323 ? -6.228 -12.874 1.409 1.00 98.81 323 VAL A CA 1
ATOM 2553 C C . VAL A 1 323 ? -5.458 -12.520 2.679 1.00 98.81 323 VAL A C 1
ATOM 2555 O O . VAL A 1 323 ? -5.571 -13.189 3.707 1.00 98.81 323 VAL A O 1
ATOM 2558 N N . MET A 1 324 ? -4.685 -11.432 2.618 1.00 98.81 324 MET A N 1
ATOM 2559 C CA . MET A 1 324 ? -3.948 -10.894 3.766 1.00 98.81 324 MET A CA 1
ATOM 2560 C C . MET A 1 324 ? -4.265 -9.416 3.991 1.00 98.81 324 MET A C 1
ATOM 2562 O O . MET A 1 324 ? -4.058 -8.586 3.108 1.00 98.81 324 MET A O 1
ATOM 2566 N N . VAL A 1 325 ? -4.709 -9.077 5.201 1.00 98.88 325 VAL A N 1
ATOM 2567 C CA . VAL A 1 325 ? -5.037 -7.706 5.614 1.00 98.88 325 VAL A CA 1
ATOM 2568 C C . VAL A 1 325 ? -4.093 -7.273 6.721 1.00 98.88 325 VAL A C 1
ATOM 2570 O O . VAL A 1 325 ? -4.035 -7.926 7.762 1.00 98.88 325 VAL A O 1
ATOM 2573 N N . THR A 1 326 ? -3.384 -6.164 6.519 1.00 98.94 326 THR A N 1
ATOM 2574 C CA . THR A 1 326 ? -2.430 -5.622 7.492 1.00 98.94 326 THR A CA 1
ATOM 2575 C C . THR A 1 326 ? -2.751 -4.179 7.856 1.00 98.94 326 THR A C 1
ATOM 2577 O O . THR A 1 326 ? -2.940 -3.334 6.987 1.00 98.94 326 THR A O 1
ATOM 2580 N N . ILE A 1 327 ? -2.711 -3.870 9.150 1.00 98.88 327 ILE A N 1
ATOM 2581 C CA . ILE A 1 327 ? -2.728 -2.502 9.670 1.00 98.88 327 ILE A CA 1
ATOM 2582 C C . ILE A 1 327 ? -1.313 -2.127 10.110 1.00 98.88 327 ILE A C 1
ATOM 2584 O O . ILE A 1 327 ? -0.634 -2.921 10.766 1.00 98.88 327 ILE A O 1
ATOM 2588 N N . ILE A 1 328 ? -0.873 -0.914 9.780 1.00 98.69 328 ILE A N 1
ATOM 2589 C CA . ILE A 1 328 ? 0.408 -0.342 10.207 1.00 98.69 328 ILE A CA 1
ATOM 2590 C C . ILE A 1 328 ? 0.124 0.900 11.057 1.00 98.69 328 ILE A C 1
ATOM 2592 O O . ILE A 1 328 ? -0.423 1.889 10.568 1.00 98.69 328 ILE A O 1
ATOM 2596 N N . ALA A 1 329 ? 0.525 0.864 12.326 1.00 98.06 329 ALA A N 1
ATOM 2597 C CA . ALA A 1 329 ? 0.354 1.953 13.289 1.00 98.06 329 ALA A CA 1
ATOM 2598 C C . ALA A 1 329 ? 1.583 2.880 13.339 1.00 98.06 329 ALA A C 1
ATOM 2600 O O . ALA A 1 329 ? 2.076 3.227 14.410 1.00 98.06 329 ALA A O 1
ATOM 2601 N N . ASP A 1 330 ? 2.112 3.229 12.165 1.00 97.12 330 ASP A N 1
ATOM 2602 C CA . ASP A 1 330 ? 3.234 4.149 11.963 1.00 97.12 330 ASP A CA 1
ATOM 2603 C C . ASP A 1 330 ? 3.277 4.606 10.496 1.00 97.12 330 ASP A C 1
ATOM 2605 O O . ASP A 1 330 ? 2.784 3.900 9.614 1.00 97.12 330 ASP A O 1
ATOM 2609 N N . ASN A 1 331 ? 3.856 5.774 10.218 1.00 96.56 331 ASN A N 1
ATOM 2610 C CA . ASN A 1 331 ? 3.975 6.308 8.859 1.00 96.56 331 ASN A CA 1
ATOM 2611 C C . ASN A 1 331 ? 5.416 6.360 8.333 1.00 96.56 331 ASN A C 1
ATOM 2613 O O . ASN A 1 331 ? 5.639 6.885 7.242 1.00 96.56 331 ASN A O 1
ATOM 2617 N N . TYR A 1 332 ? 6.400 5.794 9.034 1.00 97.19 332 TYR A N 1
ATOM 2618 C CA . TYR A 1 332 ? 7.734 5.632 8.476 1.00 97.19 332 TYR A CA 1
ATOM 2619 C C . TYR A 1 332 ? 7.687 4.727 7.235 1.00 97.19 332 TYR A C 1
ATOM 2621 O O . TYR A 1 332 ? 7.297 3.556 7.289 1.00 97.19 332 TYR A O 1
ATOM 2629 N N . PHE A 1 333 ? 8.140 5.265 6.102 1.00 97.38 333 PHE A N 1
ATOM 2630 C CA . PHE A 1 333 ? 8.059 4.655 4.769 1.00 97.38 333 PHE A CA 1
ATOM 2631 C C . PHE A 1 333 ? 8.588 3.215 4.689 1.00 97.38 333 PHE A C 1
ATOM 2633 O O . PHE A 1 333 ? 8.086 2.387 3.922 1.00 97.38 333 PHE A O 1
ATOM 2640 N N . GLY A 1 334 ? 9.586 2.878 5.514 1.00 96.19 334 GLY A N 1
ATOM 2641 C CA . GLY A 1 334 ? 10.160 1.536 5.557 1.00 96.19 334 GLY A CA 1
ATOM 2642 C C . GLY A 1 334 ? 9.160 0.443 5.948 1.00 96.19 334 GLY A C 1
ATOM 2643 O O . GLY A 1 334 ? 9.316 -0.688 5.482 1.00 96.19 334 GLY A O 1
ATOM 2644 N N . TYR A 1 335 ? 8.133 0.754 6.751 1.00 96.81 335 TYR A N 1
ATOM 2645 C CA . TYR A 1 335 ? 7.071 -0.205 7.068 1.00 96.81 335 TYR A CA 1
ATOM 2646 C C . TYR A 1 335 ? 6.239 -0.537 5.830 1.00 96.81 335 TYR A C 1
ATOM 2648 O O . TYR A 1 335 ? 6.073 -1.715 5.529 1.00 96.81 335 TYR A O 1
ATOM 2656 N N . SER A 1 336 ? 5.813 0.469 5.058 1.00 97.31 336 SER A N 1
ATOM 2657 C CA . SER A 1 336 ? 5.030 0.275 3.829 1.00 97.31 336 SER A CA 1
ATOM 2658 C C . SER A 1 336 ? 5.774 -0.602 2.811 1.00 97.31 336 SER A C 1
ATOM 2660 O O . SER A 1 336 ? 5.221 -1.584 2.320 1.00 97.31 336 SER A O 1
ATOM 2662 N N . LYS A 1 337 ? 7.070 -0.334 2.569 1.00 97.75 337 LYS A N 1
ATOM 2663 C CA . LYS A 1 337 ? 7.904 -1.169 1.677 1.00 97.75 337 LYS A CA 1
ATOM 2664 C C . LYS A 1 337 ? 8.023 -2.611 2.173 1.00 97.75 337 LYS A C 1
ATOM 2666 O O . LYS A 1 337 ? 7.918 -3.551 1.386 1.00 97.75 337 LYS A O 1
ATOM 2671 N N . LYS A 1 338 ? 8.312 -2.804 3.464 1.00 97.12 338 LYS A N 1
ATOM 2672 C CA . LYS A 1 338 ? 8.503 -4.150 4.029 1.00 97.12 338 LYS A CA 1
ATOM 2673 C C . LYS A 1 338 ? 7.188 -4.913 4.181 1.00 97.12 338 LYS A C 1
ATOM 2675 O O . LYS A 1 338 ? 7.223 -6.141 4.224 1.00 97.12 338 LYS A O 1
ATOM 2680 N N . GLU A 1 339 ? 6.053 -4.229 4.231 1.00 98.50 339 GLU A N 1
ATOM 2681 C CA . GLU A 1 339 ? 4.757 -4.894 4.252 1.00 98.50 339 GLU A CA 1
ATOM 2682 C C . GLU A 1 339 ? 4.377 -5.451 2.885 1.00 98.50 339 GLU A C 1
ATOM 2684 O O . GLU A 1 339 ? 4.013 -6.618 2.810 1.00 98.50 339 GLU A O 1
ATOM 2689 N N . ILE A 1 340 ? 4.600 -4.703 1.799 1.00 98.44 340 ILE A N 1
ATOM 2690 C CA . ILE A 1 340 ? 4.429 -5.247 0.443 1.00 98.44 340 ILE A CA 1
ATOM 2691 C C . ILE A 1 340 ? 5.335 -6.472 0.245 1.00 98.44 340 ILE A C 1
ATOM 2693 O O . ILE A 1 340 ? 4.870 -7.501 -0.229 1.00 98.44 340 ILE A O 1
ATOM 2697 N N . LYS A 1 341 ? 6.589 -6.426 0.726 1.00 98.50 341 LYS A N 1
ATOM 2698 C CA . LYS A 1 341 ? 7.474 -7.608 0.765 1.00 98.50 341 LYS A CA 1
ATOM 2699 C C . LYS A 1 341 ? 6.838 -8.794 1.509 1.00 98.50 341 LYS A C 1
ATOM 2701 O O . LYS A 1 341 ? 6.868 -9.915 1.019 1.00 98.50 341 LYS A O 1
ATOM 2706 N N . THR A 1 342 ? 6.253 -8.548 2.684 1.00 98.62 342 THR A N 1
ATOM 2707 C CA . THR A 1 342 ? 5.593 -9.592 3.492 1.00 98.62 342 THR A CA 1
ATOM 2708 C C . THR A 1 342 ? 4.417 -10.219 2.733 1.00 98.62 342 THR A C 1
ATOM 2710 O O . THR A 1 342 ? 4.250 -11.434 2.764 1.00 98.62 342 THR A O 1
ATOM 2713 N N . GLN A 1 343 ? 3.633 -9.411 2.018 1.00 98.62 343 GLN A N 1
ATOM 2714 C CA . GLN A 1 343 ? 2.475 -9.882 1.255 1.00 98.62 343 GLN A CA 1
ATOM 2715 C C . GLN A 1 343 ? 2.873 -10.612 -0.042 1.00 98.62 343 GLN A C 1
ATOM 2717 O O . GLN A 1 343 ? 2.239 -11.607 -0.386 1.00 98.62 343 GLN A O 1
ATOM 2722 N N . ILE A 1 344 ? 3.962 -10.202 -0.709 1.00 98.75 344 ILE A N 1
ATOM 2723 C CA . ILE A 1 344 ? 4.579 -10.976 -1.804 1.00 98.75 344 ILE A CA 1
ATOM 2724 C C . ILE A 1 344 ? 5.032 -12.343 -1.279 1.00 98.75 344 ILE A C 1
ATOM 2726 O O . ILE A 1 344 ? 4.717 -13.354 -1.896 1.00 98.75 344 ILE A O 1
ATOM 2730 N N . SER A 1 345 ? 5.700 -12.388 -0.120 1.00 98.75 345 SER A N 1
ATOM 2731 C CA . SER A 1 345 ? 6.141 -13.640 0.511 1.00 98.75 345 SER A CA 1
ATOM 2732 C C . SER A 1 345 ? 4.967 -14.565 0.832 1.00 98.75 345 SER A C 1
ATOM 2734 O O . SER A 1 345 ? 5.001 -15.730 0.449 1.00 98.75 345 SER A O 1
ATOM 2736 N N . TYR A 1 346 ? 3.893 -14.038 1.429 1.00 98.75 346 TYR A N 1
ATOM 2737 C CA . TYR A 1 346 ? 2.652 -14.784 1.654 1.00 98.75 346 TYR A CA 1
ATOM 2738 C C . TYR A 1 346 ? 2.069 -15.349 0.347 1.00 98.75 346 TYR A C 1
ATOM 2740 O O . TYR A 1 346 ? 1.762 -16.538 0.271 1.00 98.75 346 TYR A O 1
ATOM 2748 N N . SER A 1 347 ? 1.988 -14.528 -0.707 1.00 98.75 347 SER A N 1
ATOM 2749 C CA . SER A 1 347 ? 1.503 -14.971 -2.017 1.00 98.75 347 SER A CA 1
ATOM 2750 C C . SER A 1 347 ? 2.405 -16.041 -2.639 1.00 98.75 347 SER A C 1
ATOM 2752 O O . SER A 1 347 ? 1.894 -16.978 -3.242 1.00 98.75 347 SER A O 1
ATOM 2754 N N . ALA A 1 348 ? 3.727 -15.915 -2.520 1.00 98.62 348 ALA A N 1
ATOM 2755 C CA . ALA A 1 348 ? 4.681 -16.900 -3.024 1.00 98.62 348 ALA A CA 1
ATOM 2756 C C . ALA A 1 348 ? 4.516 -18.246 -2.300 1.00 98.62 348 ALA A C 1
ATOM 2758 O O . ALA A 1 348 ? 4.430 -19.287 -2.951 1.00 98.62 348 ALA A O 1
ATOM 2759 N N . ASN A 1 349 ? 4.368 -18.217 -0.967 1.00 98.44 349 ASN A N 1
ATOM 2760 C CA . ASN A 1 349 ? 4.169 -19.418 -0.155 1.00 98.44 349 ASN A CA 1
ATOM 2761 C C . ASN A 1 349 ? 2.894 -20.185 -0.521 1.00 98.44 349 ASN A C 1
ATOM 2763 O O . ASN A 1 349 ? 2.936 -21.411 -0.575 1.00 98.44 349 ASN A O 1
ATOM 2767 N N . LEU A 1 350 ? 1.782 -19.489 -0.771 1.00 98.44 350 LEU A N 1
ATOM 2768 C CA . LEU A 1 350 ? 0.532 -20.141 -1.174 1.00 98.44 350 LEU A CA 1
ATOM 2769 C C . LEU A 1 350 ? 0.525 -20.563 -2.649 1.00 98.44 350 LEU A C 1
ATOM 2771 O O . LEU A 1 350 ? -0.120 -21.547 -2.994 1.00 98.44 350 LEU A O 1
ATOM 2775 N N . TYR A 1 351 ? 1.254 -19.853 -3.516 1.00 97.94 351 TYR A N 1
ATOM 2776 C CA . TYR A 1 351 ? 1.311 -20.174 -4.944 1.00 97.94 351 TYR A CA 1
ATOM 2777 C C . TYR A 1 351 ? 2.188 -21.404 -5.240 1.00 97.94 351 TYR A C 1
ATOM 2779 O O . TYR A 1 351 ? 1.878 -22.185 -6.135 1.00 97.94 351 TYR A O 1
ATOM 2787 N N . GLY A 1 352 ? 3.288 -21.585 -4.498 1.00 95.88 352 GLY A N 1
ATOM 2788 C CA . GLY A 1 352 ? 4.091 -22.817 -4.491 1.00 95.88 352 GLY A CA 1
ATOM 2789 C C . GLY A 1 352 ? 5.164 -22.966 -5.581 1.00 95.88 352 GLY A C 1
ATOM 2790 O O . GLY A 1 352 ? 5.929 -23.923 -5.532 1.00 95.88 352 GLY A O 1
ATOM 2791 N N . LEU A 1 353 ? 5.262 -22.043 -6.545 1.00 93.81 353 LEU A N 1
ATOM 2792 C CA . LEU A 1 353 ? 6.257 -22.080 -7.640 1.00 93.81 353 LEU A CA 1
ATOM 2793 C C . LEU A 1 353 ? 7.249 -20.906 -7.623 1.00 93.81 353 LEU A C 1
ATOM 2795 O O . LEU A 1 353 ? 7.975 -20.693 -8.593 1.00 93.81 353 LEU A O 1
ATOM 2799 N N . ALA A 1 354 ? 7.243 -20.109 -6.559 1.00 96.19 354 ALA A N 1
ATOM 2800 C CA . ALA A 1 354 ? 8.114 -18.954 -6.410 1.00 96.19 354 ALA A CA 1
ATOM 2801 C C . ALA A 1 354 ? 8.548 -18.796 -4.954 1.00 96.19 354 ALA A C 1
ATOM 2803 O O . ALA A 1 354 ? 7.853 -19.229 -4.033 1.00 96.19 354 ALA A O 1
ATOM 2804 N N . GLU A 1 355 ? 9.673 -18.119 -4.765 1.00 97.88 355 GLU A N 1
ATOM 2805 C CA . GLU A 1 355 ? 10.210 -17.747 -3.463 1.00 97.88 355 GLU A CA 1
ATOM 2806 C C . GLU A 1 355 ? 10.382 -16.228 -3.411 1.00 97.88 355 GLU A C 1
ATOM 2808 O O . GLU A 1 355 ? 10.754 -15.587 -4.394 1.00 97.88 355 GLU A O 1
ATOM 2813 N N . GLU A 1 356 ? 10.085 -15.637 -2.256 1.00 98.31 356 GLU A N 1
ATOM 2814 C CA . GLU A 1 356 ? 10.360 -14.228 -1.998 1.00 98.31 356 GLU A CA 1
ATOM 2815 C C . GLU A 1 356 ? 11.636 -14.134 -1.165 1.00 98.31 356 GLU A C 1
ATOM 2817 O O . GLU A 1 356 ? 11.694 -14.629 -0.040 1.00 98.31 356 GLU A O 1
ATOM 2822 N N . GLU A 1 357 ? 12.664 -13.486 -1.708 1.00 97.75 357 GLU A N 1
ATOM 2823 C CA . GLU A 1 357 ? 13.989 -13.468 -1.096 1.00 97.75 357 GLU A CA 1
ATOM 2824 C C . GLU A 1 357 ? 14.395 -12.077 -0.606 1.00 97.75 357 GLU A C 1
ATOM 2826 O O . GLU A 1 357 ? 14.068 -11.031 -1.170 1.00 97.75 357 GLU A O 1
ATOM 2831 N N . HIS A 1 358 ? 15.158 -12.025 0.485 1.00 97.62 358 HIS A N 1
ATOM 2832 C CA . HIS A 1 358 ? 15.879 -10.813 0.878 1.00 97.62 358 HIS A CA 1
ATOM 2833 C C . HIS A 1 358 ? 17.330 -10.894 0.402 1.00 97.62 358 HIS A C 1
ATOM 2835 O O . HIS A 1 358 ? 18.246 -10.992 1.214 1.00 97.62 358 HIS A O 1
ATOM 2841 N N . ALA A 1 359 ? 17.514 -10.852 -0.915 1.00 96.50 359 ALA A N 1
ATOM 2842 C CA . ALA A 1 359 ? 18.803 -11.041 -1.565 1.00 96.50 359 ALA A CA 1
ATOM 2843 C C . ALA A 1 359 ? 19.177 -9.856 -2.471 1.00 96.50 359 ALA A C 1
ATOM 2845 O O . ALA A 1 359 ? 18.320 -9.090 -2.919 1.00 96.50 359 ALA A O 1
ATOM 2846 N N . GLY A 1 360 ? 20.479 -9.701 -2.713 1.00 96.25 360 GLY A N 1
ATOM 2847 C CA . GLY A 1 360 ? 21.020 -8.902 -3.813 1.00 96.25 360 GLY A CA 1
ATOM 2848 C C . GLY A 1 360 ? 21.575 -9.821 -4.905 1.00 96.25 360 GLY A C 1
ATOM 2849 O O . GLY A 1 360 ? 21.736 -11.017 -4.681 1.00 96.25 360 GLY A O 1
ATOM 2850 N N . GLY A 1 361 ? 21.904 -9.269 -6.071 1.00 95.69 361 GLY A N 1
ATOM 2851 C CA . GLY A 1 361 ? 22.479 -10.038 -7.175 1.00 95.69 361 GLY A CA 1
ATOM 2852 C C . GLY A 1 361 ? 23.058 -9.142 -8.265 1.00 95.69 361 GLY A C 1
ATOM 2853 O O . GLY A 1 361 ? 22.739 -7.955 -8.334 1.00 95.69 361 GLY A O 1
ATOM 2854 N N . ALA A 1 362 ? 23.928 -9.709 -9.102 1.00 96.62 362 ALA A N 1
ATOM 2855 C CA . ALA A 1 362 ? 24.506 -9.035 -10.260 1.00 96.62 362 ALA A CA 1
ATOM 2856 C C . ALA A 1 362 ? 24.852 -10.050 -11.360 1.00 96.62 362 ALA A C 1
ATOM 2858 O O . ALA A 1 362 ? 25.342 -11.140 -11.067 1.00 96.62 362 ALA A O 1
ATOM 2859 N N . LEU A 1 363 ? 24.649 -9.664 -12.623 1.00 96.12 363 LEU A N 1
ATOM 2860 C CA . LEU A 1 363 ? 25.223 -10.348 -13.781 1.00 96.12 363 LEU A CA 1
ATOM 2861 C C . LEU A 1 363 ? 26.560 -9.674 -14.110 1.00 96.12 363 LEU A C 1
ATOM 2863 O O . LEU A 1 363 ? 26.583 -8.506 -14.494 1.00 96.12 363 LEU A O 1
ATOM 2867 N N . VAL A 1 364 ? 27.668 -10.388 -13.916 1.00 96.31 364 VAL A N 1
ATOM 2868 C CA . VAL A 1 364 ? 29.020 -9.822 -14.029 1.00 96.31 364 VAL A CA 1
ATOM 2869 C C . VAL A 1 364 ? 29.736 -10.398 -15.244 1.00 96.31 364 VAL A C 1
ATOM 2871 O O . VAL A 1 364 ? 29.896 -11.611 -15.361 1.00 96.31 364 VAL A O 1
ATOM 2874 N N . PHE A 1 365 ? 30.212 -9.511 -16.116 1.00 94.62 365 PHE A N 1
ATOM 2875 C CA . PHE A 1 365 ? 31.054 -9.854 -17.258 1.00 94.62 365 PHE A CA 1
ATOM 2876 C C . PHE A 1 365 ? 32.512 -9.494 -16.944 1.00 94.62 365 PHE A C 1
ATOM 2878 O O . PHE A 1 365 ? 32.771 -8.364 -16.522 1.00 94.62 365 PHE A O 1
ATOM 2885 N N . PRO A 1 366 ? 33.474 -10.417 -17.124 1.00 91.81 366 PRO A N 1
ATOM 2886 C CA . PRO A 1 366 ? 34.887 -10.098 -16.978 1.00 91.81 366 PRO A CA 1
ATOM 2887 C C . PRO A 1 366 ? 35.320 -9.012 -17.966 1.00 91.81 366 PRO A C 1
ATOM 2889 O O . PRO A 1 366 ? 35.082 -9.126 -19.167 1.00 91.81 366 PRO A O 1
ATOM 2892 N N . SER A 1 367 ? 36.002 -7.994 -17.450 1.00 90.69 367 SER A N 1
ATOM 2893 C CA . SER A 1 367 ? 36.578 -6.908 -18.243 1.00 90.69 367 SER A CA 1
ATOM 2894 C C . SER A 1 367 ? 38.097 -6.937 -18.143 1.00 90.69 367 SER A C 1
ATOM 2896 O O . SER A 1 367 ? 38.656 -7.253 -17.092 1.00 90.69 367 SER A O 1
ATOM 2898 N N . TYR A 1 368 ? 38.765 -6.576 -19.236 1.00 88.00 368 TYR A N 1
ATOM 2899 C CA . TYR A 1 368 ? 40.219 -6.639 -19.356 1.00 88.00 368 TYR A CA 1
ATOM 2900 C C . TYR A 1 368 ? 40.767 -5.300 -19.852 1.00 88.00 368 TYR A C 1
ATOM 2902 O O . TYR A 1 368 ? 40.188 -4.677 -20.740 1.00 88.00 368 TYR A O 1
ATOM 2910 N N . ASN A 1 369 ? 41.909 -4.868 -19.312 1.00 91.81 369 ASN A N 1
ATOM 2911 C CA . ASN A 1 369 ? 42.694 -3.801 -19.925 1.00 91.81 369 ASN A CA 1
ATOM 2912 C C . ASN A 1 369 ? 43.517 -4.411 -21.065 1.00 91.81 369 ASN A C 1
ATOM 2914 O O . ASN A 1 369 ? 44.431 -5.197 -20.819 1.00 91.81 369 ASN A O 1
ATOM 2918 N N . LEU A 1 370 ? 43.169 -4.062 -22.302 1.00 88.69 370 LEU A N 1
ATOM 2919 C CA . LEU A 1 370 ? 43.784 -4.630 -23.502 1.00 88.69 370 LEU A CA 1
ATOM 2920 C C . LEU A 1 370 ? 45.035 -3.858 -23.972 1.00 88.69 370 LEU A C 1
ATOM 2922 O O . LEU A 1 370 ? 45.632 -4.214 -24.987 1.00 88.69 370 LEU A O 1
ATOM 2926 N N . GLY A 1 371 ? 45.451 -2.819 -23.239 1.00 90.44 371 GLY A N 1
ATOM 2927 C CA . GLY A 1 371 ? 46.575 -1.954 -23.599 1.00 90.44 371 GLY A CA 1
ATOM 2928 C C . GLY A 1 371 ? 46.336 -1.156 -24.886 1.00 90.44 371 GLY A C 1
ATOM 2929 O O . GLY A 1 371 ? 45.207 -0.975 -25.331 1.00 90.44 371 GLY A O 1
ATOM 2930 N N . ASN A 1 372 ? 47.420 -0.677 -25.503 1.00 91.38 372 ASN A N 1
ATOM 2931 C CA . ASN A 1 372 ? 47.348 0.128 -26.732 1.00 91.38 372 ASN A CA 1
ATOM 2932 C C . ASN A 1 372 ? 47.178 -0.715 -28.007 1.00 91.38 372 ASN A C 1
ATOM 2934 O O . ASN A 1 372 ? 46.881 -0.175 -29.069 1.00 91.38 372 ASN A O 1
ATOM 2938 N N . ARG A 1 373 ? 47.426 -2.028 -27.932 1.00 87.25 373 ARG A N 1
ATOM 2939 C CA . ARG A 1 373 ? 47.317 -2.947 -29.066 1.00 87.25 373 ARG A CA 1
ATOM 2940 C C . ARG A 1 373 ? 46.751 -4.272 -28.590 1.00 87.25 373 ARG A C 1
ATOM 2942 O O . ARG A 1 373 ? 47.396 -4.988 -27.831 1.00 87.25 373 ARG A O 1
ATOM 2949 N N . PHE A 1 374 ? 45.590 -4.609 -29.126 1.00 84.31 374 PHE A N 1
ATOM 2950 C CA . PHE A 1 374 ? 44.936 -5.887 -28.921 1.00 84.31 374 PHE A CA 1
ATOM 2951 C C . PHE A 1 374 ? 44.900 -6.661 -30.234 1.00 84.31 374 PHE A C 1
ATOM 2953 O O . PHE A 1 374 ? 44.563 -6.103 -31.276 1.00 84.31 374 PHE A O 1
ATOM 2960 N N . VAL A 1 375 ? 45.250 -7.944 -30.183 1.00 82.12 375 VAL A N 1
ATOM 2961 C CA . VAL A 1 375 ? 45.031 -8.881 -31.286 1.00 82.12 375 VAL A CA 1
ATOM 2962 C C . VAL A 1 375 ? 44.164 -10.013 -30.728 1.00 82.12 375 VAL A C 1
ATOM 2964 O O . VAL A 1 375 ? 44.593 -10.654 -29.769 1.00 82.12 375 VAL A O 1
ATOM 2967 N N . PRO A 1 376 ? 42.963 -10.255 -31.285 1.00 73.38 376 PRO A N 1
ATOM 2968 C CA . PRO A 1 376 ? 41.997 -11.231 -30.763 1.00 73.38 376 PRO A CA 1
ATOM 2969 C C . PRO A 1 376 ? 42.550 -12.656 -30.586 1.00 73.38 376 PRO A C 1
ATOM 2971 O O . PRO A 1 376 ? 42.113 -13.394 -29.707 1.00 73.38 376 PRO A O 1
ATOM 2974 N N . ASP A 1 377 ? 43.532 -13.029 -31.402 1.00 66.69 377 ASP A N 1
ATOM 2975 C CA . ASP A 1 377 ? 43.905 -14.420 -31.676 1.00 66.69 377 ASP A CA 1
ATOM 2976 C C . ASP A 1 377 ? 44.710 -15.113 -30.556 1.00 66.69 377 ASP A C 1
ATOM 2978 O O . ASP A 1 377 ? 44.679 -16.331 -30.415 1.00 66.69 377 ASP A O 1
ATOM 2982 N N . THR A 1 378 ? 45.415 -14.367 -29.697 1.00 58.12 378 THR A N 1
ATOM 2983 C CA . THR A 1 378 ? 46.288 -14.978 -28.674 1.00 58.12 378 THR A CA 1
ATOM 2984 C C . THR A 1 378 ? 45.569 -15.401 -27.392 1.00 58.12 378 THR A C 1
ATOM 2986 O O . THR A 1 378 ? 46.091 -16.251 -26.675 1.00 58.12 378 THR A O 1
ATOM 2989 N N . ASN A 1 379 ? 44.380 -14.857 -27.097 1.00 57.72 379 ASN A N 1
ATOM 2990 C CA . ASN A 1 379 ? 43.648 -15.121 -25.845 1.00 57.72 379 ASN A CA 1
ATOM 2991 C C . ASN A 1 379 ? 42.187 -15.571 -26.038 1.00 57.72 379 ASN A C 1
ATOM 2993 O O . ASN A 1 379 ? 41.579 -16.064 -25.086 1.00 57.72 379 ASN A O 1
ATOM 2997 N N . LEU A 1 380 ? 41.606 -15.431 -27.235 1.00 66.12 380 LEU A N 1
ATOM 2998 C CA . LEU A 1 380 ? 40.227 -15.845 -27.501 1.00 66.12 380 LEU A CA 1
ATOM 2999 C C . LEU A 1 380 ? 40.212 -17.222 -28.168 1.00 66.12 380 LEU A C 1
ATOM 3001 O O . LEU A 1 380 ? 40.548 -17.376 -29.337 1.00 66.12 380 LEU A O 1
ATOM 3005 N N . LYS A 1 381 ? 39.771 -18.246 -27.431 1.00 65.00 381 LYS A N 1
ATOM 3006 C CA . LYS A 1 381 ? 39.455 -19.557 -28.014 1.00 65.00 381 LYS A CA 1
ATOM 3007 C C . LYS A 1 381 ? 38.168 -19.443 -28.837 1.00 65.00 381 LYS A C 1
ATOM 3009 O O . LYS A 1 381 ? 37.085 -19.689 -28.306 1.00 65.00 381 LYS A O 1
ATOM 3014 N N . ASN A 1 382 ? 38.275 -19.051 -30.106 1.00 69.25 382 ASN A N 1
ATOM 3015 C CA . ASN A 1 382 ? 37.142 -19.082 -31.031 1.00 69.25 382 ASN A CA 1
ATOM 3016 C C . ASN A 1 382 ? 36.618 -20.532 -31.139 1.00 69.25 382 ASN A C 1
ATOM 3018 O O . ASN A 1 382 ? 37.399 -21.458 -31.353 1.00 69.25 382 ASN A O 1
ATOM 3022 N N . LYS A 1 383 ? 35.306 -20.746 -30.965 1.00 77.62 383 LYS A N 1
ATOM 3023 C CA . LYS A 1 383 ? 34.657 -22.066 -31.089 1.00 77.62 383 LYS A CA 1
ATOM 3024 C C . LYS A 1 383 ? 34.024 -22.273 -32.475 1.00 77.62 383 LYS A C 1
ATOM 3026 O O . LYS A 1 383 ? 33.092 -23.060 -32.606 1.00 77.62 383 LYS A O 1
ATOM 3031 N N . GLY A 1 384 ? 34.515 -21.565 -33.492 1.00 81.19 384 GLY A N 1
ATOM 3032 C CA . GLY A 1 384 ? 33.999 -21.605 -34.862 1.00 81.19 384 GLY A CA 1
ATOM 3033 C C . GLY A 1 384 ? 32.904 -20.576 -35.151 1.00 81.19 384 GLY A C 1
ATOM 3034 O O . GLY A 1 384 ? 32.240 -20.681 -36.178 1.00 81.19 384 GLY A O 1
ATOM 3035 N N . GLN A 1 385 ? 32.698 -19.587 -34.273 1.00 85.44 385 GLN A N 1
ATOM 3036 C CA . GLN A 1 385 ? 31.815 -18.462 -34.571 1.00 85.44 385 GLN A CA 1
ATOM 3037 C C . GLN A 1 385 ? 32.435 -17.589 -35.665 1.00 85.44 385 GLN A C 1
ATOM 3039 O O . GLN A 1 385 ? 33.622 -17.254 -35.619 1.00 85.44 385 GLN A O 1
ATOM 3044 N N . THR A 1 386 ? 31.610 -17.207 -36.636 1.00 88.19 386 THR A N 1
ATOM 3045 C CA . THR A 1 386 ? 32.001 -16.358 -37.767 1.00 88.19 386 THR A CA 1
ATOM 3046 C C . THR A 1 386 ? 31.057 -15.168 -37.893 1.00 88.19 386 THR A C 1
ATOM 3048 O O . THR A 1 386 ? 29.968 -15.171 -37.314 1.00 88.19 386 THR A O 1
ATOM 3051 N N . LEU A 1 387 ? 31.432 -14.177 -38.705 1.00 90.00 387 LEU A N 1
ATOM 3052 C CA . LEU A 1 387 ? 30.522 -13.089 -39.067 1.00 90.00 387 LEU A CA 1
ATOM 3053 C C . LEU A 1 387 ? 29.238 -13.622 -39.728 1.00 90.00 387 LEU A C 1
ATOM 3055 O O . LEU A 1 387 ? 28.165 -13.088 -39.473 1.00 90.00 387 LEU A O 1
ATOM 3059 N N . GLN A 1 388 ? 29.314 -14.723 -40.491 1.00 91.69 388 GLN A N 1
ATOM 3060 C CA . GLN A 1 388 ? 28.127 -15.382 -41.050 1.00 91.69 388 GLN A CA 1
ATOM 3061 C C . GLN A 1 388 ? 27.171 -15.850 -39.953 1.00 91.69 388 GLN A C 1
ATOM 3063 O O . GLN A 1 388 ? 25.977 -15.602 -40.044 1.00 91.69 388 GLN A O 1
ATOM 3068 N N . THR A 1 389 ? 27.695 -16.424 -38.867 1.00 91.31 389 THR A N 1
ATOM 3069 C CA . THR A 1 389 ? 26.877 -16.811 -37.709 1.00 91.31 389 THR A CA 1
ATOM 3070 C C . THR A 1 389 ? 26.140 -15.610 -37.111 1.00 91.31 389 THR A C 1
ATOM 3072 O O . THR A 1 389 ? 24.979 -15.730 -36.733 1.00 91.31 389 THR A O 1
ATOM 3075 N N . VAL A 1 390 ? 26.792 -14.445 -37.031 1.00 91.31 390 VAL A N 1
ATOM 3076 C CA . VAL A 1 390 ? 26.165 -13.205 -36.541 1.00 91.31 390 VAL A CA 1
ATOM 3077 C C . VAL A 1 390 ? 25.079 -12.722 -37.506 1.00 91.31 390 VAL A C 1
ATOM 3079 O O . VAL A 1 390 ? 23.985 -12.382 -37.058 1.00 91.31 390 VAL A O 1
ATOM 3082 N N . MET A 1 391 ? 25.348 -12.748 -38.815 1.00 93.38 391 MET A N 1
ATOM 3083 C CA . MET A 1 391 ? 24.370 -12.405 -39.854 1.00 93.38 391 MET A CA 1
ATOM 3084 C C . MET A 1 391 ? 23.142 -13.315 -39.817 1.00 93.38 391 MET A C 1
ATOM 3086 O O . MET A 1 391 ? 22.022 -12.817 -39.886 1.00 93.38 391 MET A O 1
ATOM 3090 N N . ASP A 1 392 ? 23.329 -14.619 -39.624 1.00 94.00 392 ASP A N 1
ATOM 3091 C CA . ASP A 1 392 ? 22.227 -15.580 -39.542 1.00 94.00 392 ASP A CA 1
ATOM 3092 C C . ASP A 1 392 ? 21.379 -15.371 -38.274 1.00 94.00 392 ASP A C 1
ATOM 3094 O O . ASP A 1 392 ? 20.155 -15.492 -38.315 1.00 94.00 392 ASP A O 1
ATOM 3098 N N . LEU A 1 393 ? 22.016 -15.031 -37.143 1.00 93.75 393 LEU A N 1
ATOM 3099 C CA . LEU A 1 393 ? 21.334 -14.816 -35.861 1.00 93.75 393 LEU A CA 1
ATOM 3100 C C . LEU A 1 393 ? 20.589 -13.479 -35.787 1.00 93.75 393 LEU A C 1
ATOM 3102 O O . LEU A 1 393 ? 19.500 -13.417 -35.217 1.00 93.75 393 LEU A O 1
ATOM 3106 N N . LEU A 1 394 ? 21.186 -12.401 -36.300 1.00 94.25 394 LEU A N 1
ATOM 3107 C CA . LEU A 1 394 ? 20.637 -11.047 -36.178 1.00 94.25 394 LEU A CA 1
ATOM 3108 C C . LEU A 1 394 ? 19.818 -10.625 -37.405 1.00 94.25 394 LEU A C 1
ATOM 3110 O O . LEU A 1 394 ? 18.981 -9.725 -37.298 1.00 94.25 394 LEU A O 1
ATOM 3114 N N . GLY A 1 395 ? 20.020 -11.275 -38.552 1.00 94.19 395 GLY A N 1
ATOM 3115 C CA . GLY A 1 395 ? 19.238 -11.082 -39.768 1.00 94.19 395 GLY A CA 1
ATOM 3116 C C . GLY A 1 395 ? 19.113 -9.612 -40.166 1.00 94.19 395 GLY A C 1
ATOM 3117 O O . GLY A 1 395 ? 20.098 -8.888 -40.295 1.00 94.19 395 GLY A O 1
ATOM 3118 N N . SER A 1 396 ? 17.874 -9.142 -40.320 1.00 94.44 396 SER A N 1
ATOM 3119 C CA . SER A 1 396 ? 17.577 -7.770 -40.747 1.00 94.44 396 SER A CA 1
ATOM 3120 C C . SER A 1 396 ? 17.967 -6.688 -39.738 1.00 94.44 396 SER A C 1
ATOM 3122 O O . SER A 1 396 ? 17.860 -5.512 -40.072 1.00 94.44 396 SER A O 1
ATOM 3124 N N . ARG A 1 397 ? 18.376 -7.041 -38.511 1.00 95.19 397 ARG A N 1
ATOM 3125 C CA . ARG A 1 397 ? 18.797 -6.068 -37.491 1.00 95.19 397 ARG A CA 1
ATOM 3126 C C . ARG A 1 397 ? 20.149 -5.441 -37.804 1.00 95.19 397 ARG A C 1
ATOM 3128 O O . ARG A 1 397 ? 20.434 -4.365 -37.290 1.00 95.19 397 ARG A O 1
ATOM 3135 N N . ILE A 1 398 ? 20.957 -6.082 -38.639 1.00 96.06 398 ILE A N 1
ATOM 3136 C CA . ILE A 1 398 ? 22.277 -5.577 -38.990 1.00 96.06 398 ILE A CA 1
ATOM 3137 C C . ILE A 1 398 ? 22.364 -5.196 -40.464 1.00 96.06 398 ILE A C 1
ATOM 3139 O O . ILE A 1 398 ? 21.590 -5.644 -41.315 1.00 96.06 398 ILE A O 1
ATOM 3143 N N . GLU A 1 399 ? 23.302 -4.312 -40.755 1.00 95.69 399 GLU A N 1
ATOM 3144 C CA . GLU A 1 399 ? 23.677 -3.913 -42.099 1.00 95.69 399 GLU A CA 1
ATOM 3145 C C . GLU A 1 399 ? 25.099 -4.383 -42.379 1.00 95.69 399 GLU A C 1
ATOM 3147 O O . GLU A 1 399 ? 26.031 -4.008 -41.666 1.00 95.69 399 GLU A O 1
ATOM 3152 N N . TYR A 1 400 ? 25.244 -5.241 -43.388 1.00 95.06 400 TYR A N 1
ATOM 3153 C CA . TYR A 1 400 ? 26.540 -5.751 -43.815 1.00 95.06 400 TYR A CA 1
ATOM 3154 C C . TYR A 1 400 ? 27.255 -4.721 -44.684 1.00 95.06 400 TYR A C 1
ATOM 3156 O O . TYR A 1 400 ? 26.688 -4.231 -45.663 1.00 95.06 400 TYR A O 1
ATOM 3164 N N . ASN A 1 401 ? 28.516 -4.455 -44.354 1.00 93.81 401 ASN A N 1
ATOM 3165 C CA . ASN A 1 401 ? 29.395 -3.599 -45.133 1.00 93.81 401 ASN A CA 1
ATOM 3166 C C . ASN A 1 401 ? 30.407 -4.448 -45.925 1.00 93.81 401 ASN A C 1
ATOM 3168 O O . ASN A 1 401 ? 30.965 -5.401 -45.365 1.00 93.81 401 ASN A O 1
ATOM 3172 N N . PRO A 1 402 ? 30.687 -4.115 -47.204 1.00 92.81 402 PRO A N 1
ATOM 3173 C CA . PRO A 1 402 ? 31.614 -4.875 -48.049 1.00 92.81 402 PRO A CA 1
ATOM 3174 C C . PRO A 1 402 ? 33.030 -5.025 -47.480 1.00 92.81 402 PRO A C 1
ATOM 3176 O O . PRO A 1 402 ? 33.743 -5.956 -47.849 1.00 92.81 402 PRO A O 1
ATOM 3179 N N . GLU A 1 403 ? 33.448 -4.139 -46.576 1.00 93.62 403 GLU A N 1
ATOM 3180 C CA . GLU A 1 403 ? 34.748 -4.191 -45.905 1.00 93.62 403 GLU A CA 1
ATOM 3181 C C . GLU A 1 403 ? 34.836 -5.282 -44.819 1.00 93.62 403 GLU A C 1
ATOM 3183 O O . GLU A 1 403 ? 35.897 -5.464 -44.224 1.00 93.62 403 GLU A O 1
ATOM 3188 N N . GLY A 1 404 ? 33.758 -6.040 -44.574 1.00 92.50 404 GLY A N 1
ATOM 3189 C CA . GLY A 1 404 ? 33.784 -7.242 -43.736 1.00 92.50 404 GLY A CA 1
ATOM 3190 C C . GLY A 1 404 ? 33.370 -7.032 -42.280 1.00 92.50 404 GLY A C 1
ATOM 3191 O O . GLY A 1 404 ? 33.858 -7.749 -41.412 1.00 92.50 404 GLY A O 1
ATOM 3192 N N . TYR A 1 405 ? 32.472 -6.082 -42.017 1.00 94.00 405 TYR A N 1
ATOM 3193 C CA . TYR A 1 405 ? 31.881 -5.834 -40.699 1.00 94.00 405 TYR A CA 1
ATOM 3194 C C . TYR A 1 405 ? 30.376 -5.588 -40.821 1.00 94.00 405 TYR A C 1
ATOM 3196 O O . TYR A 1 405 ? 29.867 -5.306 -41.912 1.00 94.00 405 TYR A O 1
ATOM 3204 N N . CYS A 1 406 ? 29.655 -5.680 -39.706 1.00 95.75 406 CYS A N 1
ATOM 3205 C CA . CYS A 1 406 ? 28.237 -5.321 -39.657 1.00 95.75 406 CYS A CA 1
ATOM 3206 C C . CYS A 1 406 ? 27.967 -4.200 -38.651 1.00 95.75 406 CYS A C 1
ATOM 3208 O O . CYS A 1 406 ? 28.658 -4.089 -37.643 1.00 95.75 406 CYS A O 1
ATOM 3210 N N . VAL A 1 407 ? 26.927 -3.401 -38.895 1.00 96.56 407 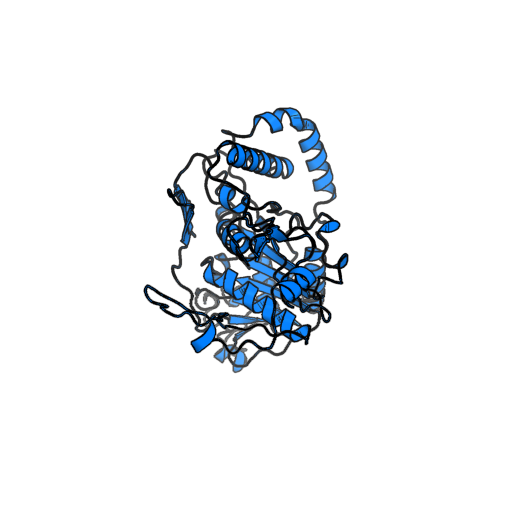VAL A N 1
ATOM 3211 C CA . VAL A 1 407 ? 26.456 -2.349 -37.972 1.00 96.56 407 VAL A CA 1
ATOM 3212 C C . VAL A 1 407 ? 25.024 -2.650 -37.539 1.00 96.56 407 VAL A C 1
ATOM 3214 O O . VAL A 1 407 ? 24.204 -3.035 -38.373 1.00 96.56 407 VAL A O 1
ATOM 3217 N N . ASP A 1 408 ? 24.705 -2.497 -36.251 1.00 96.44 408 ASP A N 1
ATOM 3218 C CA . ASP A 1 408 ? 23.323 -2.614 -35.757 1.00 96.44 408 ASP A CA 1
ATOM 3219 C C . ASP A 1 408 ? 22.473 -1.425 -36.256 1.00 96.44 408 ASP A C 1
ATOM 3221 O O . ASP A 1 408 ? 22.854 -0.264 -36.123 1.00 96.44 408 ASP A O 1
ATOM 3225 N N . ARG A 1 409 ? 21.303 -1.702 -36.842 1.00 95.56 409 ARG A N 1
ATOM 3226 C CA . ARG A 1 409 ? 20.395 -0.678 -37.399 1.00 95.56 409 ARG A CA 1
ATOM 3227 C C . ARG A 1 409 ? 19.632 0.116 -36.338 1.00 95.56 409 ARG A C 1
ATOM 3229 O O . ARG A 1 409 ? 19.047 1.151 -36.646 1.00 95.56 409 ARG A O 1
ATOM 3236 N N . ILE A 1 410 ? 19.550 -0.399 -35.115 1.00 94.88 410 ILE A N 1
ATOM 3237 C CA . ILE A 1 410 ? 18.913 0.268 -33.976 1.00 94.88 410 ILE A CA 1
ATOM 3238 C C . ILE A 1 410 ? 19.970 1.081 -33.226 1.00 94.88 410 ILE A C 1
ATOM 3240 O O . ILE A 1 410 ? 19.732 2.241 -32.889 1.00 94.88 410 ILE A O 1
ATOM 3244 N N . TYR A 1 411 ? 21.142 0.483 -33.013 1.00 94.31 411 TYR A N 1
ATOM 3245 C CA . TYR A 1 411 ? 22.253 1.060 -32.258 1.00 94.31 411 TYR A CA 1
ATOM 3246 C C . TYR A 1 411 ? 23.485 1.198 -33.149 1.00 94.31 411 TYR A C 1
ATOM 3248 O O . TYR A 1 411 ? 24.377 0.353 -33.140 1.00 94.31 411 TYR A O 1
ATOM 3256 N N . HIS A 1 412 ? 23.530 2.275 -33.929 1.00 94.25 412 HIS A N 1
ATOM 3257 C CA . HIS A 1 412 ? 24.541 2.501 -34.967 1.00 94.25 412 HIS A CA 1
ATOM 3258 C C . HIS A 1 412 ? 25.991 2.553 -34.441 1.00 94.25 412 HIS A C 1
ATOM 3260 O O . HIS A 1 412 ? 26.936 2.480 -35.221 1.00 94.25 412 HIS A O 1
ATOM 3266 N N . GLU A 1 413 ? 26.184 2.677 -33.129 1.00 95.94 413 GLU A N 1
ATOM 3267 C CA . GLU A 1 413 ? 27.469 2.592 -32.438 1.00 95.94 413 GLU A CA 1
ATOM 3268 C C . GLU A 1 413 ? 27.988 1.157 -32.227 1.00 95.94 413 GLU A C 1
ATOM 3270 O O . GLU A 1 413 ? 29.161 0.976 -31.891 1.00 95.94 413 GLU A O 1
ATOM 3275 N N . ILE A 1 414 ? 27.144 0.135 -32.401 1.00 95.31 414 ILE A N 1
ATOM 3276 C CA . ILE A 1 414 ? 27.523 -1.273 -32.249 1.00 95.31 414 ILE A CA 1
ATOM 3277 C C . ILE A 1 414 ? 28.021 -1.812 -33.592 1.00 95.31 414 ILE A C 1
ATOM 3279 O O . ILE A 1 414 ? 27.268 -1.898 -34.564 1.00 95.31 414 ILE A O 1
ATOM 3283 N N . VAL A 1 415 ? 29.291 -2.221 -33.606 1.00 94.19 415 VAL A N 1
ATOM 3284 C CA . VAL A 1 415 ? 29.978 -2.810 -34.761 1.00 94.19 415 VAL A CA 1
ATOM 3285 C C . VAL A 1 415 ? 30.356 -4.255 -34.442 1.00 94.19 415 VAL A C 1
ATOM 3287 O O . VAL A 1 415 ? 30.973 -4.511 -33.404 1.00 94.19 415 VAL A O 1
ATOM 3290 N N . TYR A 1 416 ? 29.973 -5.178 -35.325 1.00 91.06 416 TYR A N 1
ATOM 3291 C CA . TYR A 1 416 ? 30.235 -6.617 -35.222 1.00 91.06 416 TYR A CA 1
ATOM 3292 C C . TYR A 1 416 ? 31.361 -7.071 -36.140 1.00 91.06 416 TYR A C 1
ATOM 3294 O O . TYR A 1 416 ? 31.356 -6.647 -37.325 1.00 91.06 416 TYR A O 1
#

Sequence (416 aa):
MPKRDLGLSLDINNPAERGKIISYINLKLSSMGLPVYSKEGTSFLNIANDMIANYREKNRLLGNYLPPCDQRIQDFLDAYFHDLPEQERPQIPAKTFTLDRYGMARIMSLPPDAHVYSSPSLTSYRVKNGILHNPKNDRRTTEGVFHIAEGGLPVPLDKKEVPKIAFARMLARAFTPPEELMIIPFTATEREQAKSFVSLYLRPTVVPEVPGYIQEKALETRFFAPGSLVANLDFIESIFGNAGDPYIPANDAALDPITWTGHTSCIILAIHLTSCTKKELGLPDYSKATERQKRDGMCWKNPDELYNDGKPFKICARDDRGVMVTIIADNYFGYSKKEIKTQISYSANLYGLAEEEHAGGALVFPSYNLGNRFVPDTNLKNKGQTLQTVMDLLGSRIEYNPEGYCVDRIYHEIVY

Radius of gyration: 26.24 Å; chains: 1; bounding box: 74×52×84 Å